Protein AF-0000000075079191 (afdb_homodimer)

Secondary structure (DSSP, 8-state):
-EEE--EEEE-SSPSSPGGGGTPPPTTSSEEEEEEEEESEEEETTEE-TTEEEEEEEEESS-GGG--EEEEEEEETTS-HHHHHHHHHHHTTTT-HHHHHHHTTEEEEEEEEEE--EEEEETTEEEEEETTTEEEEEEEPB-TTSSB-EEES-SS-S--SSPEEEEEEEEEEEEETTEEEEE-S-EEEEE--EE--/-EEE--EEEE-SSPSSPGGGGTPPPTTSSEEEEEEEEESEEEETTEE-TTEEEEEEEEESS-GGG--EEEEEEEETTS-HHHHHHHHHHHTTTT-HHHHHHHTTEEEEEEEEEE--EEEEETTEEEEEETTTEEEEEEEPB-TTSSB-EEES-SS-S--SSPEEEEEEEEEEEEETTEEEEE-S-EEEEE--EE--

Solvent-accessible surface area (backbone atoms only — not comparable to full-atom values): 19129 Å² total; per-residue (Å²): 79,52,36,45,33,45,31,39,36,40,32,67,22,52,46,71,50,37,39,32,57,70,30,56,28,73,69,46,38,37,48,37,39,37,41,38,40,26,58,43,29,36,53,86,91,42,68,43,53,72,37,39,40,36,40,41,36,39,20,74,34,39,56,85,77,22,63,18,36,35,33,41,38,34,29,51,86,48,49,73,69,45,46,52,50,50,49,34,39,66,60,16,75,58,38,40,68,38,25,61,58,39,69,28,45,71,38,77,76,47,74,45,72,39,68,61,48,76,51,78,51,101,59,36,40,39,39,37,26,88,89,35,36,37,36,31,30,32,54,41,62,12,62,86,48,59,68,16,34,41,31,42,45,55,39,72,94,54,81,66,38,51,32,34,40,20,32,19,70,34,37,36,38,38,56,94,97,47,76,47,74,54,57,74,17,12,23,36,33,30,61,31,54,50,50,97,78,53,35,47,33,49,30,38,37,39,33,67,22,52,47,70,52,37,40,33,58,70,30,55,27,72,70,46,38,37,49,38,40,37,40,38,38,27,58,43,30,36,52,87,91,42,69,43,53,72,38,40,39,36,39,40,36,40,20,75,35,38,56,86,76,23,62,19,37,34,33,42,38,35,28,51,85,49,50,74,69,44,46,51,52,48,48,34,39,67,58,16,75,58,39,42,67,39,24,60,59,39,70,30,44,72,40,76,76,46,77,44,73,38,69,62,47,75,48,79,51,100,59,34,41,38,39,38,26,88,90,36,34,37,37,30,32,33,55,41,62,13,60,85,49,59,70,16,35,41,31,43,44,55,42,73,95,56,80,68,38,52,32,33,40,20,32,20,72,32,37,36,38,39,57,91,97,47,77,49,73,54,56,74,17,11,22,36,34,29,63,33,55,52,51,98

Radius of gyration: 23.41 Å; Cα contacts (8 Å, |Δi|>4): 1117; chains: 2; bounding box: 32×70×57 Å

pLDDT: mean 96.17, std 6.61, range [47.91, 98.94]

Nearest PDB structures (foldseek):
  3ngn-assembly1_A  TM=3.812E-01  e=5.026E+00  Homo sapiens
  4b31-assembly1_B  TM=2.464E-01  e=1.854E+00  Mycothermus thermophilus
  4b7a-assembly1_D  TM=2.474E-01  e=3.605E+00  Mycothermus thermophilus
  1ggh-assembly1_D  TM=3.359E-01  e=7.829E+00  Escherichia coli
  5zz1-assembly1_A  TM=2.387E-01  e=9.771E+00  Mycothermus thermophilus

Structure (mmCIF, N/CA/C/O backbone):
data_AF-0000000075079191-model_v1
#
loop_
_entity.id
_entity.type
_entity.pdbx_description
1 polymer 'DUF1326 domain-containing protein'
#
loop_
_atom_site.group_PDB
_atom_site.id
_atom_site.type_symbol
_atom_site.label_atom_id
_atom_site.label_alt_id
_atom_site.label_comp_id
_atom_site.label_asym_id
_atom_site.label_entity_id
_atom_site.label_seq_id
_atom_site.pdbx_PDB_ins_code
_atom_site.Cartn_x
_atom_site.Cartn_y
_atom_site.Cartn_z
_atom_site.occupancy
_atom_site.B_iso_or_equiv
_atom_site.auth_seq_id
_atom_site.auth_comp_id
_atom_site.auth_asym_id
_atom_site.auth_atom_id
_atom_site.pdbx_PDB_model_num
ATOM 1 N N . MET A 1 1 ? 7.477 -14.242 -25.812 1 50.44 1 MET A N 1
ATOM 2 C CA . MET A 1 1 ? 6.598 -14.766 -24.766 1 50.44 1 MET A CA 1
ATOM 3 C C . MET A 1 1 ? 5.711 -13.672 -24.188 1 50.44 1 MET A C 1
ATOM 5 O O . MET A 1 1 ? 6.211 -12.617 -23.781 1 50.44 1 MET A O 1
ATOM 9 N N . ALA A 1 2 ? 4.535 -13.547 -24.844 1 49.09 2 ALA A N 1
ATOM 10 C CA . ALA A 1 2 ? 3.678 -12.516 -24.281 1 49.09 2 ALA A CA 1
ATOM 11 C C . ALA A 1 2 ? 2.422 -13.117 -23.656 1 49.09 2 ALA A C 1
ATOM 13 O O . ALA A 1 2 ? 1.777 -13.977 -24.266 1 49.09 2 ALA A O 1
ATOM 14 N N . PHE A 1 3 ? 2.373 -13.203 -22.453 1 68 3 PHE A N 1
ATOM 15 C CA . PHE A 1 3 ? 1.132 -13.602 -21.812 1 68 3 PHE A CA 1
ATOM 16 C C . PHE A 1 3 ? 0.365 -12.383 -21.312 1 68 3 PHE A C 1
ATOM 18 O O . PHE A 1 3 ? 0.966 -11.398 -20.875 1 68 3 PHE A O 1
ATOM 25 N N . THR A 1 4 ? -0.971 -12.281 -21.906 1 61.53 4 THR A N 1
ATOM 26 C CA . THR A 1 4 ? -1.835 -11.289 -21.266 1 61.53 4 THR A CA 1
ATOM 27 C C . THR A 1 4 ? -2.979 -11.969 -20.531 1 61.53 4 THR A C 1
ATOM 29 O O . THR A 1 4 ? -3.471 -13.016 -20.953 1 61.53 4 THR A O 1
ATOM 32 N N . ARG A 1 5 ? -2.928 -12.109 -18.984 1 79.19 5 ARG A N 1
ATOM 33 C CA . ARG A 1 5 ? -4.273 -12.328 -18.453 1 79.19 5 ARG A CA 1
ATOM 34 C C . ARG A 1 5 ? -4.316 -12.125 -16.953 1 79.19 5 ARG A C 1
ATOM 36 O O . ARG A 1 5 ? -3.275 -11.961 -16.312 1 79.19 5 ARG A O 1
ATOM 43 N N . ARG A 1 6 ? -5.336 -12.453 -16.188 1 92.12 6 ARG A N 1
ATOM 44 C CA . ARG A 1 6 ? -5.824 -12.18 -14.844 1 92.12 6 ARG A CA 1
ATOM 45 C C . ARG A 1 6 ? -4.992 -12.914 -13.805 1 92.12 6 ARG A C 1
ATOM 47 O O . ARG A 1 6 ? -4.637 -14.078 -13.992 1 92.12 6 ARG A O 1
ATOM 54 N N . TYR A 1 7 ? -4.539 -12.195 -12.938 1 96.25 7 TYR A N 1
ATOM 55 C CA . TYR A 1 7 ? -3.781 -12.695 -11.797 1 96.25 7 TYR A CA 1
ATOM 56 C C . TYR A 1 7 ? -4.457 -12.32 -10.484 1 96.25 7 TYR A C 1
ATOM 58 O O . TYR A 1 7 ? -5.051 -11.242 -10.375 1 96.25 7 TYR A O 1
ATOM 66 N N . PHE A 1 8 ? -4.457 -13.227 -9.523 1 97.94 8 PHE A N 1
ATOM 67 C CA . PHE A 1 8 ? -4.664 -12.781 -8.148 1 97.94 8 PHE A CA 1
ATOM 68 C C . PHE A 1 8 ? -3.824 -13.609 -7.184 1 97.94 8 PHE A C 1
ATOM 70 O O . PHE A 1 8 ? -3.311 -14.672 -7.551 1 97.94 8 PHE A O 1
ATOM 77 N N . GLU A 1 9 ? -3.611 -13.125 -5.98 1 98.62 9 GLU A N 1
ATOM 78 C CA . GLU A 1 9 ? -2.883 -13.805 -4.914 1 98.62 9 GLU A CA 1
ATOM 79 C C . GLU A 1 9 ? -3.557 -13.586 -3.561 1 98.62 9 GLU A C 1
ATOM 81 O O . GLU A 1 9 ? -4.328 -12.641 -3.389 1 98.62 9 GLU A O 1
ATOM 86 N N . ALA A 1 10 ? -3.348 -14.461 -2.678 1 98.81 10 ALA A N 1
ATOM 87 C CA . ALA A 1 10 ? -3.801 -14.398 -1.29 1 98.81 10 ALA A CA 1
ATOM 88 C C . ALA A 1 10 ? -2.736 -14.945 -0.341 1 98.81 10 ALA A C 1
ATOM 90 O O . ALA A 1 10 ? -2.033 -15.898 -0.668 1 98.81 10 ALA A O 1
ATOM 91 N N . CYS A 1 11 ? -2.625 -14.352 0.805 1 98.75 11 CYS A N 1
ATOM 92 C CA . CYS A 1 11 ? -1.654 -14.812 1.793 1 98.75 11 CYS A CA 1
ATOM 93 C C . CYS A 1 11 ? -2.152 -14.547 3.209 1 98.75 11 CYS A C 1
ATOM 95 O O . CYS A 1 11 ? -3.217 -13.961 3.398 1 98.75 11 CYS A O 1
ATOM 97 N N . ASN A 1 12 ? -1.344 -14.953 4.168 1 98.75 12 ASN A N 1
ATOM 98 C CA . ASN A 1 12 ? -1.767 -14.898 5.562 1 98.75 12 ASN A CA 1
ATOM 99 C C . ASN A 1 12 ? -1.406 -13.562 6.207 1 98.75 12 ASN A C 1
ATOM 101 O O . ASN A 1 12 ? -1.591 -13.383 7.414 1 98.75 12 ASN A O 1
ATOM 105 N N . CYS A 1 13 ? -0.94 -12.625 5.527 1 98.31 13 CYS A N 1
ATOM 106 C CA . CYS A 1 13 ? -0.583 -11.328 6.09 1 98.31 13 CYS A CA 1
ATOM 107 C C . CYS A 1 13 ? -1.822 -10.469 6.324 1 98.31 13 CYS A C 1
ATOM 109 O O . CYS A 1 13 ? -2.875 -10.727 5.738 1 98.31 13 CYS A O 1
ATOM 111 N N . GLU A 1 14 ? -1.636 -9.492 7.125 1 97.31 14 GLU A N 1
ATOM 112 C CA . GLU A 1 14 ? -2.623 -8.422 7.215 1 97.31 14 GLU A CA 1
ATOM 113 C C . GLU A 1 14 ? -2.668 -7.598 5.93 1 97.31 14 GLU A C 1
ATOM 115 O O 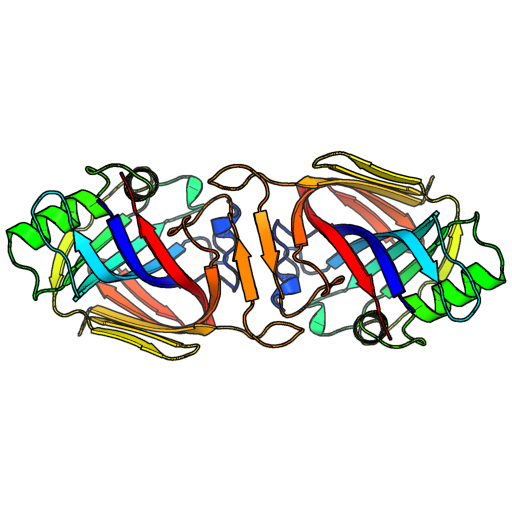. GLU A 1 14 ? -1.643 -7.41 5.273 1 97.31 14 GLU A O 1
ATOM 120 N N . THR A 1 15 ? -3.842 -7.098 5.609 1 97.62 15 THR A N 1
ATOM 121 C CA . THR A 1 15 ? -4.051 -6.238 4.449 1 97.62 15 THR A CA 1
ATOM 122 C C . THR A 1 15 ? -3.557 -4.82 4.727 1 97.62 15 THR A C 1
ATOM 124 O O . THR A 1 15 ? -3.932 -4.215 5.734 1 97.62 15 THR A O 1
ATOM 127 N N . ALA A 1 16 ? -2.719 -4.32 3.93 1 97.31 16 ALA A N 1
ATOM 128 C CA . ALA A 1 16 ? -2.045 -4.832 2.738 1 97.31 16 ALA A CA 1
ATOM 129 C C . ALA A 1 16 ? -0.672 -5.402 3.088 1 97.31 16 ALA A C 1
ATOM 131 O O . ALA A 1 16 ? 0.076 -4.801 3.865 1 97.31 16 ALA A O 1
ATOM 132 N N . CYS A 1 17 ? -0.299 -6.379 2.588 1 97.06 17 CYS A N 1
ATOM 133 C CA . CYS A 1 17 ? 0.848 -7.219 2.906 1 97.06 17 CYS A CA 1
ATOM 134 C C . CYS A 1 17 ? 2.115 -6.387 3.043 1 97.06 17 CYS A C 1
ATOM 136 O O . CYS A 1 17 ? 2.531 -5.719 2.094 1 97.06 17 CYS A O 1
ATOM 138 N N . PRO A 1 18 ? 2.824 -6.457 4.215 1 97.75 18 PRO A N 1
ATOM 139 C CA . PRO A 1 18 ? 4.066 -5.703 4.387 1 97.75 18 PRO A CA 1
ATOM 140 C C . PRO A 1 18 ? 5.211 -6.25 3.533 1 97.75 18 PRO A C 1
ATOM 142 O O . PRO A 1 18 ? 6.199 -5.547 3.293 1 97.75 18 PRO A O 1
ATOM 145 N N . CYS A 1 19 ? 5.102 -7.438 3.027 1 98.31 19 CYS A N 1
ATOM 146 C CA . CYS A 1 19 ? 6.18 -8.109 2.312 1 98.31 19 CYS A CA 1
ATOM 147 C C . CYS A 1 19 ? 6.547 -7.348 1.042 1 98.31 19 CYS A C 1
ATOM 149 O O . CYS A 1 19 ? 7.711 -7.328 0.641 1 98.31 19 CYS A O 1
ATOM 151 N N . ILE A 1 20 ? 5.543 -6.73 0.425 1 98.62 20 ILE A N 1
ATOM 152 C CA . ILE A 1 20 ? 5.793 -6.066 -0.849 1 98.62 20 ILE A CA 1
ATOM 153 C C . ILE A 1 20 ? 6.629 -4.805 -0.618 1 98.62 20 ILE A C 1
ATOM 155 O O . ILE A 1 20 ? 7.168 -4.23 -1.564 1 98.62 20 ILE A O 1
ATOM 159 N N . TRP A 1 21 ? 6.758 -4.414 0.605 1 98.19 21 TRP A N 1
ATOM 160 C CA . TRP A 1 21 ? 7.598 -3.283 0.988 1 98.19 21 TRP A CA 1
ATOM 161 C C . TRP A 1 21 ? 8.891 -3.758 1.645 1 98.19 21 TRP A C 1
ATOM 163 O O . TRP A 1 21 ? 9.531 -3.004 2.379 1 98.19 21 TRP A O 1
ATOM 173 N N . LEU A 1 22 ? 9.195 -5.047 1.587 1 97.81 22 LEU A N 1
ATOM 174 C CA . LEU A 1 22 ? 10.43 -5.688 2.027 1 97.81 22 LEU A CA 1
ATOM 175 C C . LEU A 1 22 ? 10.469 -5.801 3.549 1 97.81 22 LEU A C 1
ATOM 177 O O . LEU A 1 22 ? 11.547 -5.828 4.145 1 97.81 22 LEU A O 1
ATOM 181 N N . LYS A 1 23 ? 9.336 -5.758 4.188 1 97.12 23 LYS A N 1
ATOM 182 C CA . LYS A 1 23 ? 9.211 -5.965 5.629 1 97.12 23 LYS A CA 1
ATOM 183 C C . LYS A 1 23 ? 8.82 -7.406 5.945 1 97.12 23 LYS A C 1
ATOM 185 O O . LYS A 1 23 ? 8.391 -8.148 5.062 1 97.12 23 LYS A O 1
ATOM 190 N N . PRO A 1 24 ? 9.008 -7.832 7.172 1 97.31 24 PRO A N 1
ATOM 191 C CA . PRO A 1 24 ? 8.602 -9.195 7.531 1 97.31 24 PRO A CA 1
ATOM 192 C C . PRO A 1 24 ? 7.098 -9.422 7.391 1 97.31 24 PRO A C 1
ATOM 194 O O . PRO A 1 24 ? 6.312 -8.484 7.551 1 97.31 24 PRO A O 1
ATOM 197 N N . PRO A 1 25 ? 6.734 -10.711 7.121 1 97.94 25 PRO A N 1
ATOM 198 C CA . PRO A 1 25 ? 5.305 -11.031 7.133 1 97.94 25 PRO A CA 1
ATOM 199 C C . PRO A 1 25 ? 4.648 -10.734 8.477 1 97.94 25 PRO A C 1
ATOM 201 O O . PRO A 1 25 ? 5.281 -10.898 9.523 1 97.94 25 PRO A O 1
ATOM 204 N N . SER A 1 26 ? 3.381 -10.344 8.43 1 96.69 26 SER A N 1
ATOM 205 C CA . SER A 1 26 ? 2.68 -9.93 9.641 1 96.69 26 SER A CA 1
ATOM 206 C C . SER A 1 26 ? 2.654 -11.047 10.68 1 96.69 26 SER A C 1
ATOM 208 O O . SER A 1 26 ? 2.609 -10.781 11.883 1 96.69 26 SER A O 1
ATOM 210 N N . GLU A 1 27 ? 2.736 -12.281 10.188 1 96.12 27 GLU A N 1
ATOM 211 C CA . GLU A 1 27 ? 2.65 -13.422 11.102 1 96.12 27 GLU A CA 1
ATOM 212 C C . GLU A 1 27 ? 3.986 -14.148 11.203 1 96.12 27 GLU A C 1
ATOM 214 O O . GLU A 1 27 ? 4.039 -15.297 11.641 1 96.12 27 GLU A O 1
ATOM 219 N N . GLY A 1 28 ? 4.965 -13.531 10.672 1 96.94 28 GLY A N 1
ATOM 220 C CA . GLY A 1 28 ? 6.297 -14.102 10.789 1 96.94 28 GLY A CA 1
ATOM 221 C C . GLY A 1 28 ? 6.707 -14.914 9.57 1 96.94 28 GLY A C 1
ATOM 222 O O . GLY A 1 28 ? 7.875 -14.898 9.172 1 96.94 28 GLY A O 1
ATOM 223 N N . ALA A 1 29 ? 5.773 -15.617 9.016 1 98.44 29 ALA A N 1
ATOM 224 C CA . ALA A 1 29 ? 5.984 -16.391 7.797 1 98.44 29 ALA A CA 1
ATOM 225 C C . ALA A 1 29 ? 4.922 -16.078 6.75 1 98.44 29 ALA A C 1
ATOM 227 O O . ALA A 1 29 ? 3.826 -15.625 7.086 1 98.44 29 ALA A O 1
ATOM 228 N N . CYS A 1 30 ? 5.266 -16.328 5.555 1 98.5 30 CYS A N 1
ATOM 229 C CA . CYS A 1 30 ? 4.336 -16.078 4.457 1 98.5 30 CYS A CA 1
ATOM 230 C C . CYS A 1 30 ? 3.791 -17.375 3.891 1 98.5 30 CYS A C 1
ATOM 232 O O . CYS A 1 30 ? 4.551 -18.312 3.633 1 98.5 30 CYS A O 1
ATOM 234 N N . LYS A 1 31 ? 2.545 -17.438 3.789 1 98.81 31 LYS A N 1
ATOM 235 C CA . LYS A 1 31 ? 1.786 -18.516 3.166 1 98.81 31 LYS A CA 1
ATOM 236 C C . LYS A 1 31 ? 0.985 -18.016 1.972 1 98.81 31 LYS A C 1
ATOM 238 O O . LYS A 1 31 ? -0.153 -17.562 2.125 1 98.81 31 LYS A O 1
ATOM 243 N N . LEU A 1 32 ? 1.534 -18.203 0.81 1 98.75 32 LEU A N 1
ATOM 244 C CA . LEU A 1 32 ? 1.093 -17.484 -0.382 1 98.75 32 LEU A CA 1
ATOM 245 C C . LEU A 1 32 ? 0.501 -18.453 -1.406 1 98.75 32 LEU A C 1
ATOM 247 O O . LEU A 1 32 ? 1.054 -19.531 -1.642 1 98.75 32 LEU A O 1
ATOM 251 N N . LEU A 1 33 ? -0.614 -18.094 -1.912 1 98.81 33 LEU A N 1
ATOM 252 C CA . LEU A 1 33 ? -1.182 -18.703 -3.109 1 98.81 33 LEU A CA 1
ATOM 253 C C . LEU A 1 33 ? -1.32 -17.672 -4.23 1 98.81 33 LEU A C 1
ATOM 255 O O . LEU A 1 33 ? -1.842 -16.578 -4.012 1 98.81 33 LEU A O 1
ATOM 259 N N . VAL A 1 34 ? -0.831 -18.031 -5.406 1 98.5 34 VAL A N 1
ATOM 260 C CA . VAL A 1 34 ? -0.928 -17.188 -6.594 1 98.5 34 VAL A CA 1
ATOM 261 C C . VAL A 1 34 ? -1.634 -17.953 -7.715 1 98.5 34 VAL A C 1
ATOM 263 O O . VAL A 1 34 ? -1.354 -19.125 -7.941 1 98.5 34 VAL A O 1
ATOM 266 N N . ALA A 1 35 ? -2.494 -17.266 -8.406 1 98.25 35 ALA A N 1
ATOM 267 C CA . ALA A 1 35 ? -3.182 -17.859 -9.555 1 98.25 35 ALA A CA 1
ATOM 268 C C . ALA A 1 35 ? -3.082 -16.953 -10.773 1 98.25 35 ALA A C 1
ATOM 270 O O . ALA A 1 35 ? -3.346 -15.75 -10.695 1 98.25 35 ALA A O 1
ATOM 271 N N . TRP A 1 36 ? -2.721 -17.547 -11.906 1 97.12 36 TRP A N 1
ATOM 272 C CA . TRP A 1 36 ? -2.727 -16.906 -13.211 1 97.12 36 TRP A CA 1
ATOM 273 C C . TRP A 1 36 ? -3.719 -17.578 -14.156 1 97.12 36 TRP A C 1
ATOM 275 O O . TRP A 1 36 ? -3.699 -18.797 -14.312 1 97.12 36 TRP A O 1
ATOM 285 N N . HIS A 1 37 ? -4.57 -16.797 -14.711 1 97.25 37 HIS A N 1
ATOM 286 C CA . HIS A 1 37 ? -5.367 -17.234 -15.852 1 97.25 37 HIS A CA 1
ATOM 287 C C . HIS A 1 37 ? -4.832 -16.656 -17.156 1 97.25 37 HIS A C 1
ATOM 289 O O . HIS A 1 37 ? -4.902 -15.438 -17.375 1 97.25 37 HIS A O 1
ATOM 295 N N . ILE A 1 38 ? -4.328 -17.562 -18 1 96.31 38 ILE A N 1
ATOM 296 C CA . ILE A 1 38 ? -3.781 -17.156 -19.281 1 96.31 38 ILE A CA 1
ATOM 297 C C . ILE A 1 38 ? -4.898 -17.062 -20.312 1 96.31 38 ILE A C 1
ATOM 299 O O . ILE A 1 38 ? -5.34 -18.094 -20.844 1 96.31 38 ILE A O 1
ATOM 303 N N . GLU A 1 39 ? -5.336 -15.875 -20.547 1 94.06 39 GLU A N 1
ATOM 304 C CA . GLU A 1 39 ? -6.363 -15.734 -21.578 1 94.06 39 GLU A CA 1
ATOM 305 C C . GLU A 1 39 ? -5.781 -15.961 -22.969 1 94.06 39 GLU A C 1
ATOM 307 O O . GLU A 1 39 ? -6.316 -16.75 -23.75 1 94.06 39 GLU A O 1
ATOM 312 N N . THR A 1 40 ? -4.77 -15.227 -23.281 1 93.12 40 THR A N 1
ATOM 313 C CA . THR A 1 40 ? -3.998 -15.414 -24.5 1 93.12 40 THR A CA 1
ATOM 314 C C . THR A 1 40 ? -2.502 -15.422 -24.203 1 93.12 40 THR A C 1
ATOM 316 O O . THR A 1 40 ? -2.016 -14.602 -23.422 1 93.12 40 THR A O 1
ATOM 319 N N . GLY A 1 41 ? -1.849 -16.469 -24.75 1 92.44 41 GLY A N 1
ATOM 320 C CA . GLY A 1 41 ? -0.411 -16.531 -24.531 1 92.44 41 GLY A CA 1
ATOM 321 C C . GLY A 1 41 ? 0.278 -17.547 -25.438 1 92.44 41 GLY A C 1
ATOM 322 O O . GLY A 1 41 ? -0.377 -18.406 -26.031 1 92.44 41 GLY A O 1
ATOM 323 N N . HIS A 1 42 ? 1.556 -17.328 -25.578 1 92.31 42 HIS A N 1
ATOM 324 C CA . HIS A 1 42 ? 2.371 -18.281 -26.328 1 92.31 42 HIS A CA 1
ATOM 325 C C . HIS A 1 42 ? 3.805 -18.297 -25.812 1 92.31 42 HIS A C 1
ATOM 327 O O . HIS A 1 42 ? 4.273 -17.328 -25.234 1 92.31 42 HIS A O 1
ATOM 333 N N . TYR A 1 43 ? 4.398 -19.359 -25.938 1 93.12 43 TYR A N 1
ATOM 334 C CA . TYR A 1 43 ? 5.82 -19.594 -25.703 1 93.12 43 TYR A CA 1
ATOM 335 C C . TYR A 1 43 ? 6.461 -20.297 -26.891 1 93.12 43 TYR A C 1
ATOM 337 O O . TYR A 1 43 ? 6.191 -21.469 -27.141 1 93.12 43 TYR A O 1
ATOM 345 N N . GLN A 1 44 ? 7.273 -19.484 -27.625 1 90.81 44 GLN A N 1
ATOM 346 C CA . GLN A 1 44 ? 7.738 -19.984 -28.922 1 90.81 44 GLN A CA 1
ATOM 347 C C . GLN A 1 44 ? 6.562 -20.375 -29.812 1 90.81 44 GLN A C 1
ATOM 349 O O . GLN A 1 44 ? 5.695 -19.547 -30.109 1 90.81 44 GLN A O 1
ATOM 354 N N . GLN A 1 45 ? 6.484 -21.594 -30.156 1 93.25 45 GLN A N 1
ATOM 355 C CA . GLN A 1 45 ? 5.414 -22 -31.062 1 93.25 45 GLN A CA 1
ATOM 356 C C . GLN A 1 45 ? 4.27 -22.656 -30.297 1 93.25 45 GLN A C 1
ATOM 358 O O . GLN A 1 45 ? 3.285 -23.094 -30.906 1 93.25 45 GLN A O 1
ATOM 363 N N . ILE A 1 46 ? 4.348 -22.641 -29.031 1 95.56 46 ILE A N 1
ATOM 364 C CA . ILE A 1 46 ? 3.355 -23.312 -28.219 1 95.56 46 ILE A CA 1
ATOM 365 C C . ILE A 1 46 ? 2.312 -22.312 -27.719 1 95.56 46 ILE A C 1
ATOM 367 O O . ILE A 1 46 ? 2.652 -21.328 -27.062 1 95.56 46 ILE A O 1
ATOM 3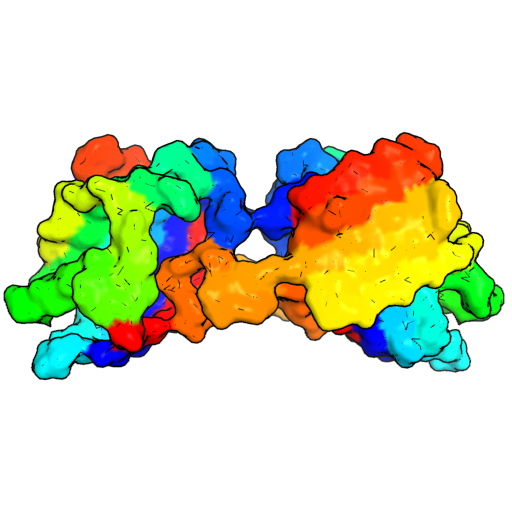71 N N . THR A 1 47 ? 1.021 -22.562 -28.078 1 95.94 47 THR A N 1
ATOM 372 C CA . THR A 1 47 ? -0.075 -21.719 -27.594 1 95.94 47 THR A CA 1
ATOM 373 C C . THR A 1 47 ? -0.481 -22.141 -26.188 1 95.94 47 THR A C 1
ATOM 375 O O . THR A 1 47 ? -0.595 -23.328 -25.891 1 95.94 47 THR A O 1
ATOM 378 N N . LEU A 1 48 ? -0.697 -21.172 -25.328 1 96.19 48 LEU A N 1
ATOM 379 C CA . LEU A 1 48 ? -1.011 -21.438 -23.922 1 96.19 48 LEU A CA 1
ATOM 380 C C . LEU A 1 48 ? -2.352 -20.812 -23.547 1 96.19 48 LEU A C 1
ATOM 382 O O . LEU A 1 48 ? -2.607 -20.562 -22.375 1 96.19 48 LEU A O 1
ATOM 386 N N . ASP A 1 49 ? -3.273 -20.609 -24.469 1 95.62 49 ASP A N 1
ATOM 387 C CA . ASP A 1 49 ? -4.543 -19.922 -24.266 1 95.62 49 ASP A CA 1
ATOM 388 C C . ASP A 1 49 ? -5.441 -20.703 -23.312 1 95.62 49 ASP A C 1
ATOM 390 O O . ASP A 1 49 ? -5.547 -21.922 -23.406 1 95.62 49 ASP A O 1
ATOM 394 N N . ASN A 1 50 ? -6.051 -19.922 -22.469 1 95.94 50 ASN A N 1
ATOM 395 C CA . ASN A 1 50 ? -7.125 -20.406 -21.609 1 95.94 50 ASN A CA 1
ATOM 396 C C . ASN A 1 50 ? -6.641 -21.516 -20.688 1 95.94 50 ASN A C 1
ATOM 398 O O . ASN A 1 50 ? -7.312 -22.531 -20.531 1 95.94 50 ASN A O 1
ATOM 402 N N . LEU A 1 51 ? -5.422 -21.391 -20.156 1 97.31 51 LEU A N 1
ATOM 403 C CA . LEU A 1 51 ? -4.871 -22.281 -19.156 1 97.31 51 LEU A CA 1
ATOM 404 C C . LEU A 1 51 ? -4.645 -21.547 -17.828 1 97.31 51 LEU A C 1
ATOM 406 O O . LEU A 1 51 ? -4.422 -20.344 -17.828 1 97.31 51 LEU A O 1
ATOM 410 N N . ASN A 1 52 ? -4.773 -22.297 -16.75 1 97.88 52 ASN A N 1
ATOM 411 C CA . ASN A 1 52 ? -4.539 -21.781 -15.406 1 97.88 52 ASN A CA 1
ATOM 412 C C . ASN A 1 52 ? -3.24 -22.312 -14.812 1 97.88 52 ASN A C 1
ATOM 414 O O . ASN A 1 52 ? -2.871 -23.469 -15.055 1 97.88 52 ASN A O 1
ATOM 418 N N . VAL A 1 53 ? -2.564 -21.5 -14.125 1 98 53 VAL A N 1
ATOM 419 C CA . VAL A 1 53 ? -1.361 -21.859 -13.383 1 98 53 VAL A CA 1
ATOM 420 C C . VAL A 1 53 ? -1.472 -21.359 -11.938 1 98 53 VAL A C 1
ATOM 422 O O . VAL A 1 53 ? -1.918 -20.234 -11.703 1 98 53 VAL A O 1
ATOM 425 N N . VAL A 1 54 ? -1.102 -22.188 -10.961 1 98.69 54 VAL A N 1
ATOM 426 C CA . VAL A 1 54 ? -1.165 -21.812 -9.555 1 98.69 54 VAL A CA 1
ATOM 427 C C . VAL A 1 54 ? 0.172 -22.109 -8.875 1 98.69 54 VAL A C 1
ATOM 429 O O . VAL A 1 54 ? 0.784 -23.141 -9.125 1 98.69 54 VAL A O 1
ATOM 432 N N . LEU A 1 55 ? 0.625 -21.203 -8.094 1 98.56 55 LEU A N 1
ATOM 433 C CA . LEU A 1 55 ? 1.832 -21.344 -7.285 1 98.56 55 LEU A CA 1
ATOM 434 C C . LEU A 1 55 ? 1.508 -21.219 -5.801 1 98.56 55 LEU A C 1
ATOM 436 O O . LEU A 1 55 ? 0.884 -20.25 -5.371 1 98.56 55 LEU A O 1
ATOM 440 N N . ALA A 1 56 ? 1.809 -22.266 -5.023 1 98.81 56 ALA A N 1
ATOM 441 C CA . ALA A 1 56 ? 1.804 -22.188 -3.564 1 98.81 56 ALA A CA 1
ATOM 442 C C . ALA A 1 56 ? 3.217 -22 -3.021 1 98.81 56 ALA A C 1
ATOM 444 O O . ALA A 1 56 ? 4.141 -22.719 -3.4 1 98.81 56 ALA A O 1
ATOM 445 N N . CYS A 1 57 ? 3.34 -21.016 -2.131 1 98.56 57 CYS A N 1
ATOM 446 C CA . CYS A 1 57 ? 4.672 -20.703 -1.627 1 98.56 57 CYS A CA 1
ATOM 447 C C . CYS A 1 57 ? 4.648 -20.5 -0.115 1 98.56 57 CYS A C 1
ATOM 449 O O . CYS A 1 57 ? 3.707 -19.922 0.428 1 98.56 57 CYS A O 1
ATOM 451 N N . TYR A 1 58 ? 5.668 -21.031 0.547 1 98.81 58 TYR A N 1
ATOM 452 C CA . TYR A 1 58 ? 5.938 -20.781 1.959 1 98.81 58 TYR A CA 1
ATOM 453 C C . TYR A 1 58 ? 7.281 -20.078 2.143 1 98.81 58 TYR A C 1
ATOM 455 O O . TYR A 1 58 ? 8.297 -20.531 1.607 1 98.81 58 TYR A O 1
ATOM 463 N N . SER A 1 59 ? 7.332 -19.016 2.762 1 98.56 59 SER A N 1
ATOM 464 C CA . SER A 1 59 ? 8.562 -18.328 3.16 1 98.56 59 SER A CA 1
ATOM 465 C C . SER A 1 59 ? 8.656 -18.203 4.68 1 98.56 59 SER A C 1
ATOM 467 O O . SER A 1 59 ? 7.762 -17.656 5.32 1 98.56 59 SER A O 1
ATOM 469 N N . PRO A 1 60 ? 9.719 -18.656 5.293 1 98.19 60 PRO A N 1
ATOM 470 C CA . PRO A 1 60 ? 9.812 -18.703 6.754 1 98.19 60 PRO A CA 1
ATOM 471 C C . PRO A 1 60 ? 10.078 -17.328 7.371 1 98.19 60 PRO A C 1
ATOM 473 O O . PRO A 1 60 ? 9.992 -17.172 8.594 1 98.19 60 PRO A O 1
ATOM 476 N N . GLY A 1 61 ? 10.391 -16.344 6.605 1 97.88 61 GLY A N 1
ATOM 477 C CA . GLY A 1 61 ? 10.703 -15 7.062 1 97.88 61 GLY A CA 1
ATOM 478 C C . GLY A 1 61 ? 10.461 -13.938 6.008 1 97.88 61 GLY A C 1
ATOM 479 O O . GLY A 1 61 ? 9.523 -14.039 5.219 1 97.88 61 GLY A O 1
ATOM 480 N N . THR A 1 62 ? 11.289 -12.914 6.07 1 98.06 62 THR A N 1
ATOM 481 C CA . THR A 1 62 ? 11.164 -11.82 5.109 1 98.06 62 THR A CA 1
ATOM 482 C C . THR A 1 62 ? 11.344 -12.336 3.684 1 98.06 62 THR A C 1
ATOM 484 O O . THR A 1 62 ? 12.383 -12.906 3.346 1 98.06 62 THR A O 1
ATOM 487 N N . MET A 1 63 ? 10.453 -12.055 2.852 1 98.25 63 MET A N 1
ATOM 488 C CA . MET A 1 63 ? 10.336 -12.719 1.556 1 98.25 63 MET A CA 1
ATOM 489 C C . MET A 1 63 ? 11.555 -12.43 0.688 1 98.25 63 MET A C 1
ATOM 491 O O . MET A 1 63 ? 12.031 -13.305 -0.041 1 98.25 63 MET A O 1
ATOM 495 N N . ILE A 1 64 ? 12.086 -11.156 0.784 1 97.94 64 ILE A N 1
ATOM 496 C CA . ILE A 1 64 ? 13.172 -10.75 -0.102 1 97.94 64 ILE A CA 1
ATOM 497 C C . ILE A 1 64 ? 14.445 -11.516 0.265 1 97.94 64 ILE A C 1
ATOM 499 O O . ILE A 1 64 ? 15.398 -11.555 -0.515 1 97.94 64 ILE A O 1
ATOM 503 N N . GLU A 1 65 ? 14.414 -12.102 1.398 1 98.06 65 GLU A N 1
ATOM 504 C CA . GLU A 1 65 ? 15.586 -12.836 1.87 1 98.06 65 GLU A CA 1
ATOM 505 C C . GLU A 1 65 ? 15.609 -14.25 1.299 1 98.06 65 GLU A C 1
ATOM 507 O O . GLU A 1 65 ? 16.578 -14.984 1.481 1 98.06 65 GLU A O 1
ATOM 512 N N . GLY A 1 66 ? 14.57 -14.742 0.719 1 98.25 66 GLY A N 1
ATOM 513 C CA . GLY A 1 66 ? 14.539 -16.031 0.048 1 98.25 66 GLY A CA 1
ATOM 514 C C . GLY A 1 66 ? 14.133 -17.172 0.964 1 98.25 66 GLY A C 1
ATOM 515 O O . GLY A 1 66 ? 13.242 -17.016 1.807 1 98.25 66 GLY A O 1
ATOM 516 N N . ASN A 1 67 ? 14.586 -18.344 0.555 1 98.38 67 ASN A N 1
ATOM 517 C CA . ASN A 1 67 ? 14.328 -19.594 1.275 1 98.38 67 ASN A CA 1
ATOM 518 C C . ASN A 1 67 ? 12.867 -20.016 1.135 1 98.38 67 ASN A C 1
ATOM 520 O O . ASN A 1 67 ? 12.266 -20.516 2.092 1 98.38 67 ASN A O 1
ATOM 524 N N . TRP A 1 68 ? 12.383 -19.781 -0.013 1 98.69 68 TRP A N 1
ATOM 525 C CA . TRP A 1 68 ? 11 -20.188 -0.257 1 98.69 68 TRP A CA 1
ATOM 526 C C . TRP A 1 68 ? 10.906 -21.672 -0.582 1 98.69 68 TRP A C 1
ATOM 528 O O . TRP A 1 68 ? 11.828 -22.234 -1.171 1 98.69 68 TRP A O 1
ATOM 538 N N . GLN A 1 69 ? 9.914 -22.266 -0.163 1 98.88 69 GLN A N 1
ATOM 539 C CA . GLN A 1 69 ? 9.43 -23.516 -0.717 1 98.88 69 GLN A CA 1
ATOM 540 C C . GLN A 1 69 ? 8.234 -23.297 -1.642 1 98.88 69 GLN A C 1
ATOM 542 O O . GLN A 1 69 ? 7.324 -22.531 -1.312 1 98.88 69 GLN A O 1
ATOM 547 N N . ALA A 1 70 ? 8.219 -24 -2.791 1 98.69 70 ALA A N 1
ATOM 548 C CA . ALA A 1 70 ? 7.176 -23.688 -3.766 1 98.69 70 ALA A CA 1
ATOM 549 C C . ALA A 1 70 ? 6.656 -24.953 -4.441 1 98.69 70 ALA A C 1
ATOM 551 O O . ALA A 1 70 ? 7.422 -25.891 -4.695 1 98.69 70 ALA A O 1
ATOM 552 N N . ALA A 1 71 ? 5.426 -24.984 -4.688 1 98.81 71 ALA A N 1
ATOM 553 C CA . ALA A 1 71 ? 4.762 -26 -5.496 1 98.81 71 ALA A CA 1
ATOM 554 C C . ALA A 1 71 ? 4.023 -25.359 -6.676 1 98.81 71 ALA A C 1
ATOM 556 O O . ALA A 1 71 ? 3.344 -24.344 -6.516 1 98.81 71 ALA A O 1
ATOM 557 N N . LEU A 1 72 ? 4.168 -25.938 -7.824 1 98.75 72 LEU A N 1
ATOM 558 C CA . LEU A 1 72 ? 3.529 -25.438 -9.039 1 98.75 72 LEU A CA 1
ATOM 559 C C . LEU A 1 72 ? 2.438 -26.391 -9.516 1 98.75 72 LEU A C 1
ATOM 561 O O . LEU A 1 72 ? 2.654 -27.594 -9.586 1 98.75 72 LEU A O 1
ATOM 565 N N . TYR A 1 73 ? 1.298 -25.797 -9.758 1 98.88 73 TYR A N 1
ATOM 566 C CA . TYR A 1 73 ? 0.174 -26.562 -10.305 1 98.88 73 TYR A CA 1
ATOM 567 C C . TYR A 1 73 ? -0.193 -26.047 -11.695 1 98.88 73 TYR A C 1
ATOM 569 O O . TYR A 1 73 ? -0.382 -24.859 -11.906 1 98.88 73 TYR A O 1
ATOM 577 N N . ILE A 1 74 ? -0.308 -26.984 -12.594 1 98.75 74 ILE A N 1
ATOM 578 C CA . ILE A 1 74 ? -0.586 -26.688 -13.992 1 98.75 74 ILE A CA 1
ATOM 579 C C . ILE A 1 74 ? -1.947 -27.25 -14.383 1 98.75 74 ILE A C 1
ATOM 581 O O . ILE A 1 74 ? -2.264 -28.406 -14.062 1 98.75 74 ILE A O 1
ATOM 585 N N . ASP A 1 75 ? -2.719 -26.438 -15.086 1 98.44 75 ASP A N 1
ATOM 586 C CA . ASP A 1 75 ? -4.012 -26.875 -15.602 1 98.44 75 ASP A CA 1
ATOM 587 C C . ASP A 1 75 ? -3.9 -28.25 -16.266 1 98.44 75 ASP A C 1
ATOM 589 O O . ASP A 1 75 ? -3.07 -28.438 -17.156 1 98.44 75 ASP A O 1
ATOM 593 N N . ASP A 1 76 ? -4.758 -29.188 -15.922 1 98.31 76 ASP A N 1
ATOM 594 C CA . ASP A 1 76 ? -4.637 -30.531 -16.453 1 98.31 76 ASP A CA 1
ATOM 595 C C . ASP A 1 76 ? -5.102 -30.594 -17.906 1 98.31 76 ASP A C 1
ATOM 597 O O . ASP A 1 76 ? -4.859 -31.594 -18.594 1 98.31 76 ASP A O 1
ATOM 601 N N . ARG A 1 77 ? -5.727 -29.609 -18.453 1 98 77 ARG A N 1
ATOM 602 C CA . ARG A 1 77 ? -6.102 -29.516 -19.875 1 98 77 ARG A CA 1
ATOM 603 C C . ARG A 1 77 ? -4.879 -29.281 -20.75 1 98 77 ARG A C 1
ATOM 605 O O . ARG A 1 77 ? -4.93 -29.484 -21.969 1 98 77 ARG A O 1
ATOM 612 N N . ALA A 1 78 ? -3.787 -28.828 -20.109 1 98.38 78 ALA A N 1
ATOM 613 C CA . ALA A 1 78 ? -2.553 -28.609 -20.859 1 98.38 78 ALA A CA 1
ATOM 614 C C . ALA A 1 78 ? -1.99 -29.922 -21.391 1 98.38 78 ALA A C 1
ATOM 616 O O . ALA A 1 78 ? -1.895 -30.906 -20.656 1 98.38 78 ALA A O 1
ATOM 617 N N . ASP A 1 79 ? -1.598 -29.984 -22.594 1 98.19 79 ASP A N 1
ATOM 618 C CA . ASP A 1 79 ? -0.859 -31.141 -23.078 1 98.19 79 ASP A CA 1
ATOM 619 C C . ASP A 1 79 ? 0.591 -31.109 -22.609 1 98.19 79 ASP A C 1
ATOM 621 O O . ASP A 1 79 ? 0.989 -30.203 -21.875 1 98.19 79 ASP A O 1
ATOM 625 N N . ASP A 1 80 ? 1.328 -32.156 -22.984 1 97.62 80 ASP A N 1
ATOM 626 C CA . ASP A 1 80 ? 2.676 -32.281 -22.453 1 97.62 80 ASP A CA 1
ATOM 627 C C . ASP A 1 80 ? 3.561 -31.109 -22.875 1 97.62 80 ASP A C 1
ATOM 629 O O . ASP A 1 80 ? 4.375 -30.625 -22.078 1 97.62 80 ASP A O 1
ATOM 633 N N . ASN A 1 81 ? 3.465 -30.688 -24.109 1 97.75 81 ASN A N 1
ATOM 634 C CA . ASN A 1 81 ? 4.246 -29.547 -24.578 1 97.75 81 ASN A CA 1
ATOM 635 C C . ASN A 1 81 ? 3.883 -28.266 -23.828 1 97.75 81 ASN A C 1
ATOM 637 O O . ASN A 1 81 ? 4.762 -27.484 -23.469 1 97.75 81 ASN A O 1
ATOM 641 N N . GLN A 1 82 ? 2.605 -28.047 -23.672 1 97.75 82 GLN A N 1
ATOM 642 C CA . GLN A 1 82 ? 2.115 -26.875 -22.953 1 97.75 82 GLN A C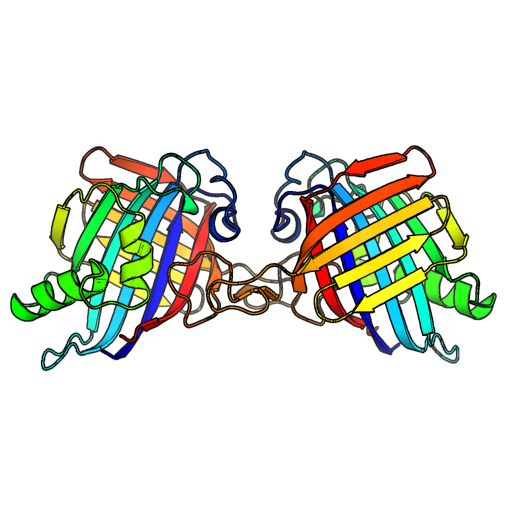A 1
ATOM 643 C C . GLN A 1 82 ? 2.594 -26.891 -21.5 1 97.75 82 GLN A C 1
ATOM 645 O O . GLN A 1 82 ? 3.041 -25.875 -20.969 1 97.75 82 GLN A O 1
ATOM 650 N N . ALA A 1 83 ? 2.506 -28.062 -20.891 1 98.06 83 ALA A N 1
ATOM 651 C CA . ALA A 1 83 ? 2.932 -28.203 -19.5 1 98.06 83 ALA A CA 1
ATOM 652 C C . ALA A 1 83 ? 4.426 -27.922 -19.344 1 98.06 83 ALA A C 1
ATOM 654 O O . ALA A 1 83 ? 4.848 -27.266 -18.391 1 98.06 83 ALA A O 1
ATOM 655 N N . ASN A 1 84 ? 5.172 -28.406 -20.25 1 97.31 84 ASN A N 1
ATOM 656 C CA . ASN A 1 84 ? 6.609 -28.156 -20.234 1 97.31 84 ASN A CA 1
ATOM 657 C C . ASN A 1 84 ? 6.914 -26.672 -20.406 1 97.31 84 ASN A C 1
ATOM 659 O O . ASN A 1 84 ? 7.781 -26.125 -19.719 1 97.31 84 ASN A O 1
ATOM 663 N N . ALA A 1 85 ? 6.23 -26.031 -21.328 1 96.56 85 ALA A N 1
ATOM 664 C CA . ALA A 1 85 ? 6.402 -24.609 -21.547 1 96.56 85 ALA A CA 1
ATOM 665 C C . ALA A 1 85 ? 6.066 -23.797 -20.297 1 96.56 85 ALA A C 1
ATOM 667 O O . ALA A 1 85 ? 6.824 -22.922 -19.906 1 96.56 85 ALA A O 1
ATOM 668 N N . ILE A 1 86 ? 4.98 -24.125 -19.656 1 96.69 86 ILE A N 1
ATOM 669 C CA . ILE A 1 86 ? 4.535 -23.453 -18.438 1 96.69 86 ILE A CA 1
ATOM 670 C C . ILE A 1 86 ? 5.57 -23.641 -17.328 1 96.69 86 ILE A C 1
ATOM 672 O O . ILE A 1 86 ? 5.91 -22.688 -16.625 1 96.69 86 ILE A O 1
ATOM 676 N N . THR A 1 87 ? 6.066 -24.844 -17.219 1 97.44 87 THR A N 1
ATOM 677 C CA . THR A 1 87 ? 7.094 -25.141 -16.234 1 97.44 87 THR A CA 1
ATOM 678 C C . THR A 1 87 ? 8.344 -24.297 -16.484 1 97.44 87 THR A C 1
ATOM 680 O O . THR A 1 87 ? 8.938 -23.766 -15.539 1 97.44 87 THR A O 1
ATOM 683 N N . GLU A 1 88 ? 8.688 -24.156 -17.703 1 96.06 88 GLU A N 1
ATOM 684 C CA . GLU A 1 88 ? 9.859 -23.359 -18.047 1 96.06 88 GLU A CA 1
ATOM 685 C C . GLU A 1 88 ? 9.641 -21.891 -17.703 1 96.06 88 GLU A C 1
ATOM 687 O O . GLU A 1 88 ? 10.531 -21.234 -17.141 1 96.06 88 GLU A O 1
ATOM 692 N N . ILE A 1 89 ? 8.531 -21.359 -18.031 1 95.19 89 ILE A N 1
ATOM 693 C CA . ILE A 1 89 ? 8.211 -19.953 -17.812 1 95.19 89 ILE A CA 1
ATOM 694 C C . ILE A 1 89 ? 8.125 -19.672 -16.312 1 95.19 89 ILE A C 1
ATOM 696 O O . ILE A 1 89 ? 8.867 -18.844 -15.797 1 95.19 89 ILE A O 1
ATOM 700 N N . PHE A 1 90 ? 7.301 -20.391 -15.562 1 95.25 90 PHE A N 1
ATOM 701 C CA . PHE A 1 90 ? 7.004 -20.109 -14.164 1 95.25 90 PHE A CA 1
ATOM 702 C C . PHE A 1 90 ? 8.078 -20.688 -13.25 1 95.25 90 PHE A C 1
ATOM 704 O O . PHE A 1 90 ? 8.172 -20.312 -12.078 1 95.25 90 PHE A O 1
ATOM 711 N N . GLY A 1 91 ? 8.852 -21.547 -13.82 1 95 91 GLY A N 1
ATOM 712 C CA . GLY A 1 91 ? 10.039 -22.016 -13.117 1 95 91 GLY A CA 1
ATOM 713 C C . GLY A 1 91 ? 11.219 -21.062 -13.242 1 95 91 GLY A C 1
ATOM 714 O O . GLY A 1 91 ? 12.25 -21.266 -12.594 1 95 91 GLY A O 1
ATOM 715 N N . GLY A 1 92 ? 11.102 -20.047 -14.148 1 94.5 92 GLY A N 1
ATOM 716 C CA . GLY A 1 92 ? 12.086 -18.984 -14.227 1 94.5 92 GLY A CA 1
ATOM 717 C C . GLY A 1 92 ? 13.094 -19.172 -15.344 1 94.5 92 GLY A C 1
ATOM 718 O O . GLY A 1 92 ? 13.891 -18.281 -15.633 1 94.5 92 GLY A O 1
ATOM 719 N N . ARG A 1 93 ? 13.078 -20.328 -16.031 1 94.62 93 ARG A N 1
ATOM 720 C CA . ARG A 1 93 ? 14.094 -20.656 -17.031 1 94.62 93 ARG A CA 1
ATOM 721 C C . ARG A 1 93 ? 13.914 -19.812 -18.297 1 94.62 93 ARG A C 1
ATOM 723 O O . ARG A 1 93 ? 14.859 -19.609 -19.062 1 94.62 93 ARG A O 1
ATOM 730 N N . ALA A 1 94 ? 12.727 -19.344 -18.531 1 93.75 94 ALA A N 1
ATOM 731 C CA . ALA A 1 94 ? 12.461 -18.547 -19.719 1 93.75 94 ALA A CA 1
ATOM 732 C C . ALA A 1 94 ? 12.844 -17.094 -19.5 1 93.75 94 ALA A C 1
ATOM 734 O O . ALA A 1 94 ? 12.703 -16.266 -20.406 1 93.75 94 ALA A O 1
ATOM 735 N N . GLY A 1 95 ? 13.289 -16.688 -18.266 1 93.88 95 GLY A N 1
ATOM 736 C CA . GLY A 1 95 ? 13.664 -15.32 -17.953 1 93.88 95 GLY A CA 1
ATOM 737 C C . GLY A 1 95 ? 12.492 -14.477 -17.484 1 93.88 95 GLY A C 1
ATOM 738 O O . GLY A 1 95 ? 11.508 -15.008 -16.969 1 93.88 95 GLY A O 1
ATOM 739 N N . GLY A 1 96 ? 12.766 -13.133 -17.516 1 92.94 96 GLY A N 1
ATOM 740 C CA . GLY A 1 96 ? 11.695 -12.234 -17.125 1 92.94 96 GLY A CA 1
ATOM 741 C C . GLY A 1 96 ? 11.461 -12.211 -15.625 1 92.94 96 GLY A C 1
ATOM 742 O O . GLY A 1 96 ? 12.328 -12.617 -14.844 1 92.94 96 GLY A O 1
ATOM 743 N N . HIS A 1 97 ? 10.328 -11.773 -15.211 1 94.25 97 HIS A N 1
ATOM 744 C CA . HIS A 1 97 ? 10 -11.562 -13.805 1 94.25 97 HIS A CA 1
ATOM 745 C C . HIS A 1 97 ? 9.898 -12.883 -13.062 1 94.25 97 HIS A C 1
ATOM 747 O O . HIS A 1 97 ? 10.359 -13 -11.922 1 94.25 97 HIS A O 1
ATOM 753 N N . PRO A 1 98 ? 9.328 -13.93 -13.688 1 95.25 98 PRO A N 1
ATOM 754 C CA . PRO A 1 98 ? 9.312 -15.219 -12.992 1 95.25 98 PRO A CA 1
ATOM 755 C C . PRO A 1 98 ? 10.703 -15.695 -12.594 1 95.25 98 PRO A C 1
ATOM 757 O O . PRO A 1 98 ? 10.867 -16.328 -11.547 1 95.25 98 PRO A O 1
ATOM 760 N N . GLN A 1 99 ? 11.672 -15.383 -13.383 1 96.19 99 GLN A N 1
ATOM 761 C CA . GLN A 1 99 ? 13.047 -15.75 -13.031 1 96.19 99 GLN A CA 1
ATOM 762 C C . GLN A 1 99 ? 13.469 -15.078 -11.727 1 96.19 99 GLN A C 1
ATOM 764 O O . GLN A 1 99 ? 14.141 -15.703 -10.898 1 96.19 99 GLN A O 1
ATOM 769 N N . ILE A 1 100 ? 13.156 -13.836 -11.562 1 95 100 ILE A N 1
ATOM 770 C CA . ILE A 1 100 ? 13.469 -13.094 -10.352 1 95 100 ILE A CA 1
ATOM 771 C C . ILE A 1 100 ? 12.773 -13.742 -9.156 1 95 100 ILE A C 1
ATOM 773 O O . ILE A 1 100 ? 13.406 -13.992 -8.125 1 95 100 ILE A O 1
ATOM 777 N N . LEU A 1 101 ? 11.508 -14.078 -9.242 1 96.62 101 LEU A N 1
ATOM 778 C CA . LEU A 1 101 ? 10.758 -14.703 -8.164 1 96.62 101 LEU A CA 1
ATOM 779 C C . LEU A 1 101 ? 11.344 -16.062 -7.805 1 96.62 101 LEU A C 1
ATOM 781 O O . LEU A 1 101 ? 11.5 -16.391 -6.625 1 96.62 101 LEU A O 1
ATOM 785 N N . MET A 1 102 ? 11.672 -16.797 -8.836 1 96.94 102 MET A N 1
ATOM 786 C CA . MET A 1 102 ? 12.148 -18.172 -8.609 1 96.94 102 MET A CA 1
ATOM 787 C C . MET A 1 102 ? 13.555 -18.156 -8.023 1 96.94 102 MET A C 1
ATOM 789 O O . MET A 1 102 ? 13.984 -19.156 -7.426 1 96.94 102 MET A O 1
ATOM 793 N N . SER A 1 103 ? 14.266 -17.078 -8.203 1 97.94 103 SER A N 1
ATOM 794 C CA . SER A 1 103 ? 15.578 -16.969 -7.574 1 97.94 103 SER A CA 1
ATOM 795 C C . SER A 1 103 ? 15.461 -16.938 -6.055 1 97.94 103 SER A C 1
ATOM 797 O O . SER A 1 103 ? 16.438 -17.188 -5.348 1 97.94 103 SER A O 1
ATOM 799 N N . LEU A 1 104 ? 14.273 -16.703 -5.504 1 98.31 104 LEU A N 1
ATOM 800 C CA . LEU A 1 104 ? 14.039 -16.656 -4.062 1 98.31 104 LEU A CA 1
ATOM 801 C C . LEU A 1 104 ? 13.633 -18.016 -3.529 1 98.31 104 LEU A C 1
ATOM 803 O O . LEU A 1 104 ? 13.555 -18.219 -2.316 1 98.31 104 LEU A O 1
ATOM 807 N N . VAL A 1 105 ? 13.398 -18.953 -4.422 1 98.56 105 VAL A N 1
ATOM 808 C CA . VAL A 1 105 ? 12.961 -20.297 -4.055 1 98.56 105 VAL A CA 1
ATOM 809 C C . VAL A 1 105 ? 14.18 -21.203 -3.822 1 98.56 105 VAL A C 1
ATOM 811 O O . VAL A 1 105 ? 15.039 -21.328 -4.695 1 98.56 105 VAL A O 1
ATOM 814 N N . SER A 1 106 ? 14.219 -21.797 -2.709 1 98.56 106 SER A N 1
ATOM 815 C CA . SER A 1 106 ? 15.32 -22.703 -2.404 1 98.56 106 SER A CA 1
ATOM 816 C C . SER A 1 106 ? 14.914 -24.156 -2.582 1 98.56 106 SER A C 1
ATOM 818 O O . SER A 1 106 ? 15.766 -25.047 -2.734 1 98.56 106 SER A O 1
ATOM 820 N N . GLU A 1 107 ? 13.625 -24.422 -2.502 1 98.62 107 GLU A N 1
ATOM 821 C CA . GLU A 1 107 ? 13.133 -25.781 -2.607 1 98.62 107 GLU A CA 1
ATOM 822 C C . GLU A 1 107 ? 11.852 -25.844 -3.434 1 98.62 107 GLU A C 1
ATOM 824 O O . GLU A 1 107 ? 10.844 -25.234 -3.078 1 98.62 107 GLU A O 1
ATOM 829 N N . VAL A 1 108 ? 11.875 -26.641 -4.441 1 98.31 108 VAL A N 1
ATOM 830 C CA . VAL A 1 108 ? 10.68 -26.953 -5.211 1 98.31 108 VAL A CA 1
ATOM 831 C C . VAL A 1 108 ? 10.031 -28.234 -4.668 1 98.31 108 VAL A C 1
ATOM 833 O O . VAL A 1 108 ? 10.617 -29.312 -4.758 1 98.31 108 VAL A O 1
ATOM 836 N N . LEU A 1 109 ? 8.891 -28.094 -4.18 1 98.62 109 LEU A N 1
ATOM 837 C CA . LEU A 1 109 ? 8.195 -29.219 -3.57 1 98.62 109 LEU A CA 1
ATOM 838 C C . LEU A 1 109 ? 7.668 -30.172 -4.637 1 98.62 109 LEU A C 1
ATOM 840 O O . LEU A 1 109 ? 7.676 -31.391 -4.441 1 98.62 109 LEU A O 1
ATOM 844 N N . GLY A 1 110 ? 7.188 -29.609 -5.742 1 98.31 110 GLY A N 1
ATOM 845 C CA . GLY A 1 110 ? 6.668 -30.422 -6.832 1 98.31 110 GLY A CA 1
ATOM 846 C C . GLY A 1 110 ? 5.992 -29.594 -7.914 1 98.31 110 GLY A C 1
ATOM 847 O O . GLY A 1 110 ? 5.719 -28.406 -7.719 1 98.31 110 GLY A O 1
ATOM 848 N N . ILE A 1 111 ? 5.828 -30.219 -9.039 1 98.12 111 ILE A N 1
ATOM 849 C CA . ILE A 1 111 ? 5.055 -29.719 -10.172 1 98.12 111 ILE A CA 1
ATOM 850 C C . ILE A 1 111 ? 4.016 -30.766 -10.586 1 98.12 111 ILE A C 1
ATOM 852 O O . ILE A 1 111 ? 4.359 -31.906 -10.875 1 98.12 111 ILE A O 1
ATOM 856 N N . GLU A 1 112 ? 2.768 -30.297 -10.539 1 97.31 112 GLU A N 1
ATOM 857 C CA . GLU A 1 112 ? 1.712 -31.266 -10.781 1 97.31 112 GLU A CA 1
ATOM 858 C C . GLU A 1 112 ? 0.661 -30.719 -11.742 1 97.31 112 GLU A C 1
ATOM 860 O O . GLU A 1 112 ? 0.343 -29.531 -11.711 1 97.31 112 GLU A O 1
ATOM 865 N N . LYS A 1 113 ? 0.09 -31.656 -12.594 1 98.38 113 LYS A N 1
ATOM 866 C CA . LYS A 1 113 ? -1.111 -31.344 -13.359 1 98.38 113 LYS A CA 1
ATOM 867 C C . LYS A 1 113 ? -2.373 -31.688 -12.57 1 98.38 113 LYS A C 1
ATOM 869 O O . LYS A 1 113 ? -2.484 -32.781 -12.023 1 98.38 113 LYS A O 1
ATOM 874 N N . THR A 1 114 ? -3.211 -30.781 -12.5 1 98.75 114 THR A N 1
ATOM 875 C CA . THR A 1 114 ? -4.453 -30.969 -11.766 1 98.75 114 THR A CA 1
ATOM 876 C C . THR A 1 114 ? -5.559 -30.078 -12.328 1 98.75 114 THR A C 1
ATOM 878 O O . THR A 1 114 ? -5.277 -29.078 -13 1 98.75 114 THR A O 1
ATOM 881 N N . PRO A 1 115 ? -6.883 -30.5 -12.102 1 98.75 115 PRO A N 1
ATOM 882 C CA . PRO A 1 115 ? -7.922 -29.547 -12.469 1 98.75 115 PRO A CA 1
ATOM 883 C C . PRO A 1 115 ? -7.82 -28.234 -11.68 1 98.75 115 PRO A C 1
ATOM 885 O O . PRO A 1 115 ? -7.652 -28.25 -10.461 1 98.75 115 PRO A O 1
ATOM 888 N N . ILE A 1 116 ? -7.836 -27.109 -12.32 1 98.69 116 ILE A N 1
ATOM 889 C CA . ILE A 1 116 ? -7.809 -25.797 -11.703 1 98.69 116 ILE A CA 1
ATOM 890 C C . ILE A 1 116 ? -9 -24.969 -12.195 1 98.69 116 ILE A C 1
ATOM 892 O O . ILE A 1 116 ? -9.18 -24.781 -13.398 1 98.69 116 ILE A O 1
ATOM 896 N N . HIS A 1 117 ? -9.797 -24.562 -11.281 1 98.25 117 HIS A N 1
ATOM 897 C CA . HIS A 1 117 ? -10.938 -23.688 -11.578 1 98.25 117 HIS A CA 1
ATOM 898 C C . HIS A 1 117 ? -10.656 -22.25 -11.148 1 98.25 117 HIS A C 1
ATOM 900 O O . HIS A 1 117 ? -10.438 -21.984 -9.961 1 98.25 117 HIS A O 1
ATOM 906 N N . TYR A 1 118 ? -10.664 -21.391 -12.117 1 97.31 118 TYR A N 1
ATOM 907 C CA . TYR A 1 118 ? -10.438 -19.969 -11.898 1 97.31 118 TYR A CA 1
ATOM 908 C C . TYR A 1 118 ? -11.648 -19.156 -12.32 1 97.31 118 TYR A C 1
ATOM 910 O O . TYR A 1 118 ? -12.266 -19.438 -13.352 1 97.31 118 TYR A O 1
ATOM 918 N N . SER A 1 119 ? -12.016 -18.156 -11.531 1 96.12 119 SER A N 1
ATOM 919 C CA . SER A 1 119 ? -13.07 -17.25 -11.953 1 96.12 119 SER A CA 1
ATOM 920 C C . SER A 1 119 ? -12.781 -15.82 -11.5 1 96.12 119 SER A C 1
ATOM 922 O O . SER A 1 119 ? -12.164 -15.609 -10.453 1 96.12 119 SER A O 1
ATOM 924 N N . SER A 1 120 ? -13.148 -14.898 -12.344 1 94.19 120 SER A N 1
ATOM 925 C CA . SER A 1 120 ? -13.039 -13.461 -12.109 1 94.19 120 SER A CA 1
ATOM 926 C C . SER A 1 120 ? -14.367 -12.758 -12.375 1 94.19 120 SER A C 1
ATOM 928 O O . SER A 1 120 ? -14.891 -12.805 -13.492 1 94.19 120 SER A O 1
ATOM 930 N N . GLU A 1 121 ? -14.922 -12.234 -11.367 1 90.56 121 GLU A N 1
ATOM 931 C CA . GLU A 1 121 ? -16.188 -11.508 -11.469 1 90.56 121 GLU A CA 1
ATOM 932 C C . GLU A 1 121 ? -16.094 -10.148 -10.781 1 90.56 121 GLU A C 1
ATOM 934 O O . GLU A 1 121 ? -15.992 -10.07 -9.555 1 90.56 121 GLU A O 1
ATOM 939 N N . LYS A 1 122 ? -16.328 -8.969 -11.469 1 91.5 122 LYS A N 1
ATOM 940 C CA . LYS A 1 122 ? -16.359 -7.609 -10.938 1 91.5 122 LYS A CA 1
ATOM 941 C C . LYS A 1 122 ? -15.242 -7.375 -9.93 1 91.5 122 LYS A C 1
ATOM 943 O O . LYS A 1 122 ? -14.086 -7.215 -10.312 1 91.5 122 LYS A O 1
ATOM 948 N N . ASN A 1 123 ? -15.555 -7.543 -8.648 1 96.25 123 ASN A N 1
ATOM 949 C CA . ASN A 1 123 ? -14.602 -7.211 -7.598 1 96.25 123 ASN A CA 1
ATOM 950 C C . ASN A 1 123 ? -14.141 -8.453 -6.844 1 96.25 123 ASN A C 1
ATOM 952 O O . ASN A 1 123 ? -13.609 -8.359 -5.738 1 96.25 123 ASN A O 1
ATOM 956 N N . GLN A 1 124 ? -14.398 -9.672 -7.457 1 97.5 124 GLN A N 1
ATOM 957 C CA . GLN A 1 124 ? -14.07 -10.93 -6.789 1 97.5 124 GLN A CA 1
ATOM 958 C C . GLN A 1 124 ? -13.219 -11.828 -7.688 1 97.5 124 GLN A C 1
ATOM 960 O O . GLN A 1 124 ? -13.375 -11.812 -8.906 1 97.5 124 GLN A O 1
ATOM 965 N N . ARG A 1 125 ? -12.328 -12.625 -7.059 1 98.38 125 ARG A N 1
ATOM 966 C CA . ARG A 1 125 ? -11.555 -13.688 -7.691 1 98.38 125 ARG A CA 1
ATOM 967 C C . ARG A 1 125 ? -11.664 -14.992 -6.902 1 98.38 125 ARG A C 1
ATOM 969 O O . ARG A 1 125 ? -11.711 -14.969 -5.668 1 98.38 125 ARG A O 1
ATOM 976 N N . ARG A 1 126 ? -11.703 -16 -7.641 1 98.38 126 ARG A N 1
ATOM 977 C CA . ARG A 1 126 ? -11.812 -17.297 -6.992 1 98.38 126 ARG A CA 1
ATOM 978 C C . ARG A 1 126 ? -10.906 -18.328 -7.66 1 98.38 126 ARG A C 1
ATOM 980 O O . ARG A 1 126 ? -10.703 -18.297 -8.875 1 98.38 126 ARG A O 1
ATOM 987 N N . LEU A 1 127 ? -10.453 -19.25 -6.875 1 98.31 127 LEU A N 1
ATOM 988 C CA . LEU A 1 127 ? -9.633 -20.375 -7.289 1 98.31 127 LEU A CA 1
ATOM 989 C C . LEU A 1 127 ? -10.047 -21.641 -6.547 1 98.31 127 LEU A C 1
ATOM 991 O O . LEU A 1 127 ? -10.297 -21.609 -5.34 1 98.31 127 LEU A O 1
ATOM 995 N N . SER A 1 128 ? -10.172 -22.688 -7.258 1 98.69 128 SER A N 1
ATOM 996 C CA . SER A 1 128 ? -10.398 -23.984 -6.625 1 98.69 128 SER A CA 1
ATOM 997 C C . SER A 1 128 ? -9.578 -25.078 -7.301 1 98.69 128 SER A C 1
ATOM 999 O O . SER A 1 128 ? -9.586 -25.203 -8.531 1 98.69 128 SER A O 1
ATOM 1001 N N . ILE A 1 129 ? -8.766 -25.781 -6.602 1 98.88 129 ILE A N 1
ATOM 1002 C CA . ILE A 1 129 ? -8.156 -27.062 -6.938 1 98.88 129 ILE A CA 1
ATOM 1003 C C . ILE A 1 129 ? -8.711 -28.156 -6.027 1 98.88 129 ILE A C 1
ATOM 1005 O O . ILE A 1 129 ? -8.352 -28.234 -4.852 1 98.88 129 ILE A O 1
ATOM 1009 N N . PRO A 1 130 ? -9.609 -28.969 -6.598 1 98.56 130 PRO A N 1
ATOM 1010 C CA . PRO A 1 130 ? -10.281 -29.938 -5.738 1 98.56 130 PRO A CA 1
ATOM 1011 C C . PRO A 1 130 ? -9.305 -30.719 -4.859 1 98.56 130 PRO A C 1
ATOM 1013 O O . PRO A 1 130 ? -8.352 -31.312 -5.371 1 98.56 130 PRO A O 1
ATOM 1016 N N . GLY A 1 131 ? -9.555 -30.625 -3.51 1 98.19 131 GLY A N 1
ATOM 1017 C CA . GLY A 1 131 ? -8.789 -31.391 -2.545 1 98.19 131 GLY A CA 1
ATOM 1018 C C . GLY A 1 131 ? -7.473 -30.75 -2.172 1 98.19 131 GLY A C 1
ATOM 1019 O O . GLY A 1 131 ? -6.77 -31.219 -1.279 1 98.19 131 GLY A O 1
ATOM 1020 N N . ILE A 1 132 ? -7.141 -29.625 -2.801 1 98.81 132 ILE A N 1
ATOM 1021 C CA . ILE A 1 132 ? -5.801 -29.094 -2.609 1 98.81 132 ILE A CA 1
ATOM 1022 C C . ILE A 1 132 ? -5.891 -27.641 -2.15 1 98.81 132 ILE A C 1
ATOM 1024 O O . ILE A 1 132 ? -5.297 -27.266 -1.136 1 98.81 132 ILE A O 1
ATOM 1028 N N . ALA A 1 133 ? -6.684 -26.844 -2.887 1 98.88 133 ALA A N 1
ATOM 1029 C CA . ALA A 1 133 ? -6.645 -25.422 -2.574 1 98.88 133 ALA A CA 1
ATOM 1030 C C . ALA A 1 133 ? -7.965 -24.75 -2.93 1 98.88 133 ALA A C 1
ATOM 1032 O O . ALA A 1 133 ? -8.633 -25.141 -3.889 1 98.88 133 ALA A O 1
ATOM 1033 N N . GLU A 1 134 ? -8.328 -23.781 -2.174 1 98.81 134 GLU A N 1
ATOM 1034 C CA . GLU A 1 134 ? -9.43 -22.844 -2.422 1 98.81 134 GLU A CA 1
ATOM 1035 C C . GLU A 1 134 ? -9.086 -21.438 -1.934 1 98.81 134 GLU A C 1
ATOM 1037 O O . GLU A 1 134 ? -8.523 -21.281 -0.851 1 98.81 134 GLU A O 1
ATOM 1042 N N . ALA A 1 135 ? -9.422 -20.484 -2.742 1 98.81 135 ALA A N 1
ATOM 1043 C CA . ALA A 1 135 ? -9.234 -19.109 -2.33 1 98.81 135 ALA A CA 1
ATOM 1044 C C . ALA A 1 135 ? -10.266 -18.188 -2.977 1 98.81 135 ALA A C 1
ATOM 1046 O O . ALA A 1 135 ? -10.633 -18.375 -4.141 1 98.81 135 ALA A O 1
ATOM 1047 N N . GLU A 1 136 ? -10.789 -17.312 -2.234 1 98.81 136 GLU A N 1
ATOM 1048 C CA . GLU A 1 136 ? -11.703 -16.266 -2.676 1 98.81 136 GLU A CA 1
ATOM 1049 C C . GLU A 1 136 ? -11.32 -14.914 -2.096 1 98.81 136 GLU A C 1
ATOM 1051 O O . GLU A 1 136 ? -11.164 -14.773 -0.88 1 98.81 136 GLU A O 1
ATOM 1056 N N . ILE A 1 137 ? -11.156 -13.906 -2.949 1 98.75 137 ILE A N 1
ATOM 1057 C CA . ILE A 1 137 ? -10.812 -12.57 -2.465 1 98.75 137 ILE A CA 1
ATOM 1058 C C . ILE A 1 137 ? -11.773 -11.547 -3.062 1 98.75 137 ILE A C 1
ATOM 1060 O O . ILE A 1 137 ? -12.398 -11.789 -4.098 1 98.75 137 ILE A O 1
ATOM 1064 N N . GLU A 1 138 ? -11.898 -10.484 -2.436 1 98.56 138 GLU A N 1
ATOM 1065 C CA . GLU A 1 138 ? -12.711 -9.352 -2.863 1 98.56 138 GLU A CA 1
ATOM 1066 C C . GLU A 1 138 ? -11.992 -8.023 -2.621 1 98.56 138 GLU A C 1
ATOM 1068 O O . GLU A 1 138 ? -11.391 -7.824 -1.566 1 98.56 138 GLU A O 1
ATOM 1073 N N . SER A 1 139 ? -12.07 -7.16 -3.607 1 98.38 139 SER A N 1
ATOM 1074 C CA . SER A 1 139 ? -11.375 -5.883 -3.484 1 98.38 139 SER A CA 1
ATOM 1075 C C . SER A 1 139 ? -11.922 -5.066 -2.32 1 98.38 139 SER A C 1
ATOM 1077 O O . SER A 1 139 ? -13.086 -5.219 -1.941 1 98.38 139 SER A O 1
ATOM 1079 N N . ILE A 1 140 ? -11.117 -4.234 -1.795 1 97.38 140 ILE A N 1
ATOM 1080 C CA . ILE A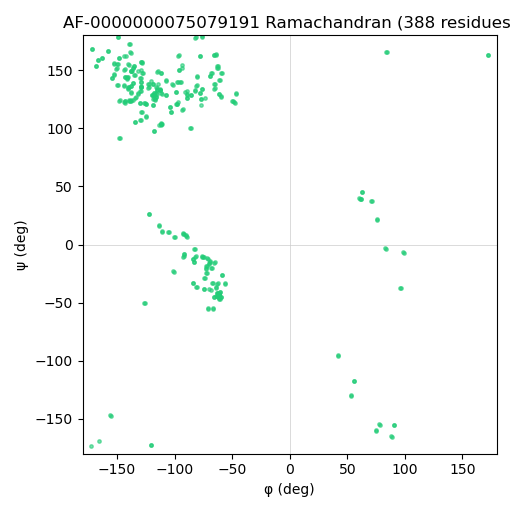 1 140 ? -11.547 -3.316 -0.746 1 97.38 140 ILE A CA 1
ATOM 1081 C C . ILE A 1 140 ? -11.961 -1.983 -1.364 1 97.38 140 ILE A C 1
ATOM 1083 O O . ILE A 1 140 ? -11.445 -1.588 -2.41 1 97.38 140 ILE A O 1
ATOM 1087 N N . GLN A 1 141 ? -12.82 -1.345 -0.704 1 96.56 141 GLN A N 1
ATOM 1088 C CA . GLN A 1 141 ? -13.273 -0.039 -1.171 1 96.56 141 GLN A CA 1
ATOM 1089 C C . GLN A 1 141 ? -12.398 1.079 -0.616 1 96.56 141 GLN A C 1
ATOM 1091 O O . GLN A 1 141 ? -12.102 1.108 0.581 1 96.56 141 GLN A O 1
ATOM 1096 N N . GLY A 1 142 ? -12.008 1.942 -1.528 1 97.69 142 GLY A N 1
ATOM 1097 C CA . GLY A 1 142 ? -11.242 3.107 -1.108 1 97.69 142 GLY A CA 1
ATOM 1098 C C . GLY A 1 142 ? -12.117 4.234 -0.592 1 97.69 142 GLY A C 1
ATOM 1099 O O . GLY A 1 142 ? -13.344 4.137 -0.609 1 97.69 142 GLY A O 1
ATOM 1100 N N . ILE A 1 143 ? -11.5 5.305 -0.156 1 97 143 ILE A N 1
ATOM 1101 C CA . ILE A 1 143 ? -12.164 6.414 0.521 1 97 143 ILE A CA 1
ATOM 1102 C C . ILE A 1 143 ? -13.094 7.133 -0.456 1 97 143 ILE A C 1
ATOM 1104 O O . ILE A 1 143 ? -14.141 7.652 -0.06 1 97 143 ILE A O 1
ATOM 1108 N N . SER A 1 144 ? -12.742 7.184 -1.731 1 94.44 144 SER A N 1
ATOM 1109 C CA . SER A 1 144 ? -13.555 7.844 -2.746 1 94.44 144 SER A CA 1
ATOM 1110 C C . SER A 1 144 ? -14.5 6.855 -3.42 1 94.44 144 SER A C 1
ATOM 1112 O O . SER A 1 144 ? -15.047 7.145 -4.488 1 94.44 144 SER A O 1
ATOM 1114 N N . GLY A 1 145 ? -14.531 5.695 -2.826 1 93.94 145 GLY A N 1
ATOM 1115 C CA . GLY A 1 145 ? -15.25 4.633 -3.518 1 93.94 145 GLY A CA 1
ATOM 1116 C C . GLY A 1 145 ? -14.406 3.928 -4.562 1 93.94 145 GLY A C 1
ATOM 1117 O O . GLY A 1 145 ? -13.297 4.371 -4.879 1 93.94 145 GLY A O 1
ATOM 1118 N N . GLY A 1 146 ? -14.82 2.824 -5.027 1 95.31 146 GLY A N 1
ATOM 1119 C CA . GLY A 1 146 ? -14.078 2.07 -6.027 1 95.31 146 GLY A CA 1
ATOM 1120 C C . GLY A 1 146 ? -12.898 1.313 -5.445 1 95.31 146 GLY A C 1
ATOM 1121 O O . GLY A 1 146 ? -12.844 1.065 -4.238 1 95.31 146 GLY A O 1
ATOM 1122 N N . GLU A 1 147 ? -11.883 1.058 -6.305 1 97.19 147 GLU A N 1
ATOM 1123 C CA . GLU A 1 147 ? -10.812 0.156 -5.898 1 97.19 147 GLU A CA 1
ATOM 1124 C C . GLU A 1 147 ? -9.617 0.932 -5.355 1 97.19 147 GLU A C 1
ATOM 1126 O O . GLU A 1 147 ? -9.398 2.086 -5.73 1 97.19 147 GLU A O 1
ATOM 1131 N N . SER A 1 148 ? -8.914 0.345 -4.477 1 98.56 148 SER A N 1
ATOM 1132 C CA . SER A 1 148 ? -7.609 0.788 -4 1 98.56 148 SER A CA 1
ATOM 1133 C C . SER A 1 148 ? -6.48 0.048 -4.711 1 98.56 148 SER A C 1
ATOM 1135 O O . SER A 1 148 ? -6.562 -1.164 -4.922 1 98.56 148 SER A O 1
ATOM 1137 N N . THR A 1 149 ? -5.402 0.766 -5.047 1 98.69 149 THR A N 1
ATOM 1138 C CA . THR A 1 149 ? -4.371 0.096 -5.828 1 98.69 149 THR A CA 1
ATOM 1139 C C . THR A 1 149 ? -2.982 0.437 -5.297 1 98.69 149 THR A C 1
ATOM 1141 O O . THR A 1 149 ? -2.791 1.48 -4.672 1 98.69 149 THR A O 1
ATOM 1144 N N . ILE A 1 150 ? -2.064 -0.394 -5.449 1 98.81 150 ILE A N 1
ATOM 1145 C CA . ILE A 1 150 ? -0.636 -0.218 -5.203 1 98.81 150 ILE A CA 1
ATOM 1146 C C . ILE A 1 150 ? 0.138 -0.41 -6.508 1 98.81 150 ILE A C 1
ATOM 1148 O O . ILE A 1 150 ? -0.039 -1.416 -7.199 1 98.81 150 ILE A O 1
ATOM 1152 N N . SER A 1 151 ? 0.962 0.551 -6.797 1 98.62 151 SER A N 1
ATOM 1153 C CA . SER A 1 151 ? 1.724 0.509 -8.039 1 98.62 151 SER A CA 1
ATOM 1154 C C . SER A 1 151 ? 3.225 0.49 -7.77 1 98.62 151 SER A C 1
ATOM 1156 O O . SER A 1 151 ? 3.725 1.271 -6.957 1 98.62 151 SER A O 1
ATOM 1158 N N . ASN A 1 152 ? 3.928 -0.457 -8.375 1 98.44 152 ASN A N 1
ATOM 1159 C CA . ASN A 1 152 ? 5.383 -0.538 -8.461 1 98.44 152 ASN A CA 1
ATOM 1160 C C . ASN A 1 152 ? 6.012 -0.692 -7.074 1 98.44 152 ASN A C 1
ATOM 1162 O O . ASN A 1 152 ? 6.953 0.027 -6.734 1 98.44 152 ASN A O 1
ATOM 1166 N N . PRO A 1 153 ? 5.488 -1.562 -6.227 1 98.62 153 PRO A N 1
ATOM 1167 C CA . PRO A 1 153 ? 6.215 -1.846 -4.988 1 98.62 153 PRO A CA 1
ATOM 1168 C C . PRO A 1 153 ? 7.566 -2.51 -5.234 1 98.62 153 PRO A C 1
ATOM 1170 O O . PRO A 1 153 ? 7.832 -2.986 -6.344 1 98.62 153 PRO A O 1
ATOM 1173 N N . PRO A 1 154 ? 8.469 -2.521 -4.27 1 98.19 154 PRO A N 1
ATOM 1174 C CA . PRO A 1 154 ? 9.805 -3.088 -4.465 1 98.19 154 PRO A CA 1
ATOM 1175 C C . PRO A 1 154 ? 9.789 -4.602 -4.66 1 98.19 154 PRO A C 1
ATOM 1177 O O . PRO A 1 154 ? 10.766 -5.184 -5.129 1 98.19 154 PRO A O 1
ATOM 1180 N N . LEU A 1 155 ? 8.734 -5.27 -4.254 1 98.44 155 LEU A N 1
ATOM 1181 C CA . LEU A 1 155 ? 8.523 -6.703 -4.445 1 98.44 155 LEU A CA 1
ATOM 1182 C C . LEU A 1 155 ? 7.086 -6.992 -4.855 1 98.44 155 LEU A C 1
ATOM 1184 O O . LEU A 1 155 ? 6.148 -6.469 -4.25 1 98.44 155 LEU A O 1
ATOM 1188 N N . CYS A 1 156 ? 6.93 -7.766 -5.879 1 98.19 156 CYS A N 1
ATOM 1189 C CA . CYS A 1 156 ? 5.598 -8.148 -6.328 1 98.19 156 CYS A CA 1
ATOM 1190 C C . CYS A 1 156 ? 5.656 -9.352 -7.254 1 98.19 156 CYS A C 1
ATOM 1192 O O . CYS A 1 156 ? 6.719 -9.68 -7.789 1 98.19 156 CYS A O 1
ATOM 1194 N N . VAL A 1 157 ? 4.535 -10 -7.387 1 97.12 157 VAL A N 1
ATOM 1195 C CA . VAL A 1 157 ? 4.418 -11.141 -8.281 1 97.12 157 VAL A CA 1
ATOM 1196 C C . VAL A 1 157 ? 4.215 -10.664 -9.719 1 97.12 157 VAL A C 1
ATOM 1198 O O . VAL A 1 157 ? 4.695 -11.289 -10.664 1 97.12 157 VAL A O 1
ATOM 1201 N N . VAL A 1 158 ? 3.477 -9.594 -9.875 1 95.88 158 VAL A N 1
ATOM 1202 C CA . VAL A 1 158 ? 3.152 -9.031 -11.18 1 95.88 158 VAL A CA 1
ATOM 1203 C C . VAL A 1 158 ? 3.562 -7.562 -11.234 1 95.88 158 VAL A C 1
ATOM 1205 O O . VAL A 1 158 ? 2.922 -6.711 -10.609 1 95.88 158 VAL A O 1
ATOM 1208 N N . PRO A 1 159 ? 4.598 -7.262 -12.016 1 95.88 159 PRO A N 1
ATOM 1209 C CA . PRO A 1 159 ? 5.07 -5.879 -12.078 1 95.88 159 PRO A CA 1
ATOM 1210 C C . PRO A 1 159 ? 4.414 -5.082 -13.195 1 95.88 159 PRO A C 1
ATOM 1212 O O . PRO A 1 159 ? 4.555 -3.857 -13.258 1 95.88 159 PRO A O 1
ATOM 1215 N N . SER A 1 160 ? 3.691 -5.738 -14.078 1 95.25 160 SER A N 1
ATOM 1216 C CA . SER A 1 160 ? 3.215 -5.117 -15.312 1 95.25 160 SER A CA 1
ATOM 1217 C C . SER A 1 160 ? 2.057 -4.164 -15.039 1 95.25 160 SER A C 1
ATOM 1219 O O . SER A 1 160 ? 1.786 -3.264 -15.836 1 95.25 160 SER A O 1
ATOM 1221 N N . HIS A 1 161 ? 1.289 -4.41 -14.016 1 96.75 161 HIS A N 1
ATOM 1222 C CA . HIS A 1 161 ? 0.099 -3.635 -13.688 1 96.75 161 HIS A CA 1
ATOM 1223 C C . HIS A 1 161 ? 0.045 -3.312 -12.203 1 96.75 161 HIS A C 1
ATOM 1225 O O . HIS A 1 161 ? 0.563 -4.07 -11.375 1 96.75 161 HIS A O 1
ATOM 1231 N N . ALA A 1 162 ? -0.611 -2.232 -11.844 1 97.81 162 ALA A N 1
ATOM 1232 C CA . ALA A 1 162 ? -0.902 -1.967 -10.438 1 97.81 162 ALA A CA 1
ATOM 1233 C C . ALA A 1 162 ? -1.768 -3.072 -9.836 1 97.81 162 ALA A C 1
ATOM 1235 O O . ALA A 1 162 ? -2.678 -3.582 -10.492 1 97.81 162 ALA A O 1
ATOM 1236 N N . SER A 1 163 ? -1.49 -3.404 -8.617 1 98.38 163 SER A N 1
ATOM 1237 C CA . SER A 1 163 ? -2.291 -4.395 -7.902 1 98.38 163 SER A CA 1
ATOM 1238 C C . SER A 1 163 ? -3.504 -3.748 -7.238 1 98.38 163 SER A C 1
ATOM 1240 O O . SER A 1 163 ? -3.377 -2.73 -6.555 1 98.38 163 SER A O 1
ATOM 1242 N N . ILE A 1 164 ? -4.629 -4.301 -7.488 1 98.62 164 ILE A N 1
ATOM 1243 C CA . ILE A 1 164 ? -5.82 -3.949 -6.719 1 98.62 164 ILE A CA 1
ATOM 1244 C C . ILE A 1 164 ? -5.781 -4.645 -5.363 1 98.62 164 ILE A C 1
ATOM 1246 O O . ILE A 1 164 ? -5.527 -5.848 -5.281 1 98.62 164 ILE A O 1
ATOM 1250 N N . VAL A 1 165 ? -5.996 -3.883 -4.293 1 98.88 165 VAL A N 1
ATOM 1251 C CA . VAL A 1 165 ? -5.918 -4.422 -2.939 1 98.88 165 VAL A CA 1
ATOM 1252 C C . VAL A 1 165 ? -7.23 -5.117 -2.582 1 98.88 165 VAL A C 1
ATOM 1254 O O . VAL A 1 165 ? -8.312 -4.578 -2.828 1 98.88 165 VAL A O 1
ATOM 1257 N N . ALA A 1 166 ? -7.121 -6.297 -2.043 1 98.75 166 ALA A N 1
ATOM 1258 C CA . ALA A 1 166 ? -8.281 -7.129 -1.72 1 98.75 166 ALA A CA 1
ATOM 1259 C C . ALA A 1 166 ? -8.094 -7.824 -0.374 1 98.75 166 ALA A C 1
ATOM 1261 O O . ALA A 1 166 ? -7.051 -7.68 0.27 1 98.75 166 ALA A O 1
ATOM 1262 N N . ARG A 1 167 ? -9.141 -8.461 0.057 1 98.56 167 ARG A N 1
ATOM 1263 C CA . ARG A 1 167 ? -9.164 -9.281 1.262 1 98.56 167 ARG A CA 1
ATOM 1264 C C . ARG A 1 167 ? -9.758 -10.664 0.973 1 98.56 167 ARG A C 1
ATOM 1266 O O . ARG A 1 167 ? -10.734 -10.781 0.237 1 98.56 167 ARG A O 1
ATOM 1273 N N . SER A 1 168 ? -9.125 -11.625 1.578 1 98.69 168 SER A N 1
ATOM 1274 C CA . SER A 1 168 ? -9.641 -12.977 1.359 1 98.69 168 SER A CA 1
ATOM 1275 C C . SER A 1 168 ? -10.914 -13.219 2.164 1 98.69 168 SER A C 1
ATOM 1277 O O . SER A 1 168 ? -11.008 -12.805 3.32 1 98.69 168 SER A O 1
ATOM 1279 N N . LYS A 1 169 ? -11.844 -13.773 1.512 1 98.25 169 LYS A N 1
ATOM 1280 C CA . LYS A 1 169 ? -13.008 -14.305 2.209 1 98.25 169 LYS A CA 1
ATOM 1281 C C . LYS A 1 169 ? -12.742 -15.711 2.73 1 98.25 169 LYS A C 1
ATOM 1283 O O . LYS A 1 169 ? -13.305 -16.125 3.752 1 98.25 169 LYS A O 1
ATOM 1288 N N . HIS A 1 170 ? -11.984 -16.344 1.969 1 97.69 170 HIS A N 1
ATOM 1289 C CA . HIS A 1 170 ? -11.617 -17.719 2.283 1 97.69 170 HIS A CA 1
ATOM 1290 C C . HIS A 1 170 ? -10.281 -18.094 1.647 1 97.69 170 HIS A C 1
ATOM 1292 O O . HIS A 1 170 ? -9.977 -17.656 0.53 1 97.69 170 HIS A O 1
ATOM 1298 N N . TYR A 1 171 ? -9.5 -18.891 2.389 1 98.75 171 TYR A N 1
ATOM 1299 C CA . TYR A 1 171 ? -8.234 -19.453 1.924 1 98.75 171 TYR A CA 1
ATOM 1300 C C . TYR A 1 171 ? -7.984 -20.828 2.545 1 98.75 171 TYR A C 1
ATOM 1302 O O . TYR A 1 171 ? -8.023 -20.969 3.77 1 98.75 171 TYR A O 1
ATOM 1310 N N .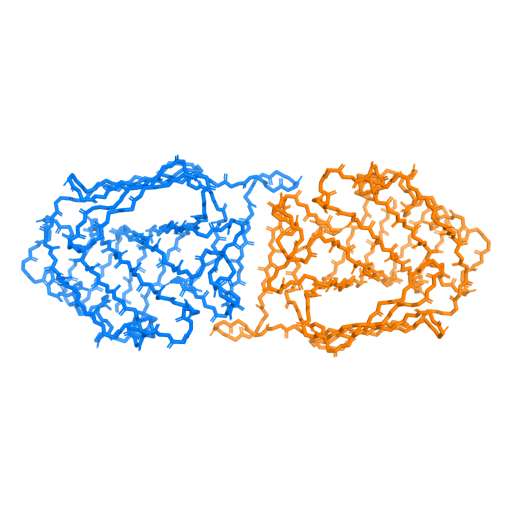 ARG A 1 172 ? -7.797 -21.734 1.744 1 98.81 172 ARG A N 1
ATOM 1311 C CA . ARG A 1 172 ? -7.422 -23.078 2.191 1 98.81 172 ARG A CA 1
ATOM 1312 C C . ARG A 1 172 ? -6.379 -23.688 1.262 1 98.81 172 ARG A C 1
ATOM 1314 O O . ARG A 1 172 ? -6.523 -23.641 0.039 1 98.81 172 ARG A O 1
ATOM 1321 N N . TYR A 1 173 ? -5.406 -24.281 1.818 1 98.94 173 TYR A N 1
ATOM 1322 C CA . TYR A 1 173 ? -4.387 -25.031 1.087 1 98.94 173 TYR A CA 1
ATOM 1323 C C . TYR A 1 173 ? -3.939 -26.266 1.874 1 98.94 173 TYR A C 1
ATOM 1325 O O . TYR A 1 173 ? -3.576 -26.156 3.047 1 98.94 173 TYR A O 1
ATOM 1333 N N . LYS A 1 174 ? -4.086 -27.359 1.265 1 98.81 174 LYS A N 1
ATOM 1334 C CA . LYS A 1 174 ? -3.637 -28.609 1.867 1 98.81 174 LYS A CA 1
ATOM 1335 C C . LYS A 1 174 ? -2.879 -29.469 0.857 1 98.81 174 LYS A C 1
ATOM 1337 O O . LYS A 1 174 ? -3.484 -30.062 -0.037 1 98.81 174 LYS A O 1
ATOM 1342 N N . ASP A 1 175 ? -1.65 -29.547 0.947 1 98.75 175 ASP A N 1
ATOM 1343 C CA . ASP A 1 175 ? -0.754 -30.359 0.138 1 98.75 175 ASP A CA 1
ATOM 1344 C C . ASP A 1 175 ? 0.651 -30.391 0.736 1 98.75 175 ASP A C 1
ATOM 1346 O O . ASP A 1 175 ? 1.021 -29.516 1.511 1 98.75 175 ASP A O 1
ATOM 1350 N N . TYR A 1 176 ? 1.44 -31.531 0.433 1 98.19 176 TYR A N 1
ATOM 1351 C CA . TYR A 1 176 ? 2.768 -31.734 1.008 1 98.19 176 TYR A CA 1
ATOM 1352 C C . TYR A 1 176 ? 2.723 -31.641 2.529 1 98.19 176 TYR A C 1
ATOM 1354 O O . TYR A 1 176 ? 1.97 -32.375 3.178 1 98.19 176 TYR A O 1
ATOM 1362 N N . GLN A 1 177 ? 3.598 -30.828 3.174 1 98.12 177 GLN A N 1
ATOM 1363 C CA . GLN A 1 177 ? 3.641 -30.766 4.633 1 98.12 177 GLN A CA 1
ATOM 1364 C C . GLN A 1 177 ? 2.727 -29.656 5.156 1 98.12 177 GLN A C 1
ATOM 1366 O O . GLN A 1 177 ? 2.695 -29.391 6.359 1 98.12 177 GLN A O 1
ATOM 1371 N N . TYR A 1 178 ? 1.961 -29.109 4.273 1 98.62 178 TYR A N 1
ATOM 1372 C CA . TYR A 1 178 ? 1.258 -27.891 4.68 1 98.62 178 TYR A CA 1
ATOM 1373 C C . TYR A 1 178 ? -0.242 -28.141 4.781 1 98.62 178 TYR A C 1
ATOM 1375 O O . TYR A 1 178 ? -0.79 -28.984 4.059 1 98.62 178 TYR A O 1
ATOM 1383 N N . ASP A 1 179 ? -0.903 -27.5 5.656 1 98.75 179 ASP A N 1
ATOM 1384 C CA . ASP A 1 179 ? -2.34 -27.422 5.902 1 98.75 179 ASP A CA 1
ATOM 1385 C C . ASP A 1 179 ? -2.727 -26.047 6.453 1 98.75 179 ASP A C 1
ATOM 1387 O O . ASP A 1 179 ? -2.688 -25.828 7.664 1 98.75 179 ASP A O 1
ATOM 1391 N N . TRP A 1 180 ? -3.078 -25.141 5.523 1 98.75 180 TRP A N 1
ATOM 1392 C CA . TRP A 1 180 ? -3.334 -23.734 5.875 1 98.75 180 TRP A CA 1
ATOM 1393 C C . TRP A 1 180 ? -4.805 -23.391 5.688 1 98.75 180 TRP A C 1
ATOM 1395 O O . TRP A 1 180 ? -5.414 -23.766 4.68 1 98.75 180 TRP A O 1
ATOM 1405 N N . THR A 1 181 ? -5.41 -22.766 6.617 1 98.62 181 THR A N 1
ATOM 1406 C CA . THR A 1 181 ? -6.762 -22.234 6.508 1 98.62 181 THR A CA 1
ATOM 1407 C C . THR A 1 181 ? -6.867 -20.891 7.246 1 98.62 181 THR A C 1
ATOM 1409 O O . THR A 1 181 ? -6.516 -20.797 8.422 1 98.62 181 THR A O 1
ATOM 1412 N N . PHE A 1 182 ? -7.27 -19.859 6.605 1 97.75 182 PHE A N 1
ATOM 1413 C CA . PHE A 1 182 ? -7.535 -18.578 7.242 1 97.75 182 PHE A CA 1
ATOM 1414 C C . PHE A 1 182 ? -8.477 -17.734 6.387 1 97.75 182 PHE A C 1
ATOM 1416 O O . PHE A 1 182 ? -8.82 -18.125 5.27 1 97.75 182 PHE A O 1
ATOM 1423 N N . SER A 1 183 ? -9.008 -16.703 6.926 1 98.44 183 SER A N 1
ATOM 1424 C CA . SER A 1 183 ? -9.859 -15.727 6.254 1 98.44 183 SER A CA 1
ATOM 1425 C C . SER A 1 183 ? -9.523 -14.305 6.684 1 98.44 183 SER A C 1
ATOM 1427 O O . SER A 1 183 ? -8.758 -14.102 7.633 1 98.44 183 SER A O 1
ATOM 1429 N N . GLU A 1 184 ? -10.055 -13.367 5.875 1 98.12 184 GLU A N 1
ATOM 1430 C CA . GLU A 1 184 ? -9.953 -11.945 6.18 1 98.12 184 GLU A CA 1
ATOM 1431 C C . GLU A 1 184 ? -8.5 -11.484 6.211 1 98.12 184 GLU A C 1
ATOM 1433 O O . GLU A 1 184 ? -8.094 -10.758 7.121 1 98.12 184 GLU A O 1
ATOM 1438 N N . ARG A 1 185 ? -7.738 -12.047 5.262 1 98.5 185 ARG A N 1
ATOM 1439 C CA . ARG A 1 185 ? -6.324 -11.695 5.137 1 98.5 185 ARG A CA 1
ATOM 1440 C C . ARG A 1 185 ? -6.027 -11.109 3.762 1 98.5 185 ARG A C 1
ATOM 1442 O O . ARG A 1 185 ? -6.945 -10.789 3.004 1 98.5 185 ARG A O 1
ATOM 1449 N N . ASN A 1 186 ? -4.855 -10.906 3.477 1 98.69 186 ASN A N 1
ATOM 1450 C CA . ASN A 1 186 ? -4.43 -10.102 2.338 1 98.69 186 ASN A CA 1
ATOM 1451 C C . ASN A 1 186 ? -4.742 -10.789 1.014 1 98.69 186 ASN A C 1
ATOM 1453 O O . ASN A 1 186 ? -4.625 -12.008 0.902 1 98.69 186 ASN A O 1
ATOM 1457 N N . GLY A 1 187 ? -5.07 -9.969 0.068 1 98.75 187 GLY A N 1
ATOM 1458 C CA . GLY A 1 187 ? -5.148 -10.367 -1.328 1 98.75 187 GLY A CA 1
ATOM 1459 C C . GLY A 1 187 ? -4.828 -9.234 -2.289 1 98.75 187 GLY A C 1
ATOM 1460 O O . GLY A 1 187 ? -4.988 -8.062 -1.951 1 98.75 187 GLY A O 1
ATOM 1461 N N . PHE A 1 188 ? -4.383 -9.609 -3.486 1 98.81 188 PHE A N 1
ATOM 1462 C CA . PHE A 1 188 ? -4.168 -8.695 -4.605 1 98.81 188 PHE A CA 1
ATOM 1463 C C . PHE A 1 188 ? -4.676 -9.312 -5.906 1 98.81 188 PHE A C 1
ATOM 1465 O O . PHE A 1 188 ? -4.641 -10.539 -6.074 1 98.81 188 PHE A O 1
ATOM 1472 N N . TYR A 1 189 ? -5.109 -8.5 -6.781 1 98.38 189 TYR A N 1
ATOM 1473 C CA . TYR A 1 189 ? -5.328 -8.992 -8.141 1 98.38 189 TYR A CA 1
ATOM 1474 C C . TYR A 1 189 ? -5.086 -7.887 -9.164 1 98.38 189 TYR A C 1
ATOM 1476 O O . TYR A 1 189 ? -5.102 -6.699 -8.82 1 98.38 189 TYR A O 1
ATOM 1484 N N . SER A 1 190 ? -4.859 -8.281 -10.383 1 97.5 190 SER A N 1
ATOM 1485 C CA . SER A 1 190 ? -4.645 -7.395 -11.516 1 97.5 190 SER A CA 1
ATOM 1486 C C . SER A 1 190 ? -4.602 -8.172 -12.828 1 97.5 190 SER A C 1
ATOM 1488 O O . SER A 1 190 ? -4.609 -9.406 -12.82 1 97.5 190 SER A O 1
ATOM 1490 N N . ASP A 1 191 ? -4.656 -7.402 -13.875 1 95.62 191 ASP A N 1
ATOM 1491 C CA . ASP A 1 191 ? -4.145 -8 -15.102 1 95.62 191 ASP A CA 1
ATOM 1492 C C . ASP A 1 191 ? -2.645 -8.258 -15.008 1 95.62 191 ASP A C 1
ATOM 1494 O O . ASP A 1 191 ? -1.985 -7.789 -14.078 1 95.62 191 ASP A O 1
ATOM 1498 N N . PHE A 1 192 ? -2.135 -9.086 -15.883 1 95.19 192 PHE A N 1
ATOM 1499 C CA . PHE A 1 192 ? -0.693 -9.305 -15.891 1 95.19 192 PHE A CA 1
ATOM 1500 C C . PHE A 1 192 ? -0.182 -9.484 -17.312 1 95.19 192 PHE A C 1
ATOM 1502 O O . PHE A 1 192 ? -0.936 -9.883 -18.203 1 95.19 192 PHE A O 1
ATOM 1509 N N . GLU A 1 193 ? 1.012 -9.094 -17.5 1 93.19 193 GLU A N 1
ATOM 1510 C CA . GLU A 1 193 ? 1.799 -9.352 -18.703 1 93.19 193 GLU A CA 1
ATOM 1511 C C . GLU A 1 193 ? 3.225 -9.766 -18.359 1 93.19 193 GLU A C 1
ATOM 1513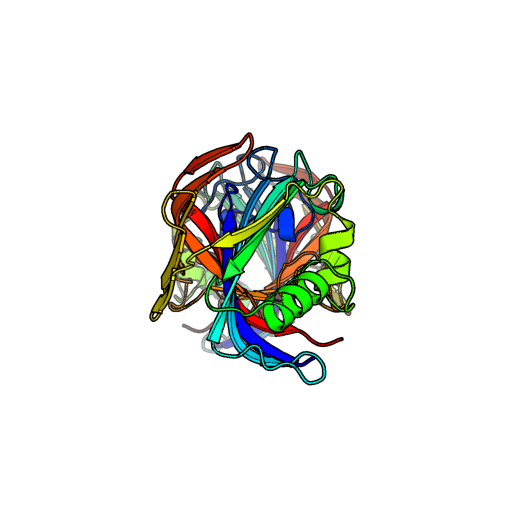 O O . GLU A 1 193 ? 3.889 -9.109 -17.562 1 93.19 193 GLU A O 1
ATOM 1518 N N . TYR A 1 194 ? 3.588 -10.914 -18.875 1 90.38 194 TYR A N 1
ATOM 1519 C CA . TYR A 1 194 ? 4.984 -11.328 -18.781 1 90.38 194 TYR A CA 1
ATOM 1520 C C . TYR A 1 194 ? 5.641 -11.352 -20.156 1 90.38 194 TYR A C 1
ATOM 1522 O O . TYR A 1 194 ? 5.02 -11.773 -21.125 1 90.38 194 TYR A O 1
ATOM 1530 N N . HIS A 1 195 ? 6.766 -10.797 -20.188 1 84.38 195 HIS A N 1
ATOM 1531 C CA . HIS A 1 195 ? 7.605 -10.836 -21.375 1 84.38 195 HIS A CA 1
ATOM 1532 C C . HIS A 1 195 ? 9.023 -11.289 -21.031 1 84.38 195 HIS A C 1
ATOM 1534 O O . HIS A 1 195 ? 9.5 -11.07 -19.922 1 84.38 195 HIS A O 1
ATOM 1540 N N . PRO A 1 196 ? 9.773 -11.992 -22 1 71.19 196 PRO A N 1
ATOM 1541 C CA . PRO A 1 196 ? 11.172 -12.344 -21.766 1 71.19 196 PRO A CA 1
ATOM 1542 C C . PRO A 1 196 ? 12.055 -11.125 -21.5 1 71.19 196 PRO A C 1
ATOM 1544 O O . PRO A 1 196 ? 11.742 -10.023 -21.953 1 71.19 196 PRO A O 1
ATOM 1547 N N . MET B 1 1 ? -13.055 27.016 -2.691 1 48.06 1 MET B N 1
ATOM 1548 C CA . MET B 1 1 ? -11.805 26.734 -1.983 1 48.06 1 MET B CA 1
ATOM 1549 C C . MET B 1 1 ? -10.961 25.719 -2.744 1 48.06 1 MET B C 1
ATOM 1551 O O . MET B 1 1 ? -11.438 24.641 -3.098 1 48.06 1 MET B O 1
ATOM 1555 N N . ALA B 1 2 ? -10.141 26.297 -3.674 1 47.91 2 ALA B N 1
ATOM 1556 C CA . ALA B 1 2 ? -9.32 25.328 -4.387 1 47.91 2 ALA B CA 1
ATOM 1557 C C . ALA B 1 2 ? -7.848 25.469 -4.016 1 47.91 2 ALA B C 1
ATOM 1559 O O . ALA B 1 2 ? -7.324 26.594 -3.963 1 47.91 2 ALA B O 1
ATOM 1560 N N . PHE B 1 3 ? -7.344 24.688 -3.27 1 66.69 3 PHE B N 1
ATOM 1561 C CA . PHE B 1 3 ? -5.906 24.672 -3.029 1 66.69 3 PHE B CA 1
ATOM 1562 C C . PHE B 1 3 ? -5.215 23.625 -3.887 1 66.69 3 PHE B C 1
ATOM 1564 O O . PHE B 1 3 ? -5.781 22.562 -4.145 1 66.69 3 PHE B O 1
ATOM 1571 N N . THR B 1 4 ? -4.18 24.094 -4.746 1 60.44 4 THR B N 1
ATOM 1572 C CA . THR B 1 4 ? -3.311 23.094 -5.375 1 60.44 4 THR B CA 1
ATOM 1573 C C . THR B 1 4 ? -1.892 23.188 -4.824 1 60.44 4 THR B C 1
ATOM 1575 O O . THR B 1 4 ? -1.413 24.281 -4.516 1 60.44 4 THR B O 1
ATOM 1578 N N . ARG B 1 5 ? -1.569 22.188 -3.936 1 77.94 5 ARG B N 1
ATOM 1579 C CA . ARG B 1 5 ? -0.12 22.234 -3.779 1 77.94 5 ARG B CA 1
ATOM 1580 C C . ARG B 1 5 ? 0.389 21.047 -2.961 1 77.94 5 ARG B C 1
ATOM 1582 O O . ARG B 1 5 ? -0.398 20.344 -2.332 1 77.94 5 ARG B O 1
ATOM 1589 N N . ARG B 1 6 ? 1.878 20.891 -2.498 1 90.25 6 ARG B N 1
ATOM 1590 C CA . ARG B 1 6 ? 2.74 19.797 -2.059 1 90.25 6 ARG B CA 1
ATOM 1591 C C . ARG B 1 6 ? 2.434 19.406 -0.619 1 90.25 6 ARG B C 1
ATOM 1593 O O . ARG B 1 6 ? 2.227 20.266 0.236 1 90.25 6 ARG B O 1
ATOM 1600 N N . TYR B 1 7 ? 2.045 18.125 -0.537 1 96.06 7 TYR B N 1
ATOM 1601 C CA . TYR B 1 7 ? 1.804 17.516 0.764 1 96.06 7 TYR B CA 1
ATOM 1602 C C . TYR B 1 7 ? 2.822 16.406 1.045 1 96.06 7 TYR B C 1
ATOM 1604 O O . TYR B 1 7 ? 3.246 15.703 0.131 1 96.06 7 TYR B O 1
ATOM 1612 N N . PHE B 1 8 ? 3.322 16.344 2.273 1 97.88 8 PHE B N 1
ATOM 1613 C CA . PHE B 1 8 ? 3.912 15.078 2.701 1 97.88 8 PHE B CA 1
ATOM 1614 C C . PHE B 1 8 ? 3.592 14.797 4.164 1 97.88 8 PHE B C 1
ATOM 1616 O O . PHE B 1 8 ? 3.152 15.688 4.891 1 97.88 8 PHE B O 1
ATOM 1623 N N . GLU B 1 9 ? 3.73 13.562 4.598 1 98.62 9 GLU B N 1
ATOM 1624 C CA . GLU B 1 9 ? 3.521 13.125 5.977 1 98.62 9 GLU B CA 1
ATOM 1625 C C . GLU B 1 9 ? 4.574 12.102 6.395 1 98.62 9 GLU B C 1
ATOM 1627 O O . GLU B 1 9 ? 5.199 11.461 5.547 1 98.62 9 GLU B O 1
ATOM 1632 N N . ALA B 1 10 ? 4.82 12.016 7.621 1 98.81 10 ALA B N 1
ATOM 1633 C CA . ALA B 1 10 ? 5.699 11.039 8.25 1 98.81 10 ALA B CA 1
ATOM 1634 C C . ALA B 1 10 ? 5.117 10.539 9.57 1 98.81 10 ALA B C 1
ATOM 1636 O O . ALA B 1 10 ? 4.496 11.312 10.312 1 98.81 10 ALA B O 1
ATOM 1637 N N . CYS B 1 11 ? 5.312 9.305 9.867 1 98.75 11 CYS B N 1
ATOM 1638 C CA . CYS B 1 11 ? 4.82 8.734 11.117 1 98.75 11 CYS B CA 1
ATOM 1639 C C . CYS B 1 11 ? 5.727 7.609 11.602 1 98.75 11 CYS B C 1
ATOM 1641 O O . CYS B 1 11 ? 6.691 7.254 10.922 1 98.75 11 CYS B O 1
ATOM 1643 N N . ASN B 1 12 ? 5.371 7.059 12.742 1 98.75 12 ASN B N 1
ATOM 1644 C CA . ASN B 1 12 ? 6.23 6.074 13.391 1 98.75 12 ASN B CA 1
ATOM 1645 C C . ASN B 1 12 ? 5.914 4.656 12.922 1 98.75 12 ASN B C 1
ATOM 1647 O O . ASN B 1 12 ? 6.473 3.689 13.445 1 98.75 12 ASN B O 1
ATOM 1651 N N . CYS B 1 13 ? 5.102 4.449 12 1 98.31 13 CYS B N 1
ATOM 1652 C CA . CYS B 1 13 ? 4.766 3.115 11.516 1 98.31 13 CYS B CA 1
ATOM 1653 C C . CYS B 1 13 ? 5.859 2.57 10.602 1 98.31 13 CYS B C 1
ATOM 1655 O O . CYS B 1 13 ? 6.68 3.334 10.086 1 98.31 13 CYS B O 1
ATOM 1657 N N . GLU B 1 14 ? 5.805 1.295 10.43 1 97.25 14 GLU B N 1
ATOM 1658 C CA . GLU B 1 14 ? 6.586 0.667 9.375 1 97.25 14 GLU B CA 1
ATOM 1659 C C . GLU B 1 14 ? 6.066 1.065 7.992 1 97.25 14 GLU B C 1
ATOM 1661 O O . GLU B 1 14 ? 4.867 1.279 7.812 1 97.25 14 GLU B O 1
ATOM 1666 N N . THR B 1 15 ? 6.988 1.139 7.047 1 97.56 15 THR B N 1
ATOM 1667 C CA . THR B 1 15 ? 6.656 1.438 5.656 1 97.56 15 THR B CA 1
ATOM 1668 C C . THR B 1 15 ? 6.074 0.21 4.965 1 97.56 15 THR B C 1
ATOM 1670 O O . THR B 1 15 ? 6.676 -0.866 4.988 1 97.56 15 THR B O 1
ATOM 1673 N N . ALA B 1 16 ? 4.941 0.325 4.402 1 97.31 16 ALA B N 1
ATOM 1674 C CA . ALA B 1 16 ? 3.988 1.426 4.293 1 97.31 16 ALA B CA 1
ATOM 1675 C C . ALA B 1 16 ? 2.92 1.337 5.379 1 97.31 16 ALA B C 1
ATOM 1677 O O . ALA B 1 16 ? 2.406 0.253 5.668 1 97.31 16 ALA B O 1
ATOM 1678 N N . CYS B 1 17 ? 2.549 2.309 5.914 1 97.12 17 CYS B N 1
ATOM 1679 C CA . CYS B 1 17 ? 1.732 2.455 7.113 1 97.12 17 CYS B CA 1
ATOM 1680 C C . CYS B 1 17 ? 0.473 1.602 7.023 1 97.12 17 CYS B C 1
ATOM 1682 O O . CYS B 1 17 ? -0.344 1.786 6.121 1 97.12 17 CYS B O 1
ATOM 1684 N N . PRO B 1 18 ? 0.227 0.68 8.023 1 97.75 18 PRO B N 1
ATOM 1685 C CA . PRO B 1 18 ? -0.985 -0.143 8 1 97.75 18 PRO B CA 1
ATOM 1686 C C . PRO B 1 18 ? -2.25 0.665 8.281 1 97.75 18 PRO B C 1
ATOM 1688 O O . PRO B 1 18 ? -3.355 0.218 7.961 1 97.75 18 PRO B O 1
ATOM 1691 N N . CYS B 1 19 ? -2.139 1.842 8.82 1 98.31 19 CYS B N 1
ATOM 1692 C CA . CYS B 1 19 ? -3.279 2.643 9.242 1 98.31 19 CYS B CA 1
ATOM 1693 C C . CYS B 1 19 ? -4.168 3.002 8.062 1 98.31 19 CYS B C 1
ATOM 1695 O O . CYS B 1 19 ? -5.391 3.102 8.203 1 98.31 19 CYS B O 1
ATOM 1697 N N . ILE B 1 20 ? -3.547 3.193 6.898 1 98.62 20 ILE B N 1
ATOM 1698 C CA . ILE B 1 20 ? -4.316 3.639 5.738 1 98.62 20 ILE B CA 1
ATOM 1699 C C . ILE B 1 20 ? -5.207 2.5 5.242 1 98.62 20 ILE B C 1
ATOM 1701 O O . ILE B 1 20 ? -6.117 2.721 4.441 1 98.62 20 ILE B O 1
ATOM 1705 N N . TRP B 1 21 ? -4.973 1.328 5.734 1 98.19 21 TRP B N 1
ATOM 1706 C CA . TRP B 1 21 ? -5.793 0.163 5.422 1 98.19 21 TRP B CA 1
ATOM 1707 C C . TRP B 1 21 ? -6.695 -0.197 6.598 1 98.19 21 TRP B C 1
ATOM 1709 O O . TRP B 1 21 ? -7.16 -1.334 6.707 1 98.19 21 TRP B O 1
ATOM 1719 N N . LEU B 1 22 ? -6.805 0.653 7.609 1 97.81 22 LEU B N 1
ATOM 1720 C CA . LEU B 1 22 ? -7.699 0.57 8.758 1 97.81 22 LEU B CA 1
ATOM 1721 C C . LEU B 1 22 ? -7.199 -0.465 9.766 1 97.81 22 LEU B C 1
ATOM 1723 O O . LEU B 1 22 ? -7.992 -1.039 10.516 1 97.81 22 LEU B O 1
ATOM 1727 N N . LYS B 1 23 ? -5.934 -0.792 9.719 1 97.19 23 LYS B N 1
ATOM 1728 C CA . LYS B 1 23 ? -5.301 -1.68 10.688 1 97.19 23 LYS B CA 1
ATOM 1729 C C . LYS B 1 23 ? -4.609 -0.885 11.797 1 97.19 23 LYS B C 1
ATOM 1731 O O . LYS B 1 23 ? -4.402 0.322 11.656 1 97.19 23 LYS B O 1
ATOM 1736 N N . PRO B 1 24 ? -4.289 -1.518 12.898 1 97.31 24 PRO B N 1
ATOM 1737 C CA . PRO B 1 24 ? -3.586 -0.803 13.961 1 97.31 24 PRO B CA 1
ATOM 1738 C C . PRO B 1 24 ? -2.205 -0.312 13.531 1 97.31 24 PRO B C 1
ATOM 1740 O O . PRO B 1 24 ? -1.563 -0.932 12.68 1 97.31 24 PRO B O 1
ATOM 1743 N N . PRO B 1 25 ? -1.759 0.809 14.188 1 98 25 PRO B N 1
ATOM 1744 C CA . PRO B 1 25 ? -0.381 1.235 13.93 1 98 25 PRO B CA 1
ATOM 1745 C C . PRO B 1 25 ? 0.645 0.164 14.297 1 98 25 PRO B C 1
ATOM 1747 O O . PRO B 1 25 ? 0.448 -0.583 15.258 1 98 25 PRO B O 1
ATOM 1750 N N . SER B 1 26 ? 1.741 0.141 13.547 1 96.62 26 SER B N 1
ATOM 1751 C CA . SER B 1 26 ? 2.746 -0.901 13.727 1 96.62 26 SER B CA 1
ATOM 1752 C C . SER B 1 26 ? 3.299 -0.901 15.148 1 96.62 26 SER B C 1
ATOM 1754 O O . SER B 1 26 ? 3.717 -1.942 15.656 1 96.62 26 SER B O 1
ATOM 1756 N N . GLU B 1 27 ? 3.246 0.278 15.781 1 96.06 27 GLU B N 1
ATOM 1757 C CA . GLU B 1 27 ? 3.818 0.386 17.125 1 96.06 27 GLU B CA 1
ATOM 1758 C C . GLU B 1 27 ? 2.73 0.59 18.172 1 96.06 27 GLU B C 1
ATOM 1760 O O . GLU B 1 27 ? 3.014 1.031 19.281 1 96.06 27 GLU B O 1
ATOM 1765 N N . GLY B 1 28 ? 1.542 0.391 17.75 1 97 28 GLY B N 1
ATOM 1766 C CA . GLY B 1 28 ? 0.44 0.479 18.688 1 97 28 GLY B CA 1
ATOM 1767 C C . GLY B 1 28 ? -0.233 1.839 18.703 1 97 28 GLY B C 1
ATOM 1768 O O . GLY B 1 28 ? -1.449 1.935 18.875 1 97 28 GLY B O 1
ATOM 1769 N N . ALA B 1 29 ? 0.54 2.869 18.562 1 98.44 29 ALA B N 1
ATOM 1770 C CA . ALA B 1 29 ? 0.044 4.238 18.469 1 98.44 29 ALA B CA 1
ATOM 1771 C C . ALA B 1 29 ? 0.619 4.953 17.25 1 98.44 29 ALA B C 1
ATOM 1773 O O . ALA B 1 29 ? 1.68 4.578 16.75 1 98.44 29 ALA B O 1
ATOM 1774 N N . CYS B 1 30 ? -0.075 5.93 16.828 1 98.5 30 CYS B N 1
ATOM 1775 C CA . CYS B 1 30 ? 0.372 6.699 15.672 1 98.5 30 CYS B CA 1
ATOM 1776 C C . CYS B 1 30 ? 0.88 8.07 16.094 1 98.5 30 CYS B C 1
ATOM 1778 O O . CYS B 1 30 ? 0.231 8.766 16.891 1 98.5 30 CYS B O 1
ATOM 1780 N N . LYS B 1 31 ? 2.016 8.383 15.664 1 98.81 31 LYS B N 1
ATOM 1781 C CA . LYS B 1 31 ? 2.672 9.68 15.82 1 98.81 31 LYS B CA 1
ATOM 1782 C C . LYS B 1 31 ? 2.932 10.328 14.469 1 98.81 31 LYS B C 1
ATOM 1784 O O . LYS B 1 31 ? 3.975 10.102 13.852 1 98.81 31 LYS B O 1
ATOM 1789 N N . LEU B 1 32 ? 2.053 11.211 14.086 1 98.75 32 LEU B N 1
ATOM 1790 C CA . LEU B 1 32 ? 1.946 11.672 12.703 1 98.75 32 LEU B CA 1
ATOM 1791 C C . LEU B 1 32 ? 2.291 13.148 12.594 1 98.75 32 LEU B C 1
ATOM 1793 O O . LEU B 1 32 ? 1.864 13.961 13.422 1 98.75 32 LEU B O 1
ATOM 1797 N N . LEU B 1 33 ? 3.102 13.461 11.648 1 98.81 33 LEU B N 1
ATOM 1798 C CA . LEU B 1 33 ? 3.316 14.828 11.188 1 98.81 33 LEU B CA 1
ATOM 1799 C C . LEU B 1 33 ? 2.906 14.977 9.727 1 98.81 33 LEU B C 1
ATOM 1801 O O . LEU B 1 33 ? 3.295 14.164 8.883 1 98.81 33 LEU B O 1
ATOM 1805 N N . VAL B 1 34 ? 2.102 15.992 9.453 1 98.5 34 VAL B N 1
ATOM 1806 C CA . VAL B 1 34 ? 1.655 16.312 8.102 1 98.5 34 VAL B CA 1
ATOM 1807 C C . VAL B 1 34 ? 2.049 17.75 7.746 1 98.5 34 VAL B C 1
ATOM 1809 O O . VAL B 1 34 ? 1.896 18.656 8.562 1 98.5 34 VAL B O 1
ATOM 1812 N N . ALA B 1 35 ? 2.512 17.922 6.539 1 98.25 35 ALA B N 1
ATOM 1813 C CA . ALA B 1 35 ? 2.852 19.266 6.055 1 98.25 35 ALA B CA 1
ATOM 1814 C C . ALA B 1 35 ? 2.199 19.531 4.703 1 98.25 35 ALA B C 1
ATOM 1816 O O . ALA B 1 35 ? 2.285 18.719 3.785 1 98.25 35 ALA B O 1
ATOM 1817 N N . TRP B 1 36 ? 1.567 20.703 4.594 1 97.06 36 TRP B N 1
ATOM 1818 C CA . TRP B 1 36 ? 1.024 21.219 3.342 1 97.06 36 TRP B CA 1
ATOM 1819 C C . TRP B 1 36 ? 1.729 22.5 2.932 1 97.06 36 TRP B C 1
ATOM 1821 O O . TRP B 1 36 ? 1.842 23.438 3.73 1 97.06 36 TRP B O 1
ATOM 1831 N N . HIS B 1 37 ? 2.219 22.516 1.731 1 97.12 37 HIS B N 1
ATOM 1832 C CA . HIS B 1 37 ? 2.639 23.766 1.103 1 97.12 37 HIS B CA 1
ATOM 1833 C C . HIS B 1 37 ? 1.607 24.25 0.086 1 97.12 37 HIS B C 1
ATOM 1835 O O . HIS B 1 37 ? 1.405 23.609 -0.949 1 97.12 37 HIS B O 1
ATOM 1841 N N . ILE B 1 38 ? 0.995 25.391 0.421 1 96.19 38 ILE B N 1
ATOM 1842 C CA . ILE B 1 38 ? -0.013 25.953 -0.465 1 96.19 38 ILE B CA 1
ATOM 1843 C C . ILE B 1 38 ? 0.663 26.844 -1.516 1 96.19 38 ILE B C 1
ATOM 1845 O O . ILE B 1 38 ? 1.05 27.969 -1.229 1 96.19 38 ILE B O 1
ATOM 1849 N N . GLU B 1 39 ? 0.812 26.281 -2.674 1 93.88 39 GLU B N 1
ATOM 1850 C CA . GLU B 1 39 ? 1.395 27.094 -3.736 1 93.88 39 GLU B CA 1
ATOM 1851 C C . GLU B 1 39 ? 0.417 28.172 -4.207 1 93.88 39 GLU B C 1
ATOM 1853 O O . GLU B 1 39 ? 0.765 29.344 -4.27 1 93.88 39 GLU B O 1
ATOM 1858 N N . THR B 1 40 ? -0.747 27.75 -4.594 1 92.94 40 THR B N 1
ATOM 1859 C CA . THR B 1 40 ? -1.852 28.641 -4.922 1 92.94 40 THR B CA 1
ATOM 1860 C C . THR B 1 40 ? -3.137 28.188 -4.23 1 92.94 40 THR B C 1
ATOM 1862 O O . THR B 1 40 ? -3.459 27 -4.223 1 92.94 40 THR B O 1
ATOM 1865 N N . GLY B 1 41 ? -3.77 29.188 -3.557 1 92.38 41 GLY B N 1
ATOM 1866 C CA . GLY B 1 41 ? -5.02 28.844 -2.895 1 92.38 41 GLY B CA 1
ATOM 1867 C C . GLY B 1 41 ? -5.812 30.062 -2.463 1 92.38 41 GLY B C 1
ATOM 1868 O O . GLY B 1 41 ? -5.273 31.172 -2.406 1 92.38 41 GLY B O 1
ATOM 1869 N N . HIS B 1 42 ? -7.078 29.828 -2.271 1 92.25 42 HIS B N 1
ATOM 1870 C CA . HIS B 1 42 ? -7.945 30.875 -1.742 1 92.25 42 HIS B CA 1
ATOM 1871 C C . HIS B 1 42 ? -9.094 30.281 -0.929 1 92.25 42 HIS B C 1
ATOM 1873 O O . HIS B 1 42 ? -9.477 29.125 -1.137 1 92.25 42 HIS B O 1
ATOM 1879 N N . TYR B 1 43 ? -9.539 30.984 -0.045 1 93.06 43 TYR B N 1
ATOM 1880 C CA . TYR B 1 43 ? -10.742 30.75 0.743 1 93.06 43 TYR B CA 1
ATOM 1881 C C . TYR B 1 43 ? -11.633 31.984 0.762 1 93.06 43 TYR B C 1
ATOM 1883 O O . TYR B 1 43 ? -11.297 33 1.376 1 93.06 43 TYR B O 1
ATOM 1891 N N . GLN B 1 44 ? -12.758 31.844 0.003 1 90.81 44 GLN B N 1
ATOM 1892 C CA . GLN B 1 44 ? -13.555 33.031 -0.26 1 90.81 44 GLN B CA 1
ATOM 1893 C C . GLN B 1 44 ? -12.711 34.125 -0.908 1 90.81 44 GLN B C 1
ATOM 1895 O O . GLN B 1 44 ? -12.125 33.938 -1.97 1 90.81 44 GLN B O 1
ATOM 1900 N N . GLN B 1 45 ? -12.578 35.219 -0.266 1 93.19 45 GLN B N 1
ATOM 1901 C CA . GLN B 1 45 ? -11.828 36.312 -0.874 1 93.19 45 GLN B CA 1
ATOM 1902 C C . GLN B 1 45 ? -10.406 36.375 -0.322 1 93.19 45 GLN B C 1
ATOM 1904 O O . GLN B 1 45 ? -9.633 37.25 -0.696 1 93.19 45 GLN B O 1
ATOM 1909 N N . ILE B 1 46 ? -10.055 35.438 0.451 1 95.56 46 ILE B N 1
ATOM 1910 C CA . ILE B 1 46 ? -8.75 35.469 1.106 1 95.56 46 ILE B CA 1
ATOM 1911 C C . ILE B 1 46 ? -7.766 34.594 0.32 1 95.56 46 ILE B C 1
ATOM 1913 O O . ILE B 1 46 ? -8 33.406 0.123 1 95.56 46 ILE B O 1
ATOM 1917 N N . THR B 1 47 ? -6.652 35.219 -0.162 1 95.81 47 THR B N 1
ATOM 1918 C CA . THR B 1 47 ? -5.598 34.469 -0.848 1 95.81 47 THR B CA 1
ATOM 1919 C C . THR B 1 47 ? -4.68 33.781 0.157 1 95.81 47 THR B C 1
ATOM 1921 O O . THR B 1 47 ? -4.297 34.375 1.167 1 95.81 47 THR B O 1
ATOM 1924 N N . LEU B 1 48 ? -4.332 32.562 -0.114 1 96.12 48 LEU B N 1
ATOM 1925 C CA . LEU B 1 48 ? -3.523 31.766 0.807 1 96.12 48 LEU B CA 1
ATOM 1926 C C . LEU B 1 48 ? -2.242 31.281 0.132 1 96.12 48 LEU B C 1
ATOM 1928 O O . LEU B 1 48 ? -1.65 30.297 0.554 1 96.12 48 LEU B O 1
ATOM 1932 N N . ASP B 1 49 ? -1.73 31.969 -0.882 1 95.56 49 ASP B N 1
ATOM 1933 C CA . ASP B 1 49 ? -0.587 31.562 -1.691 1 95.56 49 ASP B CA 1
ATOM 1934 C C . ASP B 1 49 ? 0.691 31.516 -0.858 1 95.56 49 ASP B C 1
ATOM 1936 O O . ASP B 1 49 ? 0.943 32.406 -0.056 1 95.56 49 ASP B O 1
ATOM 1940 N N . ASN B 1 50 ? 1.422 30.484 -1.132 1 95.81 50 ASN B N 1
ATOM 1941 C CA . ASN B 1 50 ? 2.783 30.344 -0.626 1 95.81 50 ASN B CA 1
ATOM 1942 C C . ASN B 1 50 ? 2.816 30.344 0.899 1 95.81 50 ASN B C 1
ATOM 1944 O O . ASN B 1 50 ? 3.645 31.031 1.509 1 95.81 50 ASN B O 1
ATOM 1948 N N . LEU B 1 51 ? 1.852 29.672 1.533 1 97.31 51 LEU B N 1
ATOM 1949 C CA . LEU B 1 51 ? 1.819 29.453 2.977 1 97.31 51 LEU B CA 1
ATOM 1950 C C . LEU B 1 51 ? 1.947 27.969 3.311 1 97.31 51 LEU B C 1
ATOM 1952 O O . LEU B 1 51 ? 1.555 27.125 2.514 1 97.31 51 LEU B O 1
ATOM 1956 N N . ASN B 1 52 ? 2.562 27.703 4.457 1 97.81 52 ASN B N 1
ATOM 1957 C CA . ASN B 1 52 ? 2.723 26.344 4.957 1 97.81 52 ASN B CA 1
ATOM 1958 C C . ASN B 1 52 ? 1.805 26.062 6.145 1 97.81 52 ASN B C 1
ATOM 1960 O O . ASN B 1 52 ? 1.558 26.953 6.961 1 97.81 52 ASN B O 1
ATOM 1964 N N . VAL B 1 53 ? 1.28 24.922 6.188 1 98 53 VAL B N 1
ATOM 1965 C CA . VAL B 1 53 ? 0.472 24.438 7.301 1 98 53 VAL B CA 1
ATOM 1966 C C . VAL B 1 53 ? 0.985 23.062 7.758 1 98 53 VAL B C 1
ATOM 1968 O O . VAL B 1 53 ? 1.306 22.219 6.934 1 98 53 VAL B O 1
ATOM 1971 N N . VAL B 1 54 ? 1.104 22.859 9.078 1 98.69 54 VAL B N 1
ATOM 1972 C CA . VAL B 1 54 ? 1.582 21.594 9.617 1 98.69 54 VAL B CA 1
ATOM 1973 C C . VAL B 1 54 ? 0.617 21.094 10.688 1 98.69 54 VAL B C 1
ATOM 1975 O O . VAL B 1 54 ? 0.124 21.875 11.508 1 98.69 54 VAL B O 1
ATOM 1978 N N . LEU B 1 55 ? 0.324 19.844 10.656 1 98.56 55 LEU B N 1
ATOM 1979 C CA . LEU B 1 55 ? -0.497 19.156 11.648 1 98.56 55 LEU B CA 1
ATOM 1980 C C . LEU B 1 55 ? 0.292 18.047 12.336 1 98.56 55 LEU B C 1
ATOM 1982 O O . LEU B 1 55 ? 0.87 17.188 11.672 1 98.56 55 LEU B O 1
ATOM 1986 N N . ALA B 1 56 ? 0.436 18.141 13.656 1 98.81 56 ALA B N 1
ATOM 1987 C CA . ALA B 1 56 ? 0.928 17.031 14.469 1 98.81 56 ALA B CA 1
ATOM 1988 C C . ALA B 1 56 ? -0.226 16.281 15.133 1 98.81 56 ALA B C 1
ATOM 1990 O O . ALA B 1 56 ? -1.1 16.891 15.75 1 98.81 56 ALA B O 1
ATOM 1991 N N . CYS B 1 57 ? -0.18 14.953 15 1 98.56 57 CYS B N 1
ATOM 1992 C CA . CYS B 1 57 ? -1.294 14.164 15.516 1 98.56 57 CYS B CA 1
ATOM 1993 C C . CYS B 1 57 ? -0.791 12.945 16.266 1 98.56 57 CYS B C 1
ATOM 1995 O O . CYS B 1 57 ? 0.178 12.305 15.852 1 98.56 57 CYS B O 1
ATOM 1997 N N . TYR B 1 58 ? -1.432 12.648 17.391 1 98.81 58 TYR B N 1
ATOM 1998 C CA . TYR B 1 58 ? -1.237 11.414 18.156 1 98.81 58 TYR B CA 1
ATOM 1999 C C . TYR B 1 58 ? -2.525 10.602 18.203 1 98.81 58 TYR B C 1
ATOM 2001 O O . TYR B 1 58 ? -3.584 11.133 18.562 1 98.81 58 TYR B O 1
ATOM 2009 N N . SER B 1 59 ? -2.525 9.43 17.812 1 98.56 59 SER B N 1
ATOM 2010 C CA . SER B 1 59 ? -3.633 8.492 17.984 1 98.56 59 SER B CA 1
ATOM 2011 C C . SER B 1 59 ? -3.221 7.293 18.844 1 98.56 59 SER B C 1
ATOM 2013 O O . SER B 1 59 ? -2.254 6.598 18.516 1 98.56 59 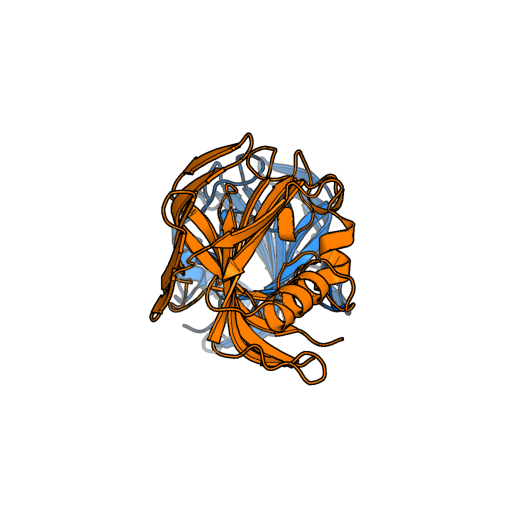SER B O 1
ATOM 2015 N N . PRO B 1 60 ? -3.934 6.988 19.891 1 98.19 60 PRO B N 1
ATOM 2016 C CA . PRO B 1 60 ? -3.514 5.938 20.812 1 98.19 60 PRO B CA 1
ATOM 2017 C C . PRO B 1 60 ? -3.762 4.531 20.281 1 98.19 60 PRO B C 1
ATOM 2019 O O . PRO B 1 60 ? -3.291 3.551 20.859 1 98.19 60 PRO B O 1
ATOM 2022 N N . GLY B 1 61 ? -4.465 4.379 19.203 1 97.88 61 GLY B N 1
ATOM 2023 C CA . GLY B 1 61 ? -4.797 3.096 18.594 1 97.88 61 GLY B CA 1
ATOM 2024 C C . GLY B 1 61 ? -5.105 3.195 17.109 1 97.88 61 GLY B C 1
ATOM 2025 O O . GLY B 1 61 ? -4.488 3.988 16.406 1 97.88 61 GLY B O 1
ATOM 2026 N N . THR B 1 62 ? -6.008 2.34 16.703 1 98.06 62 THR B N 1
ATOM 2027 C CA . THR B 1 62 ? -6.395 2.328 15.289 1 98.06 62 THR B CA 1
ATOM 2028 C C . THR B 1 62 ? -6.965 3.682 14.875 1 98.06 62 THR B C 1
ATOM 2030 O O . THR B 1 62 ? -7.953 4.145 15.445 1 98.06 62 THR B O 1
ATOM 2033 N N . MET B 1 63 ? -6.457 4.234 13.867 1 98.25 63 MET B N 1
ATOM 2034 C CA . MET B 1 63 ? -6.691 5.637 13.547 1 98.25 63 MET B CA 1
ATOM 2035 C C . MET B 1 63 ? -8.164 5.883 13.227 1 98.25 63 MET B C 1
ATOM 2037 O O . MET B 1 63 ? -8.719 6.926 13.594 1 98.25 63 MET B O 1
ATOM 2041 N N . ILE B 1 64 ? -8.82 4.871 12.539 1 97.94 64 ILE B N 1
ATOM 2042 C CA . ILE B 1 64 ? -10.188 5.07 12.094 1 97.94 64 ILE B CA 1
ATOM 2043 C C . ILE B 1 64 ? -11.125 5.113 13.297 1 97.94 64 ILE B C 1
ATOM 2045 O O . ILE B 1 64 ? -12.273 5.551 13.18 1 97.94 64 ILE B O 1
ATOM 2049 N N . GLU B 1 65 ? -10.617 4.691 14.383 1 98.06 65 GLU B N 1
ATOM 2050 C CA . GLU B 1 65 ? -11.422 4.66 15.602 1 98.06 65 GLU B CA 1
ATOM 2051 C C . GLU B 1 65 ? -11.422 6.016 16.297 1 98.06 65 GLU B C 1
ATOM 2053 O O . GLU B 1 65 ? -12.156 6.215 17.281 1 98.06 65 GLU B O 1
ATOM 2058 N N . GLY B 1 66 ? -10.594 6.926 15.953 1 98.31 66 GLY B N 1
ATOM 2059 C CA . GLY B 1 66 ? -10.594 8.281 16.484 1 98.31 66 GLY B CA 1
ATOM 2060 C C . GLY B 1 66 ? -9.727 8.438 17.719 1 98.31 66 GLY B C 1
ATOM 2061 O O . GLY B 1 66 ? -8.648 7.859 17.812 1 98.31 66 GLY B O 1
ATOM 2062 N N . ASN B 1 67 ? -10.109 9.453 18.5 1 98.38 67 ASN B N 1
ATOM 2063 C CA . ASN B 1 67 ? -9.43 9.805 19.734 1 98.38 67 ASN B CA 1
ATOM 2064 C C . ASN B 1 67 ? -8.062 10.422 19.469 1 98.38 67 ASN B C 1
ATOM 2066 O O . ASN B 1 67 ? -7.102 10.148 20.203 1 98.38 67 ASN B O 1
ATOM 2070 N N . TRP B 1 68 ? -8.031 11.172 18.453 1 98.69 68 TRP B N 1
ATOM 2071 C CA . TRP B 1 68 ? -6.773 11.836 18.125 1 98.69 68 TRP B CA 1
ATOM 2072 C C . TRP B 1 68 ? -6.574 13.086 18.984 1 98.69 68 TRP B C 1
ATOM 2074 O O . TRP B 1 68 ? -7.543 13.742 19.359 1 98.69 68 TRP B O 1
ATOM 2084 N N . GLN B 1 69 ? -5.418 13.328 19.312 1 98.88 69 GLN B N 1
ATOM 2085 C CA . GLN B 1 69 ? -4.969 14.648 19.734 1 98.88 69 GLN B CA 1
ATOM 2086 C C . GLN B 1 69 ? -4.215 15.359 18.609 1 98.88 69 GLN B C 1
ATOM 2088 O O . GLN B 1 69 ? -3.375 14.75 17.953 1 98.88 69 GLN B O 1
ATOM 2093 N N . ALA B 1 70 ? -4.477 16.656 18.422 1 98.69 70 ALA B N 1
ATOM 2094 C CA . ALA B 1 70 ? -3.891 17.328 17.266 1 98.69 70 ALA B CA 1
ATOM 2095 C C . ALA B 1 70 ? -3.449 18.75 17.609 1 98.69 70 ALA B C 1
ATOM 2097 O O . ALA B 1 70 ? -4.102 19.438 18.391 1 98.69 70 ALA B O 1
ATOM 2098 N N . ALA B 1 71 ? -2.391 19.141 17.062 1 98.81 71 ALA B N 1
ATOM 2099 C CA . ALA B 1 71 ? -1.894 20.5 17.094 1 98.81 71 ALA B CA 1
ATOM 2100 C C . ALA B 1 71 ? -1.706 21.047 15.68 1 98.81 71 ALA B C 1
ATOM 2102 O O . ALA B 1 71 ? -1.176 20.359 14.805 1 98.81 71 ALA B O 1
ATOM 2103 N N . LEU B 1 72 ? -2.141 22.25 15.461 1 98.75 72 LEU B N 1
ATOM 2104 C CA . LEU B 1 72 ? -2.039 22.891 14.156 1 98.75 72 LEU B CA 1
ATOM 2105 C C . LEU B 1 72 ? -1.043 24.047 14.195 1 98.75 72 LEU B C 1
ATOM 2107 O O . LEU B 1 72 ? -1.083 24.875 15.109 1 98.75 72 LEU B O 1
ATOM 2111 N N . TYR B 1 73 ? -0.159 24.016 13.242 1 98.88 73 TYR B N 1
ATOM 2112 C CA . TYR B 1 73 ? 0.814 25.094 13.078 1 98.88 73 TYR B CA 1
ATOM 2113 C C . TYR B 1 73 ? 0.604 25.828 11.758 1 98.88 73 TYR B C 1
ATOM 2115 O O . TYR B 1 73 ? 0.528 25.203 10.703 1 98.88 73 TYR B O 1
ATOM 2123 N N . ILE B 1 74 ? 0.544 27.125 11.867 1 98.75 74 ILE B N 1
ATOM 2124 C CA . ILE B 1 74 ? 0.278 27.969 10.711 1 98.75 74 ILE B CA 1
ATOM 2125 C C . ILE B 1 74 ? 1.494 28.859 10.43 1 98.75 74 ILE B C 1
ATOM 2127 O O . ILE B 1 74 ? 2.076 29.438 11.352 1 98.75 74 ILE B O 1
ATOM 2131 N N . ASP B 1 75 ? 1.851 28.953 9.156 1 98.44 75 ASP B N 1
ATOM 2132 C CA . ASP B 1 75 ? 2.939 29.812 8.734 1 98.44 75 ASP B CA 1
ATOM 2133 C C . ASP B 1 75 ? 2.818 31.203 9.367 1 98.44 75 ASP B C 1
ATOM 2135 O O . ASP B 1 75 ? 1.773 31.844 9.258 1 98.44 75 ASP B O 1
ATOM 2139 N N . ASP B 1 76 ? 3.865 31.703 9.977 1 98.25 76 ASP B N 1
ATOM 2140 C CA . ASP B 1 76 ? 3.777 32.969 10.68 1 98.25 76 ASP B CA 1
ATOM 2141 C C . ASP B 1 76 ? 3.727 34.156 9.703 1 98.25 76 ASP B C 1
ATOM 2143 O O . ASP B 1 76 ? 3.412 35.281 10.086 1 98.25 76 ASP B O 1
ATOM 2147 N N . ARG B 1 77 ? 3.971 34 8.43 1 97.94 77 ARG B N 1
ATOM 2148 C CA . ARG B 1 77 ? 3.826 35.031 7.402 1 97.94 77 ARG B CA 1
ATOM 2149 C C . ARG B 1 77 ? 2.355 35.312 7.117 1 97.94 77 ARG B C 1
ATOM 2151 O O . ARG B 1 77 ? 2.02 36.312 6.516 1 97.94 77 ARG B O 1
ATOM 2158 N N . ALA B 1 78 ? 1.483 34.344 7.531 1 98.38 78 ALA B N 1
ATOM 2159 C CA . ALA B 1 78 ? 0.049 34.562 7.344 1 98.38 78 ALA B CA 1
ATOM 2160 C C . ALA B 1 78 ? -0.452 35.75 8.18 1 98.38 78 ALA B C 1
ATOM 2162 O O . ALA B 1 78 ? -0.143 35.844 9.367 1 98.38 78 ALA B O 1
ATOM 2163 N N . ASP B 1 79 ? -1.217 36.594 7.625 1 98.19 79 ASP B N 1
ATOM 2164 C CA . ASP B 1 79 ? -1.889 37.594 8.43 1 98.19 79 ASP B CA 1
ATOM 2165 C C . ASP B 1 79 ? -3.076 37 9.188 1 98.19 79 ASP B C 1
ATOM 2167 O O . ASP B 1 79 ? -3.34 35.812 9.094 1 98.19 79 ASP B O 1
ATOM 2171 N N . ASP B 1 80 ? -3.734 37.875 9.961 1 97.69 80 ASP B N 1
ATOM 2172 C CA . ASP B 1 80 ? -4.777 37.344 10.844 1 97.69 80 ASP B CA 1
ATOM 2173 C C . ASP B 1 80 ? -5.918 36.719 10.039 1 97.69 80 ASP B C 1
ATOM 2175 O O . ASP B 1 80 ? -6.48 35.719 10.438 1 97.69 80 ASP B O 1
ATOM 2179 N N . ASN B 1 81 ? -6.32 37.375 8.961 1 97.81 81 ASN B N 1
ATOM 2180 C CA . ASN B 1 81 ? -7.383 36.844 8.109 1 97.81 81 ASN B CA 1
ATOM 2181 C C . ASN B 1 81 ? -6.984 35.5 7.504 1 97.81 81 ASN B C 1
ATOM 2183 O O . ASN B 1 81 ? -7.793 34.562 7.453 1 97.81 81 ASN B O 1
ATOM 2187 N N . GLN B 1 82 ? -5.785 35.438 7 1 97.75 82 GLN B N 1
ATOM 2188 C CA . GLN B 1 82 ? -5.262 34.188 6.422 1 97.75 82 GLN B CA 1
ATOM 2189 C C . GLN B 1 82 ? -5.203 33.094 7.465 1 97.75 82 GLN B C 1
ATOM 2191 O O . GLN B 1 82 ? -5.598 31.953 7.188 1 97.75 82 GLN B O 1
ATOM 2196 N N . ALA B 1 83 ? -4.73 33.406 8.648 1 98.12 83 ALA B N 1
ATOM 2197 C CA . ALA B 1 83 ? -4.633 32.438 9.727 1 98.12 83 ALA B CA 1
ATOM 2198 C C . ALA B 1 83 ? -6.008 31.906 10.117 1 98.12 83 ALA B C 1
ATOM 2200 O O . ALA B 1 83 ? -6.172 30.703 10.352 1 98.12 83 ALA B O 1
ATOM 2201 N N . ASN B 1 84 ? -6.934 32.781 10.188 1 97.31 84 ASN B N 1
ATOM 2202 C CA . ASN B 1 84 ? -8.297 32.375 10.5 1 97.31 84 ASN B CA 1
ATOM 2203 C C . ASN B 1 84 ? -8.867 31.453 9.414 1 97.31 84 ASN B C 1
ATOM 2205 O O . ASN B 1 84 ? -9.523 30.453 9.727 1 97.31 84 ASN B O 1
ATOM 2209 N N . ALA B 1 85 ? -8.648 31.812 8.18 1 96.56 85 ALA B N 1
ATOM 2210 C CA . ALA B 1 85 ? -9.109 31 7.062 1 96.56 85 ALA B CA 1
ATOM 2211 C C . ALA B 1 85 ? -8.492 29.594 7.117 1 96.56 85 ALA B C 1
ATOM 2213 O O . ALA B 1 85 ? -9.188 28.594 6.969 1 96.56 85 ALA B O 1
ATOM 2214 N N . ILE B 1 86 ? -7.211 29.516 7.367 1 96.69 86 ILE B N 1
ATOM 2215 C CA . ILE B 1 86 ? -6.488 28.25 7.449 1 96.69 86 ILE B CA 1
ATOM 2216 C C . ILE B 1 86 ? -7.043 27.406 8.594 1 96.69 86 ILE B C 1
ATOM 2218 O O . ILE B 1 86 ? -7.266 26.203 8.438 1 96.69 86 ILE B O 1
ATOM 2222 N N . THR B 1 87 ? -7.281 28.062 9.703 1 97.44 87 THR B N 1
ATOM 2223 C CA . THR B 1 87 ? -7.848 27.375 10.859 1 97.44 87 THR B CA 1
ATOM 2224 C C . THR B 1 87 ? -9.219 26.797 10.523 1 97.44 87 THR B C 1
ATOM 2226 O O . THR B 1 87 ? -9.531 25.656 10.906 1 97.44 87 THR B O 1
ATOM 2229 N N . GLU B 1 88 ? -9.977 27.531 9.812 1 96.06 88 GLU B N 1
ATOM 2230 C CA . GLU B 1 88 ? -11.305 27.062 9.422 1 96.06 88 GLU B CA 1
ATOM 2231 C C . GLU B 1 88 ? -11.211 25.859 8.484 1 96.06 88 GLU B C 1
ATOM 2233 O O . GLU B 1 88 ? -11.938 24.875 8.648 1 96.06 88 GLU B O 1
ATOM 2238 N N . ILE B 1 89 ? -10.375 25.922 7.531 1 95.19 89 ILE B N 1
ATOM 2239 C CA . ILE B 1 89 ? -10.219 24.875 6.527 1 95.19 89 ILE B CA 1
ATOM 2240 C C . ILE B 1 89 ? -9.664 23.609 7.18 1 95.19 89 ILE B C 1
ATOM 2242 O O . ILE B 1 89 ? -10.305 22.562 7.141 1 95.19 89 ILE B O 1
ATOM 2246 N N . PHE B 1 90 ? -8.531 23.688 7.879 1 95.25 90 PHE B N 1
ATOM 2247 C CA . PHE B 1 90 ? -7.824 22.531 8.398 1 95.25 90 PHE B CA 1
ATOM 2248 C C . PHE B 1 90 ? -8.422 22.078 9.727 1 95.25 90 PHE B C 1
ATOM 2250 O O . PHE B 1 90 ? -8.172 20.953 10.188 1 95.25 90 PHE B O 1
ATOM 2257 N N . GLY B 1 91 ? -9.203 22.953 10.297 1 94.94 91 GLY B N 1
ATOM 2258 C CA . GLY B 1 91 ? -9.992 22.562 11.453 1 94.94 91 GLY B CA 1
ATOM 2259 C C . GLY B 1 91 ? -11.273 21.828 11.094 1 94.94 91 GLY B C 1
ATOM 2260 O O . GLY B 1 91 ? -11.977 21.328 11.969 1 94.94 91 GLY B O 1
ATOM 2261 N N . GLY B 1 92 ? -11.625 21.812 9.758 1 94.44 92 GLY B N 1
ATOM 2262 C CA . GLY B 1 92 ? -12.727 21.016 9.273 1 94.44 92 GLY B CA 1
ATOM 2263 C C . GLY B 1 92 ? -14.016 21.797 9.094 1 94.44 92 GLY B C 1
ATOM 2264 O O . GLY B 1 92 ? -14.992 21.281 8.547 1 94.44 92 GLY B O 1
ATOM 2265 N N . ARG B 1 93 ? -14.062 23.062 9.5 1 94.5 93 ARG B N 1
ATOM 2266 C CA . ARG B 1 93 ? -15.289 23.844 9.492 1 94.5 93 ARG B CA 1
ATOM 2267 C C . ARG B 1 93 ? -15.688 24.234 8.062 1 94.5 93 ARG B C 1
ATOM 2269 O O . ARG B 1 93 ? -16.859 24.516 7.793 1 94.5 93 ARG B O 1
ATOM 2276 N N . ALA B 1 94 ? -14.742 24.281 7.191 1 93.69 94 ALA B N 1
ATOM 2277 C CA . ALA B 1 94 ? -15.023 24.656 5.809 1 93.69 94 ALA B CA 1
ATOM 2278 C C . ALA B 1 94 ? -15.531 23.469 5.004 1 93.69 94 ALA B C 1
ATOM 2280 O O . ALA B 1 94 ? -15.836 23.594 3.818 1 93.69 94 ALA B O 1
ATOM 2281 N N . GLY B 1 95 ? -15.586 22.219 5.602 1 93.69 95 GLY B N 1
ATOM 2282 C CA . GLY B 1 95 ? -16.031 21.031 4.91 1 93.69 95 GLY B CA 1
ATOM 2283 C C . GLY B 1 95 ? -14.922 20.297 4.184 1 93.69 95 GLY B C 1
ATOM 2284 O O . GLY B 1 95 ? -13.75 20.438 4.539 1 93.69 95 GLY B O 1
ATOM 2285 N N . GLY B 1 96 ? -15.398 19.375 3.301 1 92.81 96 GLY B N 1
ATOM 2286 C CA . GLY B 1 96 ? -14.414 18.641 2.518 1 92.81 96 GLY B CA 1
ATOM 2287 C C . GLY B 1 96 ? -13.688 17.578 3.316 1 92.81 96 GLY B C 1
ATOM 2288 O O . GLY B 1 96 ? -14.164 17.156 4.371 1 92.81 96 GLY B O 1
ATOM 2289 N N . HIS B 1 97 ? -12.555 17.172 2.857 1 94.12 97 HIS B N 1
ATOM 2290 C CA . HIS B 1 97 ? -11.805 16.062 3.432 1 94.12 97 HIS B CA 1
ATOM 2291 C C . HIS B 1 97 ? -11.242 16.438 4.805 1 94.12 97 HIS B C 1
ATOM 2293 O O . HIS B 1 97 ? -11.266 15.609 5.723 1 94.12 97 HIS B O 1
ATOM 2299 N N . PRO B 1 98 ? -10.766 17.688 4.996 1 95.12 98 PRO B N 1
ATOM 2300 C CA . PRO B 1 98 ? -10.312 18.047 6.344 1 95.12 98 PRO B CA 1
ATOM 2301 C C . PRO B 1 98 ? -11.398 17.844 7.398 1 95.12 98 PRO B C 1
ATOM 2303 O O . PRO B 1 98 ? -11.094 17.484 8.539 1 95.12 98 PRO B O 1
ATOM 2306 N N . GLN B 1 99 ? -12.617 18.062 7.031 1 96.12 99 GLN B N 1
ATOM 2307 C CA . GLN B 1 99 ? -13.711 17.844 7.973 1 96.12 99 GLN B CA 1
ATOM 2308 C C . GLN B 1 99 ? -13.766 16.375 8.406 1 96.12 99 GLN B C 1
ATOM 2310 O O . GLN B 1 99 ? -14.008 16.078 9.578 1 96.12 99 GLN B O 1
ATOM 2315 N N . ILE B 1 100 ? -13.609 15.477 7.496 1 94.88 100 ILE B N 1
ATOM 2316 C CA . ILE B 1 100 ? -13.602 14.047 7.781 1 94.88 100 ILE B CA 1
ATOM 2317 C C . ILE B 1 100 ? -12.453 13.719 8.734 1 94.88 100 ILE B C 1
ATOM 2319 O O . ILE B 1 100 ? -12.656 13.039 9.742 1 94.88 100 ILE B O 1
ATOM 2323 N N . LEU B 1 101 ? -11.258 14.203 8.492 1 96.56 101 LEU B N 1
ATOM 2324 C CA . LEU B 1 101 ? -10.094 13.945 9.336 1 96.56 101 LEU B CA 1
ATOM 2325 C C . LEU B 1 101 ? -10.305 14.508 10.742 1 96.56 101 LEU B C 1
ATOM 2327 O O . LEU B 1 101 ? -10 13.844 11.727 1 96.56 101 LEU B O 1
ATOM 2331 N N . MET B 1 102 ? -10.852 15.703 10.781 1 96.94 102 MET B N 1
ATOM 2332 C CA . MET B 1 102 ? -11 16.375 12.062 1 96.94 102 MET B CA 1
ATOM 2333 C C . MET B 1 102 ? -12.109 15.742 12.891 1 96.94 102 MET B C 1
ATOM 2335 O O . MET B 1 102 ? -12.156 15.906 14.109 1 96.94 102 MET B O 1
ATOM 2339 N N . SER B 1 103 ? -13 15.016 12.234 1 97.88 103 SER B N 1
ATOM 2340 C CA . SER B 1 103 ? -14.023 14.281 12.977 1 97.88 103 SER B CA 1
ATOM 2341 C C . SER B 1 103 ? -13.398 13.18 13.828 1 97.88 103 SER B C 1
ATOM 2343 O O . SER B 1 103 ? -14.031 12.672 14.75 1 97.88 103 SER B O 1
ATOM 2345 N N . LEU B 1 104 ? -12.148 12.805 13.578 1 98.31 104 LEU B N 1
ATOM 2346 C CA . LEU B 1 104 ? -11.445 11.758 14.32 1 98.31 104 LEU B CA 1
ATOM 2347 C C . LEU B 1 104 ? -10.672 12.352 15.492 1 98.31 104 LEU B C 1
ATOM 2349 O O . LEU B 1 104 ? -10.164 11.617 16.344 1 98.31 104 LEU B O 1
ATOM 2353 N N . VAL B 1 105 ? -10.609 13.68 15.562 1 98.56 105 VAL B N 1
ATOM 2354 C CA . VAL B 1 105 ? -9.867 14.375 16.609 1 98.56 105 VAL B CA 1
ATOM 2355 C C . VAL B 1 105 ? -10.781 14.617 17.812 1 98.56 105 VAL B C 1
ATOM 2357 O O . VAL B 1 105 ? -11.852 15.211 17.688 1 98.56 105 VAL B O 1
ATOM 2360 N N . SER B 1 106 ? -10.352 14.188 18.938 1 98.56 106 SER B N 1
ATOM 2361 C CA . SER B 1 106 ? -11.133 14.398 20.141 1 98.56 106 SER B CA 1
ATOM 2362 C C . SER B 1 106 ? -10.594 15.57 20.953 1 98.56 106 SER B C 1
ATOM 2364 O O . SER B 1 106 ? -11.305 16.141 21.797 1 98.56 106 SER B O 1
ATOM 2366 N N . GLU B 1 107 ? -9.328 15.875 20.75 1 98.56 107 GLU B N 1
ATOM 2367 C CA . GLU B 1 107 ? -8.695 16.938 21.516 1 98.56 107 GLU B CA 1
ATOM 2368 C C . GLU B 1 107 ? -7.781 17.781 20.641 1 98.56 107 GLU B C 1
ATOM 2370 O O . GLU B 1 107 ? -6.82 17.266 20.062 1 98.56 107 GLU B O 1
ATOM 2375 N N . VAL B 1 108 ? -8.031 19.047 20.609 1 98.31 108 VAL B N 1
ATOM 2376 C CA . VAL B 1 108 ? -7.137 20 19.969 1 98.31 108 VAL B CA 1
ATOM 2377 C C . VAL B 1 108 ? -6.16 20.562 21 1 98.31 108 VAL B C 1
ATOM 2379 O O . VAL B 1 108 ? -6.566 21.25 21.938 1 98.31 108 VAL B O 1
ATOM 2382 N N . LEU B 1 109 ? -4.945 20.297 20.797 1 98.62 109 LEU B N 1
ATOM 2383 C CA . LEU B 1 109 ? -3.92 20.719 21.75 1 98.62 109 LEU B CA 1
ATOM 2384 C C . LEU B 1 109 ? -3.65 22.219 21.641 1 98.62 109 LEU B C 1
ATOM 2386 O O . LEU B 1 109 ? -3.406 22.891 22.641 1 98.62 109 LEU B O 1
ATOM 2390 N N . GLY B 1 110 ? -3.672 22.719 20.406 1 98.25 110 GLY B N 1
ATOM 2391 C CA . GLY B 1 110 ? -3.434 24.125 20.172 1 98.25 110 GLY B CA 1
ATOM 2392 C C . GLY B 1 110 ? -3.305 24.469 18.703 1 98.25 110 GLY B C 1
ATOM 2393 O O . GLY B 1 110 ? -3.172 23.578 17.859 1 98.25 110 GLY B O 1
ATOM 2394 N N . ILE B 1 111 ? -3.443 25.734 18.422 1 98.12 111 ILE B N 1
ATOM 2395 C CA . ILE B 1 111 ? -3.189 26.344 17.125 1 98.12 111 ILE B CA 1
ATOM 2396 C C . ILE B 1 111 ? -2.205 27.5 17.281 1 98.12 111 ILE B C 1
ATOM 2398 O O . ILE B 1 111 ? -2.445 28.422 18.062 1 98.12 111 ILE B O 1
ATOM 2402 N N . GLU B 1 112 ? -1.093 27.359 16.547 1 97.25 112 GLU B N 1
ATOM 2403 C CA . GLU B 1 112 ? -0.049 28.359 16.75 1 97.25 112 GLU B CA 1
ATOM 2404 C C . GLU B 1 112 ? 0.512 28.844 15.414 1 97.25 112 GLU B C 1
ATOM 2406 O O . GLU B 1 112 ? 0.638 28.078 14.469 1 97.25 112 GLU B O 1
ATOM 2411 N N . LYS B 1 113 ? 0.881 30.188 15.398 1 98.38 113 LYS B N 1
ATOM 2412 C CA . LYS B 1 113 ? 1.685 30.719 14.297 1 98.38 113 LYS B CA 1
ATOM 2413 C C . LYS B 1 113 ? 3.176 30.578 14.594 1 98.38 113 LYS B C 1
ATOM 2415 O O . LYS B 1 113 ? 3.635 30.922 15.68 1 98.38 113 LYS B O 1
ATOM 2420 N N . THR B 1 114 ? 3.844 30.047 13.688 1 98.69 114 THR B N 1
ATOM 2421 C CA . THR B 1 114 ? 5.277 29.828 13.844 1 98.69 114 THR B CA 1
ATOM 2422 C C . THR B 1 114 ? 5.973 29.812 12.484 1 98.69 114 THR B C 1
ATOM 2424 O O . THR B 1 114 ? 5.332 29.594 11.461 1 98.69 114 THR B O 1
ATOM 2427 N N . PRO B 1 115 ? 7.344 30.141 12.492 1 98.75 115 PRO B N 1
ATOM 2428 C CA . PRO B 1 115 ? 8.031 29.922 11.219 1 98.75 115 PRO B CA 1
ATOM 2429 C C . PRO B 1 115 ? 8.008 28.469 10.766 1 98.75 115 PRO B C 1
ATOM 2431 O O . PRO B 1 115 ? 8.273 27.562 11.562 1 98.75 115 PRO B O 1
ATOM 2434 N N . ILE B 1 116 ? 7.621 28.188 9.555 1 98.69 116 ILE B N 1
ATOM 2435 C CA . ILE B 1 116 ? 7.602 26.844 8.969 1 98.69 116 ILE B CA 1
ATOM 2436 C C . ILE B 1 116 ? 8.414 26.844 7.672 1 98.69 116 ILE B C 1
ATOM 2438 O O . ILE B 1 116 ? 8.133 27.625 6.754 1 98.69 116 ILE B O 1
ATOM 2442 N N . HIS B 1 117 ? 9.414 26.031 7.648 1 98.25 117 HIS B N 1
ATOM 2443 C CA . HIS B 1 117 ? 10.227 25.844 6.453 1 98.25 117 HIS B CA 1
ATOM 2444 C C . HIS B 1 117 ? 9.898 24.531 5.762 1 98.25 117 HIS B C 1
ATOM 2446 O O . HIS B 1 117 ? 10.055 23.453 6.352 1 98.25 117 HIS B O 1
ATOM 2452 N N . TYR B 1 118 ? 9.438 24.656 4.555 1 97.25 118 TYR B N 1
ATOM 2453 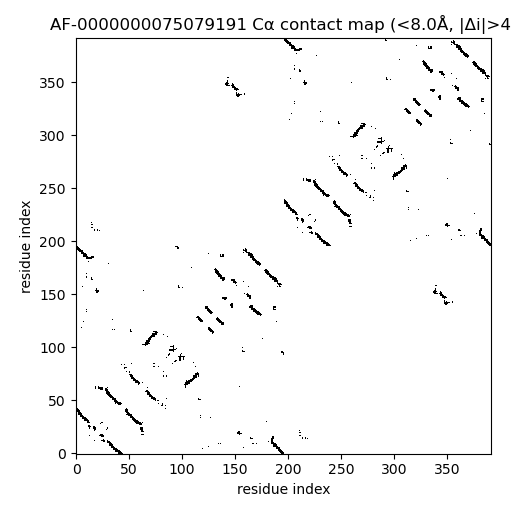C CA . TYR B 1 118 ? 9.086 23.5 3.727 1 97.25 118 TYR B CA 1
ATOM 2454 C C . TYR B 1 118 ? 9.945 23.469 2.465 1 97.25 118 TYR B C 1
ATOM 2456 O O . TYR B 1 118 ? 10.203 24.5 1.85 1 97.25 118 TYR B O 1
ATOM 2464 N N . SER B 1 119 ? 10.406 22.281 2.09 1 95.94 119 SER B N 1
ATOM 2465 C CA . SER B 1 119 ? 11.102 22.141 0.815 1 95.94 119 SER B CA 1
ATOM 2466 C C . SER B 1 119 ? 10.766 20.812 0.145 1 95.94 119 SER B C 1
ATOM 2468 O O . SER B 1 119 ? 10.516 19.812 0.823 1 95.94 119 SER B O 1
ATOM 2470 N N . SER B 1 120 ? 10.688 20.859 -1.148 1 94.06 120 SER B N 1
ATOM 2471 C CA . SER B 1 120 ? 10.445 19.719 -2.02 1 94.06 120 SER B CA 1
ATOM 2472 C C . SER B 1 120 ? 11.484 19.656 -3.139 1 94.06 120 SER B C 1
ATOM 2474 O O . SER B 1 120 ? 11.594 20.578 -3.945 1 94.06 120 SER B O 1
ATOM 2476 N N . GLU B 1 121 ? 12.273 18.656 -3.111 1 90.31 121 GLU B N 1
ATOM 2477 C CA . GLU B 1 121 ? 13.297 18.438 -4.125 1 90.31 121 GLU B CA 1
ATOM 2478 C C . GLU B 1 121 ? 13.242 17.016 -4.668 1 90.31 121 GLU B C 1
ATOM 2480 O O . GLU B 1 121 ? 13.547 16.062 -3.953 1 90.31 121 GLU B O 1
ATOM 2485 N N . LYS B 1 122 ? 13.047 16.766 -6.016 1 91.25 122 LYS B N 1
ATOM 2486 C CA . LYS B 1 122 ? 13.055 15.477 -6.703 1 91.25 122 LYS B CA 1
ATOM 2487 C C . LYS B 1 122 ? 12.312 14.414 -5.895 1 91.25 122 LYS B C 1
ATOM 2489 O O . LYS B 1 122 ? 11.078 14.406 -5.852 1 91.25 122 LYS B O 1
ATOM 2494 N N . ASN B 1 123 ? 13.062 13.625 -5.105 1 96.12 123 ASN B N 1
ATOM 2495 C CA . ASN B 1 123 ? 12.469 12.5 -4.398 1 96.12 123 ASN B CA 1
ATOM 2496 C C . ASN B 1 123 ? 12.492 12.703 -2.887 1 96.12 123 ASN B C 1
ATOM 2498 O O . ASN B 1 123 ? 12.367 11.75 -2.121 1 96.12 123 ASN B O 1
ATOM 2502 N N . GLN B 1 124 ? 12.703 14.016 -2.455 1 97.44 124 GLN B N 1
ATOM 2503 C CA . GLN B 1 124 ? 12.82 14.312 -1.031 1 97.44 124 GLN B CA 1
ATOM 2504 C C . GLN B 1 124 ? 11.867 15.438 -0.625 1 97.44 124 GLN B C 1
ATOM 2506 O O . GLN B 1 124 ? 11.594 16.344 -1.415 1 97.44 124 GLN B O 1
ATOM 2511 N N . ARG B 1 125 ? 11.367 15.367 0.626 1 98.31 125 ARG B N 1
ATOM 2512 C CA . ARG B 1 125 ? 10.602 16.422 1.285 1 98.31 125 ARG B CA 1
ATOM 2513 C C . ARG B 1 125 ? 11.172 16.734 2.664 1 98.31 125 ARG B C 1
ATOM 2515 O O . ARG B 1 125 ? 11.633 15.836 3.369 1 98.31 125 ARG B O 1
ATOM 2522 N N . ARG B 1 126 ? 11.109 17.969 2.949 1 98.31 126 ARG B N 1
ATOM 2523 C CA . ARG B 1 126 ? 11.633 18.391 4.242 1 98.31 126 ARG B CA 1
ATOM 2524 C C . ARG B 1 126 ? 10.719 19.406 4.902 1 98.31 126 ARG B C 1
ATOM 2526 O O . ARG B 1 126 ? 10.109 20.234 4.219 1 98.31 126 ARG B O 1
ATOM 2533 N N . LEU B 1 127 ? 10.711 19.375 6.188 1 98.31 127 LEU B N 1
ATOM 2534 C CA . LEU B 1 127 ? 9.984 20.297 7.043 1 98.31 127 LEU B CA 1
ATOM 2535 C C . LEU B 1 127 ? 10.812 20.672 8.266 1 98.31 127 LEU B C 1
ATOM 2537 O O . LEU B 1 127 ? 11.445 19.812 8.875 1 98.31 127 LEU B O 1
ATOM 2541 N N . SER B 1 128 ? 10.852 21.922 8.555 1 98.62 128 SER B N 1
ATOM 2542 C CA . SER B 1 128 ? 11.469 22.359 9.797 1 98.62 128 SER B CA 1
ATOM 2543 C C . SER B 1 128 ? 10.641 23.453 10.469 1 98.62 128 SER B C 1
ATOM 2545 O O . SER B 1 128 ? 10.25 24.438 9.828 1 98.62 128 SER B O 1
ATOM 2547 N N . ILE B 1 129 ? 10.234 23.281 11.672 1 98.88 129 ILE B N 1
ATOM 2548 C CA . ILE B 1 129 ? 9.75 24.281 12.609 1 98.88 129 ILE B CA 1
ATOM 2549 C C . ILE B 1 129 ? 10.75 24.438 13.758 1 98.88 129 ILE B C 1
ATOM 2551 O O . ILE B 1 129 ? 10.82 23.578 14.648 1 98.88 129 ILE B O 1
ATOM 2555 N N . PRO B 1 130 ? 11.516 25.531 13.688 1 98.56 130 PRO B N 1
ATOM 2556 C CA . PRO B 1 130 ? 12.586 25.672 14.68 1 98.56 130 PRO B CA 1
ATOM 2557 C C . PRO B 1 130 ? 12.102 25.406 16.109 1 98.56 130 PRO B C 1
ATOM 2559 O O . PRO B 1 130 ? 11.133 26.016 16.562 1 98.56 130 PRO B O 1
ATOM 2562 N N . GLY B 1 131 ? 12.773 24.391 16.766 1 98.19 131 GLY B N 1
ATOM 2563 C CA . GLY B 1 131 ? 12.508 24.094 18.172 1 98.19 131 GLY B CA 1
ATOM 2564 C C . GLY B 1 131 ? 11.312 23.188 18.359 1 98.19 131 GLY B C 1
ATOM 2565 O O . GLY B 1 131 ? 11.039 22.75 19.484 1 98.19 131 GLY B O 1
ATOM 2566 N N . ILE B 1 132 ? 10.625 22.844 17.281 1 98.81 132 ILE B N 1
ATOM 2567 C CA . ILE B 1 132 ? 9.359 22.141 17.469 1 98.81 132 ILE B CA 1
ATOM 2568 C C . ILE B 1 132 ? 9.375 20.844 16.656 1 98.81 132 ILE B C 1
ATOM 2570 O O . ILE B 1 132 ? 9.102 19.766 17.188 1 98.81 132 ILE B O 1
ATOM 2574 N N . ALA B 1 133 ? 9.734 20.969 15.375 1 98.88 133 ALA B N 1
ATOM 2575 C CA . ALA B 1 133 ? 9.586 19.797 14.539 1 98.88 133 ALA B CA 1
ATOM 2576 C C . ALA B 1 133 ? 10.586 19.797 13.383 1 98.88 133 ALA B C 1
ATOM 2578 O O . ALA B 1 133 ? 10.93 20.875 12.875 1 98.88 133 ALA B O 1
ATOM 2579 N N . GLU B 1 134 ? 11.039 18.656 13.008 1 98.81 134 GLU B N 1
ATOM 2580 C CA . GLU B 1 134 ? 11.836 18.391 11.812 1 98.81 134 GLU B CA 1
ATOM 2581 C C . GLU B 1 134 ? 11.477 17.047 11.195 1 98.81 134 GLU B C 1
ATOM 2583 O O . GLU B 1 134 ? 11.305 16.047 11.914 1 98.81 134 GLU B O 1
ATOM 2588 N N . ALA B 1 135 ? 11.352 17.047 9.906 1 98.81 135 ALA B N 1
ATOM 2589 C CA . ALA B 1 135 ? 11.102 15.797 9.203 1 98.81 135 ALA B CA 1
ATOM 2590 C C . ALA B 1 135 ? 11.703 15.82 7.801 1 98.81 135 ALA B C 1
ATOM 2592 O O . ALA B 1 135 ? 11.672 16.844 7.121 1 98.81 135 ALA B O 1
ATOM 2593 N N . GLU B 1 136 ? 12.305 14.766 7.438 1 98.75 136 GLU B N 1
ATOM 2594 C CA . GLU B 1 136 ? 12.852 14.539 6.105 1 98.75 136 GLU B CA 1
ATOM 2595 C C . GLU B 1 136 ? 12.484 13.148 5.594 1 98.75 136 GLU B C 1
ATOM 2597 O O . GLU B 1 136 ? 12.734 12.148 6.27 1 98.75 136 GLU B O 1
ATOM 2602 N N . ILE B 1 137 ? 11.883 13.062 4.398 1 98.75 137 ILE B N 1
ATOM 2603 C CA . ILE B 1 137 ? 11.531 11.758 3.832 1 98.75 137 ILE B CA 1
ATOM 2604 C C . ILE B 1 137 ? 12.062 11.656 2.404 1 98.75 137 ILE B C 1
ATOM 2606 O O . ILE B 1 137 ? 12.328 12.672 1.758 1 98.75 137 ILE B O 1
ATOM 2610 N N . GLU B 1 138 ? 12.227 10.5 1.976 1 98.56 138 GLU B N 1
ATOM 2611 C CA . GLU B 1 138 ? 12.664 10.188 0.621 1 98.56 138 GLU B CA 1
ATOM 2612 C C . GLU B 1 138 ? 11.867 9.016 0.045 1 98.56 138 GLU B C 1
ATOM 2614 O O . GLU B 1 138 ? 11.633 8.016 0.733 1 98.56 138 GLU B O 1
ATOM 2619 N N . SER B 1 139 ? 11.469 9.172 -1.203 1 98.38 139 SER B N 1
ATOM 2620 C CA . SER B 1 139 ? 10.664 8.125 -1.819 1 98.38 139 SER B CA 1
ATOM 2621 C C . SER B 1 139 ? 11.445 6.816 -1.917 1 98.38 139 SER B C 1
ATOM 2623 O O . SER B 1 139 ? 12.68 6.828 -1.985 1 98.38 139 SER B O 1
ATOM 2625 N N . ILE B 1 140 ? 10.758 5.742 -1.931 1 97.38 140 ILE B N 1
ATOM 2626 C CA . ILE B 1 140 ? 11.383 4.441 -2.127 1 97.38 140 ILE B CA 1
ATOM 2627 C C . ILE B 1 140 ? 11.344 4.07 -3.609 1 97.38 140 ILE B C 1
ATOM 2629 O O . ILE B 1 140 ? 10.461 4.508 -4.344 1 97.38 140 ILE B O 1
ATOM 2633 N N . GLN B 1 141 ? 12.25 3.277 -3.971 1 96.5 141 GLN B N 1
ATOM 2634 C CA . GLN B 1 141 ? 12.305 2.816 -5.352 1 96.5 141 GLN B CA 1
ATOM 2635 C C . GLN B 1 141 ? 11.516 1.524 -5.535 1 96.5 141 GLN B C 1
ATOM 2637 O O . GLN B 1 141 ? 11.648 0.59 -4.742 1 96.5 141 GLN B O 1
ATOM 2642 N N . GLY B 1 142 ? 10.695 1.552 -6.566 1 97.69 142 GLY B N 1
ATOM 2643 C CA . GLY B 1 142 ? 9.953 0.347 -6.902 1 97.69 142 GLY B CA 1
ATOM 2644 C C . GLY B 1 142 ? 10.766 -0.647 -7.711 1 97.69 142 GLY B C 1
ATOM 2645 O O . GLY B 1 142 ? 11.914 -0.379 -8.062 1 97.69 142 GLY B O 1
ATOM 2646 N N . ILE B 1 143 ? 10.18 -1.771 -8.023 1 97.06 143 ILE B N 1
ATOM 2647 C CA . ILE B 1 143 ? 10.859 -2.9 -8.648 1 97.06 143 ILE B CA 1
ATOM 2648 C C . ILE B 1 143 ? 11.273 -2.527 -10.07 1 97.06 143 ILE B C 1
ATOM 2650 O O . ILE B 1 143 ? 12.305 -3 -10.57 1 97.06 143 ILE B O 1
ATOM 2654 N N . SER B 1 144 ? 10.508 -1.699 -10.75 1 94.5 144 SER B N 1
ATOM 2655 C CA . SER B 1 144 ? 10.82 -1.279 -12.109 1 94.5 144 SER B CA 1
ATOM 2656 C C . SER B 1 144 ? 11.625 0.015 -12.117 1 94.5 144 SER B C 1
ATOM 2658 O O . SER B 1 144 ? 11.734 0.68 -13.156 1 94.5 144 SER B O 1
ATOM 2660 N N . GLY B 1 145 ? 12.023 0.37 -10.938 1 94 145 GLY B N 1
ATOM 2661 C CA . GLY B 1 145 ? 12.617 1.693 -10.82 1 94 145 GLY B CA 1
ATOM 2662 C C . GLY B 1 145 ? 11.586 2.795 -10.648 1 94 145 GLY B C 1
ATOM 2663 O O . GLY B 1 145 ? 10.383 2.557 -10.781 1 94 145 GLY B O 1
ATOM 2664 N N . GLY B 1 146 ? 11.984 3.934 -10.258 1 95.31 146 GLY B N 1
ATOM 2665 C CA . GLY B 1 146 ? 11.07 5.047 -10.055 1 95.31 146 GLY B CA 1
ATOM 2666 C C . GLY B 1 146 ? 10.297 4.949 -8.75 1 95.31 146 GLY B C 1
ATOM 2667 O O . GLY B 1 146 ? 10.688 4.219 -7.844 1 95.31 146 GLY B O 1
ATOM 2668 N N . GLU B 1 147 ? 9.109 5.602 -8.727 1 97.25 147 GLU B N 1
ATOM 2669 C CA . GLU B 1 147 ? 8.398 5.742 -7.457 1 97.25 147 GLU B CA 1
ATOM 2670 C C . GLU B 1 147 ? 7.348 4.648 -7.293 1 97.25 147 GLU B C 1
ATOM 2672 O O . GLU B 1 147 ? 6.828 4.129 -8.281 1 97.25 147 GLU B O 1
ATOM 2677 N N . SER B 1 148 ? 7.086 4.289 -6.098 1 98.56 148 SER B N 1
ATOM 2678 C CA . SER B 1 148 ? 5.969 3.443 -5.695 1 98.56 148 SER B CA 1
ATOM 2679 C C . SER B 1 148 ? 4.793 4.281 -5.199 1 98.56 148 SER B C 1
ATOM 2681 O O . SER B 1 148 ? 4.988 5.258 -4.473 1 98.56 148 SER B O 1
ATOM 2683 N N . THR B 1 149 ? 3.57 3.877 -5.559 1 98.69 149 THR B N 1
ATOM 2684 C CA . THR B 1 149 ? 2.451 4.734 -5.184 1 98.69 149 THR B CA 1
ATOM 2685 C C . THR B 1 149 ? 1.292 3.9 -4.641 1 98.69 149 THR B C 1
ATOM 2687 O O . THR B 1 149 ? 1.163 2.719 -4.969 1 98.69 149 THR B O 1
ATOM 2690 N N . ILE B 1 150 ? 0.519 4.422 -3.812 1 98.81 150 ILE B N 1
ATOM 2691 C CA . ILE B 1 150 ? -0.748 3.902 -3.309 1 98.81 150 ILE B CA 1
ATOM 2692 C C . ILE B 1 150 ? -1.881 4.855 -3.68 1 98.81 150 ILE B C 1
ATOM 2694 O O . ILE B 1 150 ? -1.798 6.059 -3.422 1 98.81 150 ILE B O 1
ATOM 2698 N N . SER B 1 151 ? -2.896 4.293 -4.266 1 98.62 151 SER B N 1
ATOM 2699 C CA . SER B 1 151 ? -4.02 5.105 -4.715 1 98.62 151 SER B CA 1
ATOM 2700 C C . SER B 1 151 ? -5.316 4.691 -4.027 1 98.62 151 SER B C 1
ATOM 2702 O O . SER B 1 151 ? -5.625 3.5 -3.945 1 98.62 151 SER B O 1
ATOM 2704 N N . ASN B 1 152 ? -6.023 5.648 -3.461 1 98.44 152 ASN B N 1
ATOM 2705 C CA . ASN B 1 152 ? -7.387 5.535 -2.951 1 98.44 152 ASN B CA 1
ATOM 2706 C C . ASN B 1 152 ? -7.477 4.535 -1.803 1 98.44 152 ASN B C 1
ATOM 2708 O O . ASN B 1 152 ? -8.344 3.664 -1.8 1 98.44 152 ASN B O 1
ATOM 2712 N N . PRO B 1 153 ? -6.566 4.574 -0.852 1 98.62 153 PRO B N 1
ATOM 2713 C CA . PRO B 1 153 ? -6.777 3.748 0.34 1 98.62 153 PRO B CA 1
ATOM 2714 C C . PRO B 1 153 ? -8.016 4.16 1.135 1 98.62 153 PRO B C 1
ATOM 2716 O O . PRO B 1 153 ? -8.562 5.242 0.909 1 98.62 153 PRO B O 1
ATOM 2719 N N . PRO B 1 154 ? -8.508 3.334 2.039 1 98.19 154 PRO B N 1
ATOM 2720 C CA . PRO B 1 154 ? -9.727 3.645 2.793 1 98.19 154 PRO B CA 1
ATOM 2721 C C . PRO B 1 154 ? -9.531 4.809 3.764 1 98.19 154 PRO B C 1
ATOM 2723 O O . PRO B 1 154 ? -10.516 5.387 4.238 1 98.19 154 PRO B O 1
ATOM 2726 N N . LEU B 1 155 ? -8.328 5.121 4.133 1 98.44 155 LEU B N 1
ATOM 2727 C CA . LEU B 1 155 ? -7.977 6.254 4.984 1 98.44 155 LEU B CA 1
ATOM 2728 C C . LEU B 1 155 ? -6.738 6.969 4.461 1 98.44 155 LEU B C 1
ATOM 2730 O O . LEU B 1 155 ? -5.742 6.328 4.125 1 98.44 155 LEU B O 1
ATOM 2734 N N . CYS B 1 156 ? -6.832 8.258 4.352 1 98.19 156 CYS B N 1
ATOM 2735 C CA . CYS B 1 156 ? -5.688 9.047 3.908 1 98.19 156 CYS B CA 1
ATOM 2736 C C . CYS B 1 156 ? -5.875 10.523 4.254 1 98.19 156 CYS B C 1
ATOM 2738 O O . CYS B 1 156 ? -6.992 10.961 4.531 1 98.19 156 CYS B O 1
ATOM 2740 N N . VAL B 1 157 ? -4.773 11.227 4.273 1 97.06 157 VAL B N 1
ATOM 2741 C CA . VAL B 1 157 ? -4.805 12.664 4.527 1 97.06 157 VAL B CA 1
ATOM 2742 C C . VAL B 1 157 ? -5.18 13.414 3.25 1 97.06 157 VAL B C 1
ATOM 2744 O O . VAL B 1 157 ? -5.859 14.438 3.301 1 97.06 157 VAL B O 1
ATOM 2747 N N . VAL B 1 158 ? -4.707 12.914 2.123 1 95.75 158 VAL B N 1
ATOM 2748 C CA . VAL B 1 158 ? -4.941 13.539 0.826 1 95.75 158 VAL B CA 1
ATOM 2749 C C . VAL B 1 158 ? -5.566 12.531 -0.13 1 95.75 158 VAL B C 1
ATOM 2751 O O . VAL B 1 158 ? -4.895 11.602 -0.587 1 95.75 158 VAL B O 1
ATOM 2754 N N . PRO B 1 159 ? -6.828 12.742 -0.47 1 95.81 159 PRO B N 1
ATOM 2755 C CA . PRO B 1 159 ? -7.504 11.789 -1.353 1 95.81 159 PRO B CA 1
ATOM 2756 C C . PRO B 1 159 ? -7.402 12.172 -2.826 1 95.81 159 PRO B C 1
ATOM 2758 O O . PRO B 1 159 ? -7.742 11.367 -3.703 1 95.81 159 PRO B O 1
ATOM 2761 N N . SER B 1 160 ? -6.945 13.367 -3.119 1 95.06 160 SER B N 1
ATOM 2762 C CA . SER B 1 160 ? -7.02 13.922 -4.469 1 95.06 160 SER B CA 1
ATOM 2763 C C . SER B 1 160 ? -6 13.266 -5.391 1 95.06 160 SER B C 1
ATOM 2765 O O . SER B 1 160 ? -6.16 13.289 -6.613 1 95.06 160 SER B O 1
ATOM 2767 N N . HIS B 1 161 ? -4.898 12.805 -4.871 1 96.69 161 HIS B N 1
ATOM 2768 C CA . HIS B 1 161 ? -3.799 12.234 -5.641 1 96.69 161 HIS B CA 1
ATOM 2769 C C . HIS B 1 161 ? -3.293 10.945 -5.004 1 96.69 161 HIS B C 1
ATOM 2771 O O . HIS B 1 161 ? -3.377 10.773 -3.787 1 96.69 161 HIS B O 1
ATOM 2777 N N . ALA B 1 162 ? -2.723 10.07 -5.801 1 97.81 162 ALA B N 1
ATOM 2778 C CA . ALA B 1 162 ? -2.014 8.914 -5.254 1 97.81 162 ALA B CA 1
ATOM 2779 C C . ALA B 1 162 ? -0.84 9.352 -4.383 1 97.81 162 ALA B C 1
ATOM 2781 O O . ALA B 1 162 ? -0.141 10.312 -4.711 1 97.81 162 ALA B O 1
ATOM 2782 N N . SER B 1 163 ? -0.633 8.648 -3.318 1 98.31 163 SER B N 1
ATOM 2783 C CA . SER B 1 163 ? 0.504 8.914 -2.445 1 98.31 163 SER B CA 1
ATOM 2784 C C . SER B 1 163 ? 1.756 8.188 -2.93 1 98.31 163 SER B C 1
ATOM 2786 O O . SER B 1 163 ? 1.716 6.992 -3.213 1 98.31 163 SER B O 1
ATOM 2788 N N . ILE B 1 164 ? 2.801 8.922 -3.059 1 98.62 164 ILE B N 1
ATOM 2789 C CA . ILE B 1 164 ? 4.109 8.312 -3.264 1 98.62 164 ILE B CA 1
ATOM 2790 C C . ILE B 1 164 ? 4.648 7.777 -1.938 1 98.62 164 ILE B C 1
ATOM 2792 O O . ILE B 1 164 ? 4.629 8.484 -0.926 1 98.62 164 ILE B O 1
ATOM 2796 N N . VAL B 1 165 ? 5.098 6.523 -1.931 1 98.88 165 VAL B N 1
ATOM 2797 C CA . VAL B 1 165 ? 5.57 5.883 -0.708 1 98.88 165 VAL B CA 1
ATOM 2798 C C . VAL B 1 165 ? 7.016 6.293 -0.434 1 98.88 165 VAL B C 1
ATOM 2800 O O . VAL B 1 165 ? 7.852 6.289 -1.341 1 98.88 165 VAL B O 1
ATOM 2803 N N . ALA B 1 166 ? 7.277 6.68 0.791 1 98.75 166 ALA B N 1
ATOM 2804 C CA . ALA B 1 166 ? 8.586 7.184 1.193 1 98.75 166 ALA B CA 1
ATOM 2805 C C . ALA B 1 166 ? 8.984 6.641 2.562 1 98.75 166 ALA B C 1
ATOM 2807 O O . ALA B 1 166 ? 8.219 5.918 3.199 1 98.75 166 ALA B O 1
ATOM 2808 N N . ARG B 1 167 ? 10.211 6.914 2.928 1 98.5 167 ARG B N 1
ATOM 2809 C CA . ARG B 1 167 ? 10.773 6.594 4.234 1 98.5 167 ARG B CA 1
ATOM 2810 C C . ARG B 1 167 ? 11.43 7.82 4.863 1 98.5 167 ARG B C 1
ATOM 2812 O O . ARG B 1 167 ? 12.102 8.594 4.176 1 98.5 167 ARG B O 1
ATOM 2819 N N . SER B 1 168 ? 11.211 7.93 6.137 1 98.69 168 SER B N 1
ATOM 2820 C CA . SER B 1 168 ? 11.812 9.07 6.809 1 98.69 168 SER B CA 1
ATOM 2821 C C . SER B 1 168 ? 13.305 8.852 7.035 1 98.69 168 SER B C 1
ATOM 2823 O O . SER B 1 168 ? 13.727 7.754 7.391 1 98.69 168 SER B O 1
ATOM 2825 N N . LYS B 1 169 ? 14.031 9.844 6.723 1 98.25 169 LYS B N 1
ATOM 2826 C CA . LYS B 1 169 ? 15.438 9.883 7.129 1 98.25 169 LYS B CA 1
ATOM 2827 C C . LYS B 1 169 ? 15.578 10.406 8.555 1 98.25 169 LYS B C 1
ATOM 2829 O O . LYS B 1 169 ? 16.516 10.023 9.273 1 98.25 169 LYS B O 1
ATOM 2834 N N . HIS B 1 170 ? 14.711 11.258 8.82 1 97.62 170 HIS B N 1
ATOM 2835 C CA . HIS B 1 170 ? 14.68 11.891 10.133 1 97.62 170 HIS B CA 1
ATOM 2836 C C . HIS B 1 170 ? 13.281 12.383 10.477 1 97.62 170 HIS B C 1
ATOM 2838 O O . HIS B 1 170 ? 12.555 12.859 9.602 1 97.62 170 HIS B O 1
ATOM 2844 N N . TYR B 1 171 ? 12.938 12.258 11.766 1 98.75 171 TYR B N 1
ATOM 2845 C CA . TYR B 1 171 ? 11.688 12.773 12.328 1 98.75 171 TYR B CA 1
ATOM 2846 C C . TYR B 1 171 ? 11.875 13.188 13.781 1 98.75 171 TYR B C 1
ATOM 2848 O O . TYR B 1 171 ? 12.336 12.398 14.609 1 98.75 171 TYR B O 1
ATOM 2856 N N . ARG B 1 172 ? 11.578 14.367 14.039 1 98.81 172 ARG B N 1
ATOM 2857 C CA . ARG B 1 172 ? 11.586 14.875 15.406 1 98.81 172 ARG B CA 1
ATOM 2858 C C . ARG B 1 172 ? 10.398 15.797 15.656 1 98.81 172 ARG B C 1
ATOM 2860 O O . ARG B 1 172 ? 10.109 16.672 14.836 1 98.81 172 ARG B O 1
ATOM 2867 N N . TYR B 1 173 ? 9.766 15.633 16.75 1 98.94 173 TYR B N 1
ATOM 2868 C CA . TYR B 1 173 ? 8.688 16.5 17.203 1 98.94 173 TYR B CA 1
ATOM 2869 C C . TYR B 1 173 ? 8.727 16.688 18.719 1 98.94 173 TYR B C 1
ATOM 2871 O O . TYR B 1 173 ? 8.766 15.695 19.453 1 98.94 173 TYR B O 1
ATOM 2879 N N . LYS B 1 174 ? 8.836 17.891 19.094 1 98.81 174 LYS B N 1
ATOM 2880 C CA . LYS B 1 174 ? 8.812 18.219 20.516 1 98.81 174 LYS B CA 1
ATOM 2881 C C . LYS B 1 174 ? 7.902 19.406 20.797 1 98.81 174 LYS B C 1
ATOM 2883 O O . LYS B 1 174 ? 8.25 20.547 20.484 1 98.81 174 LYS B O 1
ATOM 2888 N N . ASP B 1 175 ? 6.801 19.203 21.328 1 98.75 175 ASP B N 1
ATOM 2889 C CA . ASP B 1 175 ? 5.824 20.203 21.75 1 98.75 175 ASP B CA 1
ATOM 2890 C C . ASP B 1 175 ? 4.73 19.562 22.609 1 98.75 175 ASP B C 1
ATOM 2892 O O . ASP B 1 175 ? 4.52 18.344 22.562 1 98.75 175 ASP B O 1
ATOM 2896 N N . TYR B 1 176 ? 4.074 20.406 23.531 1 98.19 176 TYR B N 1
ATOM 2897 C CA . TYR B 1 176 ? 3.068 19.922 24.469 1 98.19 176 TYR B CA 1
ATOM 2898 C C . TYR B 1 176 ? 3.613 18.75 25.281 1 98.19 176 TYR B C 1
ATOM 2900 O O . TYR B 1 176 ? 4.645 18.891 25.953 1 98.19 176 TYR B O 1
ATOM 2908 N N . GLN B 1 177 ? 2.891 17.609 25.391 1 98.12 177 GLN B N 1
ATOM 2909 C CA . GLN B 1 177 ? 3.336 16.484 26.219 1 98.12 177 GLN B CA 1
ATOM 2910 C C . GLN B 1 177 ? 4.191 15.508 25.422 1 98.12 177 GLN B C 1
ATOM 2912 O O . GLN B 1 177 ? 4.586 14.461 25.922 1 98.12 177 GLN B O 1
ATOM 2917 N N . TYR B 1 178 ? 4.52 15.914 24.219 1 98.62 178 TYR B N 1
ATOM 2918 C CA . TYR B 1 178 ? 5.125 14.922 23.344 1 98.62 178 TYR B CA 1
ATOM 2919 C C . TYR B 1 178 ? 6.586 15.242 23.078 1 98.62 178 TYR B C 1
ATOM 2921 O O . TYR B 1 178 ? 6.977 16.422 23.062 1 98.62 178 TYR B O 1
ATOM 2929 N N . ASP B 1 179 ? 7.41 14.289 22.906 1 98.75 179 ASP B N 1
ATOM 2930 C CA . ASP B 1 179 ? 8.812 14.281 22.516 1 98.75 179 ASP B CA 1
ATOM 2931 C C . ASP B 1 179 ? 9.148 13.023 21.703 1 98.75 179 ASP B C 1
ATOM 2933 O O . ASP B 1 179 ? 9.508 11.992 22.281 1 98.75 179 ASP B O 1
ATOM 2937 N N . TRP B 1 180 ? 9.023 13.141 20.359 1 98.69 180 TRP B N 1
ATOM 2938 C CA . TRP B 1 180 ? 9.164 11.992 19.469 1 98.69 180 TRP B CA 1
ATOM 2939 C C . TRP B 1 180 ? 10.414 12.133 18.609 1 98.69 180 TRP B C 1
ATOM 2941 O O . TRP B 1 180 ? 10.695 13.211 18.078 1 98.69 180 TRP B O 1
ATOM 2951 N N . THR B 1 181 ? 11.188 11.125 18.5 1 98.56 181 THR B N 1
ATOM 2952 C CA . THR B 1 181 ? 12.312 11.055 17.578 1 98.56 181 THR B CA 1
ATOM 2953 C C . THR B 1 181 ? 12.461 9.648 17 1 98.56 181 THR B C 1
ATOM 2955 O O . THR B 1 181 ? 12.531 8.672 17.766 1 98.56 181 THR B O 1
ATOM 2958 N N . PHE B 1 182 ? 12.445 9.484 15.742 1 97.5 182 PHE B N 1
ATOM 2959 C CA . PHE B 1 182 ? 12.719 8.203 15.094 1 97.5 182 PHE B CA 1
ATOM 2960 C C . PHE B 1 182 ? 13.164 8.414 13.656 1 97.5 182 PHE B C 1
ATOM 2962 O O . PHE B 1 182 ? 13.172 9.539 13.156 1 97.5 182 PHE B O 1
ATOM 2969 N N . SER B 1 183 ? 13.695 7.414 13.047 1 98.38 183 SER B N 1
ATOM 2970 C CA . SER B 1 183 ? 14.117 7.383 11.648 1 98.38 183 SER B CA 1
ATOM 2971 C C . SER B 1 183 ? 13.727 6.066 10.984 1 98.38 183 SER B C 1
ATOM 2973 O O . SER B 1 183 ? 13.312 5.121 11.664 1 98.38 183 SER B O 1
ATOM 2975 N N . GLU B 1 184 ? 13.797 6.109 9.648 1 98.06 184 GLU B N 1
ATOM 2976 C CA . GLU B 1 184 ? 13.586 4.918 8.828 1 98.06 184 GLU B CA 1
ATOM 2977 C C . GLU B 1 184 ? 12.172 4.363 9.016 1 98.06 184 GLU B C 1
ATOM 2979 O O . GLU B 1 184 ? 11.992 3.154 9.172 1 98.06 184 GLU B O 1
ATOM 2984 N N . ARG B 1 185 ? 11.227 5.312 9.109 1 98.44 185 ARG B N 1
ATOM 2985 C CA . ARG B 1 185 ? 9.82 4.949 9.258 1 98.44 185 ARG B CA 1
ATOM 2986 C C . ARG B 1 185 ? 8.984 5.508 8.109 1 98.44 185 ARG B C 1
ATOM 2988 O O . ARG B 1 185 ? 9.531 5.984 7.113 1 98.44 185 ARG B O 1
ATOM 2995 N N . ASN B 1 186 ? 7.762 5.395 8.195 1 98.69 186 ASN B N 1
ATOM 2996 C CA . ASN B 1 186 ? 6.855 5.621 7.07 1 98.69 186 ASN B CA 1
ATOM 2997 C C . ASN B 1 186 ? 6.801 7.094 6.68 1 98.69 186 ASN B C 1
ATOM 2999 O O . ASN B 1 186 ? 6.84 7.973 7.547 1 98.69 186 ASN B O 1
ATOM 3003 N N . GLY B 1 187 ? 6.664 7.285 5.41 1 98.75 187 GLY B N 1
ATOM 3004 C CA . GLY B 1 187 ? 6.32 8.578 4.844 1 98.75 187 GLY B CA 1
ATOM 3005 C C . GLY B 1 187 ? 5.52 8.477 3.561 1 98.75 187 GLY B C 1
ATOM 3006 O O . GLY B 1 187 ? 5.598 7.469 2.854 1 98.75 187 GLY B O 1
ATOM 3007 N N . PHE B 1 188 ? 4.762 9.523 3.268 1 98.81 188 PHE B N 1
ATOM 3008 C CA . PHE B 1 188 ? 4.039 9.703 2.012 1 98.81 188 PHE B CA 1
ATOM 3009 C C . PHE B 1 188 ? 4.164 11.133 1.515 1 98.81 188 PHE B C 1
ATOM 3011 O O . PHE B 1 188 ? 4.27 12.07 2.312 1 98.81 188 PHE B O 1
ATOM 3018 N N . TYR B 1 189 ? 4.145 11.297 0.25 1 98.38 189 TYR B N 1
ATOM 3019 C CA . TYR B 1 189 ? 3.961 12.648 -0.277 1 98.38 189 TYR B CA 1
ATOM 3020 C C . TYR B 1 189 ? 3.215 12.617 -1.604 1 98.38 189 TYR B C 1
ATOM 3022 O O . TYR B 1 189 ? 3.156 11.578 -2.268 1 98.38 189 TYR B O 1
ATOM 3030 N N . SER B 1 190 ? 2.65 13.719 -1.969 1 97.44 190 SER B N 1
ATOM 3031 C CA . SER B 1 190 ? 1.922 13.914 -3.219 1 97.44 190 SER B CA 1
ATOM 3032 C C . SER B 1 190 ? 1.554 15.383 -3.42 1 97.44 190 SER B C 1
ATOM 3034 O O . SER B 1 190 ? 1.749 16.203 -2.523 1 97.44 190 SER B O 1
ATOM 3036 N N . ASP B 1 191 ? 1.13 15.641 -4.621 1 95.5 191 ASP B N 1
ATOM 3037 C CA . ASP B 1 191 ? 0.331 16.859 -4.754 1 95.5 191 ASP B CA 1
ATOM 3038 C C . ASP B 1 191 ? -0.99 16.734 -3.996 1 95.5 191 ASP B C 1
ATOM 3040 O O . ASP B 1 191 ? -1.357 15.641 -3.561 1 95.5 191 ASP B O 1
ATOM 3044 N N . PHE B 1 192 ? -1.636 17.828 -3.74 1 95.12 192 PHE B N 1
ATOM 3045 C CA . PHE B 1 192 ? -2.945 17.766 -3.104 1 95.12 192 PHE B CA 1
ATOM 3046 C C . PHE B 1 192 ? -3.873 18.828 -3.65 1 95.12 192 PHE B C 1
ATOM 3048 O O . PHE B 1 192 ? -3.414 19.875 -4.141 1 95.12 192 PHE B O 1
ATOM 3055 N N . GLU B 1 193 ? -5.098 18.531 -3.625 1 92.81 193 GLU B N 1
ATOM 3056 C CA . GLU B 1 193 ? -6.195 19.453 -3.891 1 92.81 193 GLU B CA 1
ATOM 3057 C C . GLU B 1 193 ? -7.34 19.25 -2.898 1 92.81 193 GLU B C 1
ATOM 3059 O O . GLU B 1 193 ? -7.785 18.125 -2.676 1 92.81 193 GLU B O 1
ATOM 3064 N N . TYR B 1 194 ? -7.668 20.328 -2.256 1 89.88 194 TYR B N 1
ATOM 3065 C CA . TYR B 1 194 ? -8.867 20.312 -1.428 1 89.88 194 TYR B CA 1
ATOM 3066 C C . TYR B 1 194 ? -9.938 21.234 -2.008 1 89.88 194 TYR B C 1
ATOM 3068 O O . TYR B 1 194 ? -9.633 22.328 -2.504 1 89.88 194 TYR B O 1
ATOM 3076 N N . HIS B 1 195 ? -11.086 20.734 -2.053 1 83.81 195 HIS B N 1
ATOM 3077 C CA . HIS B 1 195 ? -12.258 21.5 -2.459 1 83.81 195 HIS B CA 1
ATOM 3078 C C . HIS B 1 195 ? -13.406 21.312 -1.475 1 83.81 195 HIS B C 1
ATOM 3080 O O . HIS B 1 195 ? -13.508 20.266 -0.82 1 83.81 195 HIS B O 1
ATOM 3086 N N . PRO B 1 196 ? -14.328 22.359 -1.266 1 70.62 196 PRO B N 1
ATOM 3087 C CA . PRO B 1 196 ? -15.508 22.203 -0.417 1 70.62 196 PRO B CA 1
ATOM 3088 C C . PRO B 1 196 ? -16.406 21.047 -0.879 1 70.62 196 PRO B C 1
ATOM 3090 O O . PRO B 1 196 ? -16.422 20.719 -2.066 1 70.62 196 PRO B O 1
#

Foldseek 3Di:
DKFWFKKKKFWFAAPPFCLLQQAKGNVQKIWMKMKDAGCWDDDVPRTQHGWMKMKTWIGNIRQLQAAIEIEIETALPDDPVNLVRVCCVCCQVVDWPSVVNNVRYPHYPYYYYFHWDWDDDDFKIWIDTPPFKIWMKGADADPVGDWDWAAQGPDDPANPDTWTKIWIQWIFGDDDPDTDTDGRHTMTMDIHITDD/DKFWFKKKKFWFAAPPFCLLQQAKGNVQKIWMKMKTAGCWDDDVPRTQHGWMKMKTWIGNIRQLQAAIEIEIETALPDDPVNLVSVCCVCCQVVDFPSVVNNVRYPHYPYYYYFHWDWDDDDFKIWIDTPPFKIWIKGADADPVGDWDWAAQGPDDPANPDTWTKIWIQWIFGDDDPDTDTDGRHTMTMDIHITDD

Organism: Methylotuvimicrobium buryatense (NCBI:txid95641)

Sequence (392 aa):
MAFTRRYFEACNCETACPCIWLKPPSEGACKLLVAWHIETGHYQQITLDNLNVVLACYSPGTMIEGNWQAALYIDDRADDNQANAITEIFGGRAGGHPQILMSLVSEVLGIEKTPIHYSSEKNQRRLSIPGIAEAEIESIQGISGGESTISNPPLCVVPSHASIVARSKHYRYKDYQYDWTFSERNGFYSDFEYHPMAFTRRYFEACNCETACPCIWLKPPSEGACKLLVAWHIETGHYQQITLDNLNVVLACYSPGTMIEGNWQAALYIDDRADDNQANAITEIFGGRAGGHPQILMSLVSEVLGIEKTPIHYSSEKNQRRLSIPGIAEAEIESIQGISGGESTISNPPLCVVPSHASIVARSKHYRYKDYQYDWTFSERNGFYSDFEYHP

InterPro domains:
  IPR009758 Protein of unknown function DUF1326 [PF07040] (9-186)